Protein AF-U3PAQ0-F1 (afdb_monomer)

Structure (mmCIF, N/CA/C/O backbone):
data_AF-U3PAQ0-F1
#
_entry.id   AF-U3PAQ0-F1
#
loop_
_atom_site.group_PDB
_atom_site.id
_atom_site.type_symbol
_atom_site.label_atom_id
_atom_site.label_alt_id
_atom_site.label_comp_id
_atom_site.label_asym_id
_atom_site.label_entity_id
_atom_site.label_seq_id
_atom_site.pdbx_PDB_ins_code
_atom_site.Cartn_x
_atom_site.Cartn_y
_atom_site.Cartn_z
_atom_site.occupancy
_atom_site.B_iso_or_equiv
_atom_site.auth_seq_id
_atom_site.auth_comp_id
_atom_site.auth_asym_id
_atom_site.auth_atom_id
_atom_site.pdbx_PDB_model_num
ATOM 1 N N . MET A 1 1 ? -52.523 -8.496 -52.264 1.00 49.47 1 MET A N 1
ATOM 2 C CA . MET A 1 1 ? -51.685 -9.222 -51.283 1.00 49.47 1 MET A CA 1
ATOM 3 C C . MET A 1 1 ? -52.358 -10.563 -51.024 1.00 49.47 1 MET A C 1
ATOM 5 O O . MET A 1 1 ? -53.522 -10.549 -50.660 1.00 49.47 1 MET A O 1
ATOM 9 N N . GLY A 1 2 ? -51.706 -11.683 -51.356 1.00 64.88 2 GLY A N 1
ATOM 10 C CA . GLY A 1 2 ? -52.305 -13.027 -51.286 1.00 64.88 2 GLY A CA 1
ATOM 11 C C . GLY A 1 2 ? -52.255 -13.662 -49.891 1.00 64.88 2 GLY A C 1
ATOM 12 O O . GLY A 1 2 ? -51.723 -13.065 -48.958 1.00 64.88 2 GLY A O 1
ATOM 13 N N . GLU A 1 3 ? -52.761 -14.893 -49.784 1.00 55.59 3 GLU A N 1
ATOM 14 C CA . GLU A 1 3 ? -52.902 -15.720 -48.565 1.00 55.59 3 GLU A CA 1
ATOM 15 C C . GLU A 1 3 ? -51.623 -15.798 -47.696 1.00 55.59 3 GLU A C 1
ATOM 17 O O . GLU A 1 3 ? -51.691 -15.830 -46.470 1.00 55.59 3 GLU A O 1
ATOM 22 N N . ALA A 1 4 ? -50.436 -15.689 -48.306 1.00 58.69 4 ALA A N 1
ATOM 23 C CA . ALA A 1 4 ? -49.144 -15.631 -47.610 1.00 58.69 4 ALA A CA 1
ATOM 24 C C . ALA A 1 4 ? -48.919 -14.362 -46.751 1.00 58.69 4 ALA A C 1
ATOM 26 O O . ALA A 1 4 ? -48.005 -14.332 -45.926 1.00 58.69 4 ALA A O 1
ATOM 27 N N . GLY A 1 5 ? -49.719 -13.308 -46.945 1.00 53.69 5 GLY A N 1
ATOM 28 C CA . GLY A 1 5 ? -49.661 -12.055 -46.185 1.00 53.69 5 GLY A CA 1
ATOM 29 C C . GLY A 1 5 ? -50.519 -12.034 -44.915 1.00 53.69 5 GLY A C 1
ATOM 30 O O . GLY A 1 5 ? -50.416 -11.074 -44.159 1.00 53.69 5 GLY A O 1
ATOM 31 N N . MET A 1 6 ? -51.343 -13.064 -44.674 1.00 61.25 6 MET A N 1
ATOM 32 C CA . MET A 1 6 ? -52.249 -13.156 -43.513 1.00 61.25 6 MET A CA 1
ATOM 33 C C . MET A 1 6 ? -51.737 -14.081 -42.397 1.00 61.25 6 MET A C 1
ATOM 35 O O . MET A 1 6 ? -52.449 -14.342 -41.431 1.00 61.25 6 MET A O 1
ATOM 39 N N . LEU A 1 7 ? -50.504 -14.585 -42.509 1.00 56.69 7 LEU A N 1
ATOM 40 C CA . LEU A 1 7 ? -49.870 -15.356 -41.442 1.00 56.69 7 LEU A CA 1
ATOM 41 C C . LEU A 1 7 ? -49.196 -14.419 -40.442 1.00 56.69 7 LEU A C 1
ATOM 43 O O . LEU A 1 7 ? -48.291 -13.659 -40.793 1.00 56.69 7 LEU A O 1
ATOM 47 N N . ASP A 1 8 ? -49.625 -14.526 -39.188 1.00 59.81 8 ASP A N 1
ATOM 48 C CA . ASP A 1 8 ? -49.107 -13.762 -38.060 1.00 59.81 8 ASP A CA 1
ATOM 49 C C . ASP A 1 8 ? -47.609 -14.066 -37.869 1.00 59.81 8 ASP A C 1
ATOM 51 O O . ASP A 1 8 ? -47.202 -15.182 -37.525 1.00 59.81 8 ASP A O 1
ATOM 55 N N . ARG A 1 9 ? -46.747 -13.088 -38.171 1.00 58.12 9 ARG A N 1
ATOM 56 C CA . ARG A 1 9 ? -45.294 -13.238 -38.024 1.00 58.12 9 ARG A CA 1
ATOM 57 C C . ARG A 1 9 ? -44.895 -12.841 -36.611 1.00 58.12 9 ARG A C 1
ATOM 59 O O . ARG A 1 9 ? -45.158 -11.732 -36.163 1.00 58.12 9 ARG A O 1
ATOM 66 N N . SER A 1 10 ? -44.188 -13.735 -35.921 1.00 60.31 10 SER A N 1
ATOM 67 C CA . SER A 1 10 ? -43.617 -13.457 -34.600 1.00 60.31 10 SER A CA 1
ATOM 68 C C . SER A 1 10 ? -42.758 -12.183 -34.627 1.00 60.31 10 SER A C 1
ATOM 70 O O . SER A 1 10 ? -41.736 -12.141 -35.306 1.00 60.31 10 SER A O 1
ATOM 72 N N . SER A 1 11 ? -43.100 -11.197 -33.793 1.00 58.47 11 SER A N 1
ATOM 73 C CA . SER A 1 11 ? -42.331 -9.960 -33.564 1.00 58.47 11 SER A CA 1
ATOM 74 C C . SER A 1 11 ? -40.992 -10.179 -32.842 1.00 58.47 11 SER A C 1
ATOM 76 O O . SER A 1 11 ? -40.251 -9.234 -32.569 1.00 58.47 11 SER A O 1
ATOM 78 N N . ARG A 1 12 ? -40.652 -11.432 -32.507 1.00 55.78 12 ARG A N 1
ATOM 79 C CA . ARG A 1 12 ? -39.377 -11.776 -31.872 1.00 55.78 12 ARG A CA 1
ATOM 80 C C . ARG A 1 12 ? -38.271 -11.790 -32.932 1.00 55.78 12 ARG A C 1
ATOM 82 O O . ARG A 1 12 ? -38.344 -12.607 -33.849 1.00 55.78 12 ARG A O 1
ATOM 89 N N . PRO A 1 13 ? -37.219 -10.966 -32.790 1.00 58.56 13 PRO A N 1
ATOM 90 C CA . PRO A 1 13 ? -36.121 -10.945 -33.745 1.00 58.56 13 PRO A CA 1
ATOM 91 C C . PRO A 1 13 ? -35.452 -12.323 -33.835 1.00 58.56 13 PRO A C 1
ATOM 93 O O . PRO A 1 13 ? -35.094 -12.918 -32.813 1.00 58.56 13 PRO A O 1
ATOM 96 N N . HIS A 1 14 ? -35.263 -12.821 -35.063 1.00 60.09 14 HIS A N 1
ATOM 97 C CA . HIS A 1 14 ? -34.603 -14.106 -35.335 1.00 60.09 14 HIS A CA 1
ATOM 98 C C . HIS A 1 14 ? -33.160 -14.150 -34.801 1.00 60.09 14 HIS A C 1
ATOM 100 O O . HIS A 1 14 ? -32.661 -15.214 -34.430 1.00 60.09 14 HIS A O 1
ATOM 106 N N . HIS A 1 15 ? -32.510 -12.990 -34.693 1.00 50.97 15 HIS A N 1
ATOM 107 C CA . HIS A 1 15 ? -31.171 -12.829 -34.148 1.00 50.97 15 HIS A CA 1
ATOM 108 C C . HIS A 1 15 ? -31.123 -11.580 -33.257 1.00 50.97 15 HIS A C 1
ATOM 110 O O . HIS A 1 15 ? -31.569 -10.511 -33.657 1.00 50.97 15 HIS A O 1
ATOM 116 N N . SER A 1 16 ? -30.601 -11.715 -32.035 1.00 63.72 16 SER A N 1
ATOM 117 C CA . SER A 1 16 ? -30.399 -10.595 -31.109 1.00 63.72 16 SER A CA 1
ATOM 118 C C . SER A 1 16 ? -28.889 -10.435 -30.908 1.00 63.72 16 SER A C 1
ATOM 120 O O . SER A 1 16 ? -28.295 -11.302 -30.261 1.00 63.72 16 SER A O 1
ATOM 122 N N . PRO A 1 17 ? -28.266 -9.380 -31.468 1.00 57.47 17 PRO A N 1
ATOM 123 C CA . PRO A 1 17 ? -26.812 -9.181 -31.430 1.00 57.47 17 PRO A CA 1
ATOM 124 C C . PRO A 1 17 ? -26.245 -9.164 -30.004 1.00 57.47 17 PRO A C 1
ATOM 126 O O . PRO A 1 17 ? -25.178 -9.707 -29.747 1.00 57.47 17 PRO A O 1
ATOM 129 N N . ASN A 1 18 ? -27.024 -8.647 -29.049 1.00 63.22 18 ASN A N 1
ATOM 130 C CA . ASN A 1 18 ? -26.632 -8.512 -27.642 1.00 63.22 18 ASN A CA 1
ATOM 131 C C . ASN A 1 18 ? -26.959 -9.758 -26.796 1.00 63.22 18 ASN A C 1
ATOM 133 O O . ASN A 1 18 ? -26.877 -9.741 -25.563 1.00 63.22 18 ASN A O 1
ATOM 137 N N . LYS A 1 19 ? -27.376 -10.865 -27.423 1.00 74.88 19 LYS A N 1
ATOM 138 C CA . LYS A 1 19 ? -27.688 -12.102 -26.705 1.00 74.88 19 LYS A CA 1
ATOM 139 C C . LYS A 1 19 ? -26.395 -12.789 -26.288 1.00 74.88 19 LYS A C 1
ATOM 141 O O . LYS A 1 19 ? -25.632 -13.254 -27.127 1.00 74.88 19 LYS A O 1
ATOM 146 N N . THR A 1 20 ? -26.206 -12.940 -24.977 1.00 82.19 20 THR A N 1
ATOM 147 C CA . THR A 1 20 ? -25.056 -13.649 -24.401 1.00 82.19 20 THR A CA 1
ATOM 148 C C . THR A 1 20 ? -24.812 -14.988 -25.121 1.00 82.19 20 THR A C 1
ATOM 150 O O . THR A 1 20 ? -25.718 -15.836 -25.135 1.00 82.19 20 THR A O 1
ATOM 153 N N . PRO A 1 21 ? -23.614 -15.215 -25.695 1.00 84.88 21 PRO A N 1
ATOM 154 C CA . PRO A 1 21 ? -23.316 -16.420 -26.461 1.00 84.88 21 PRO A CA 1
ATOM 155 C C . PRO A 1 21 ? -23.578 -17.708 -25.673 1.00 84.88 21 PRO A C 1
ATOM 157 O O . PRO A 1 21 ? -23.284 -17.797 -24.477 1.00 84.88 21 PRO A O 1
ATOM 160 N N . ARG A 1 22 ? -24.066 -18.762 -26.346 1.00 84.75 22 ARG A N 1
ATOM 161 C CA . ARG A 1 22 ? -24.397 -20.060 -25.714 1.00 84.75 22 ARG A CA 1
ATOM 162 C C . ARG A 1 22 ? -23.235 -20.654 -24.907 1.00 84.75 22 ARG A C 1
ATOM 164 O O . ARG A 1 22 ? -23.467 -21.266 -23.866 1.00 84.75 22 ARG A O 1
ATOM 171 N N . ARG A 1 23 ? -21.990 -20.454 -25.354 1.00 86.94 23 ARG A N 1
ATOM 172 C CA . ARG A 1 23 ? -20.777 -20.888 -24.638 1.00 86.94 23 ARG A CA 1
ATOM 173 C C . ARG A 1 23 ? -20.635 -20.191 -23.281 1.00 86.94 23 ARG A C 1
ATOM 175 O O . ARG A 1 23 ? -20.362 -20.860 -22.288 1.00 86.94 23 ARG A O 1
ATOM 182 N N . LEU A 1 24 ? -20.869 -18.880 -23.227 1.00 86.94 24 LEU A N 1
ATOM 183 C CA . LEU A 1 24 ? -20.837 -18.093 -21.990 1.00 86.94 24 LEU A CA 1
ATOM 184 C C . LEU A 1 24 ? -22.005 -18.452 -21.072 1.00 86.94 24 LEU A C 1
ATOM 186 O O . LEU A 1 24 ? -21.787 -18.658 -19.884 1.00 86.94 24 LEU A O 1
ATOM 190 N N . VAL A 1 25 ? -23.210 -18.663 -21.614 1.00 89.69 25 VAL A N 1
ATOM 191 C CA . VAL A 1 25 ? -24.352 -19.170 -20.828 1.00 89.69 25 VAL A CA 1
ATOM 192 C C . VAL A 1 25 ? -24.018 -20.514 -20.171 1.00 89.69 25 VAL A C 1
ATOM 194 O O . VAL A 1 25 ? -24.243 -20.678 -18.974 1.00 89.69 25 VAL A O 1
ATOM 197 N N . ARG A 1 26 ? -23.410 -21.459 -20.904 1.00 90.38 26 ARG A N 1
ATOM 198 C CA . ARG A 1 26 ? -22.957 -22.742 -20.333 1.00 90.38 26 ARG A CA 1
ATOM 199 C C . ARG A 1 26 ? -21.908 -22.552 -19.236 1.00 90.38 26 ARG A C 1
ATOM 201 O O . ARG A 1 26 ? -22.000 -23.233 -18.221 1.00 90.38 26 ARG A O 1
ATOM 208 N N . LYS A 1 27 ? -20.955 -21.624 -19.395 1.00 88.31 27 LYS A N 1
ATOM 209 C CA . LYS A 1 27 ? -19.967 -21.291 -18.349 1.00 88.31 27 LYS A CA 1
ATOM 210 C C . LYS A 1 27 ? -20.630 -20.685 -17.106 1.00 88.31 27 LYS A C 1
ATOM 212 O O . LYS A 1 27 ? -20.332 -21.127 -16.003 1.00 88.31 27 LYS A O 1
ATOM 217 N N . VAL A 1 28 ? -21.569 -19.751 -17.273 1.00 89.88 28 VAL A N 1
ATOM 218 C CA . VAL A 1 28 ? -22.353 -19.157 -16.174 1.00 89.88 28 VAL A CA 1
ATOM 219 C C . VAL A 1 28 ? -23.126 -20.239 -15.414 1.00 89.88 28 VAL A C 1
ATOM 221 O O . VAL A 1 28 ? -23.029 -20.332 -14.191 1.00 89.88 28 VAL A O 1
ATOM 224 N N . VAL A 1 29 ? -23.842 -21.111 -16.131 1.00 89.62 29 VAL A N 1
ATOM 225 C CA . VAL A 1 29 ? -24.584 -22.234 -15.537 1.00 89.62 29 VAL A CA 1
ATOM 226 C C . VAL A 1 29 ? -23.633 -23.219 -14.855 1.00 89.62 29 VAL A C 1
ATOM 228 O O . VAL A 1 29 ? -23.912 -23.651 -13.741 1.00 89.62 29 VAL A O 1
ATOM 231 N N . HIS A 1 30 ? -22.488 -23.537 -15.464 1.00 86.75 30 HIS A N 1
ATOM 232 C CA . HIS A 1 30 ? -21.472 -24.412 -14.879 1.00 86.75 30 HIS A CA 1
ATOM 233 C C . HIS A 1 30 ? -20.907 -23.832 -13.580 1.00 86.75 30 HIS A C 1
ATOM 235 O O . HIS A 1 30 ? -20.863 -24.532 -12.575 1.00 86.75 30 HIS A O 1
ATOM 241 N N . LEU A 1 31 ? -20.527 -22.553 -13.554 1.00 82.31 31 LEU A N 1
ATOM 242 C CA . LEU A 1 31 ? -20.027 -21.896 -12.344 1.00 82.31 31 LEU A CA 1
ATOM 243 C C . LEU A 1 31 ? -21.102 -21.832 -11.253 1.00 82.31 31 LEU A C 1
ATOM 245 O O . LEU A 1 31 ? -20.802 -22.052 -10.078 1.00 82.31 31 LEU A O 1
ATOM 249 N N . ARG A 1 32 ? -22.371 -21.652 -11.630 1.00 86.44 32 ARG A N 1
ATOM 250 C CA . ARG A 1 32 ? -23.498 -21.751 -10.699 1.00 86.44 32 ARG A CA 1
ATOM 251 C C . ARG A 1 32 ? -23.678 -23.168 -10.136 1.00 86.44 32 ARG A C 1
ATOM 253 O O . ARG A 1 32 ? -23.865 -23.336 -8.931 1.00 86.44 32 ARG A O 1
ATOM 260 N N . TRP A 1 33 ? -23.590 -24.195 -10.978 1.00 77.12 33 TRP A N 1
ATOM 261 C CA . TRP A 1 33 ? -23.836 -25.592 -10.600 1.00 77.12 33 TRP A CA 1
ATOM 262 C C . TRP A 1 33 ? -22.644 -26.317 -9.969 1.00 77.12 33 TRP A C 1
ATOM 264 O O . TRP A 1 33 ? -22.850 -27.251 -9.199 1.00 77.12 33 TRP A O 1
ATOM 274 N N . LYS A 1 34 ? -21.409 -25.922 -10.267 1.00 73.00 34 LYS A N 1
ATOM 275 C CA . LYS A 1 34 ? -20.200 -26.553 -9.719 1.00 73.00 34 LYS A CA 1
ATOM 276 C C . LYS A 1 34 ? -19.568 -25.744 -8.599 1.00 73.00 34 LYS A C 1
ATOM 278 O O . LYS A 1 34 ? -19.086 -26.343 -7.650 1.00 73.00 34 LYS A O 1
ATOM 283 N N . LYS A 1 35 ? -19.598 -24.410 -8.687 1.00 68.69 35 LYS A N 1
ATOM 284 C CA . LYS A 1 35 ? -18.951 -23.516 -7.711 1.00 68.69 35 LYS A CA 1
ATOM 285 C C . LYS A 1 35 ? -19.930 -22.703 -6.858 1.00 68.69 35 LYS A C 1
ATOM 287 O O . LYS A 1 35 ? -19.493 -21.945 -6.004 1.00 68.69 35 LYS A O 1
ATOM 292 N N . ARG A 1 36 ? -21.248 -22.829 -7.089 1.00 69.44 36 ARG A N 1
ATOM 293 C CA . ARG A 1 36 ? -22.323 -22.151 -6.325 1.00 69.44 36 ARG A CA 1
ATOM 294 C C . ARG A 1 36 ? -22.171 -20.623 -6.234 1.00 69.44 36 ARG A C 1
ATOM 296 O O . ARG A 1 36 ? -22.754 -19.987 -5.360 1.00 69.44 36 ARG A O 1
ATOM 303 N N . LEU A 1 37 ? -21.448 -20.020 -7.175 1.00 72.25 37 LEU A N 1
ATOM 304 C CA . LEU A 1 37 ? -21.185 -18.584 -7.184 1.00 72.25 37 LEU A CA 1
ATOM 305 C C . LEU A 1 37 ? -22.469 -17.784 -7.474 1.00 72.25 37 LEU A C 1
ATOM 307 O O . LEU A 1 37 ? -23.368 -18.235 -8.195 1.00 72.25 37 LEU A O 1
ATOM 311 N N . GLY A 1 38 ? -22.578 -16.601 -6.866 1.00 76.88 38 GLY A N 1
ATOM 312 C CA . GLY A 1 38 ? -23.616 -15.612 -7.173 1.00 76.88 38 GLY A CA 1
ATOM 313 C C . GLY A 1 38 ? -23.280 -14.784 -8.422 1.00 76.88 38 GLY A C 1
ATOM 314 O O . GLY A 1 38 ? -22.178 -14.919 -8.957 1.00 76.88 38 GLY A O 1
ATOM 315 N N . PRO A 1 39 ? -24.192 -13.906 -8.879 1.00 82.81 39 PRO A N 1
ATOM 316 C CA . PRO A 1 39 ? -23.980 -13.092 -10.076 1.00 82.81 39 PRO A CA 1
ATOM 317 C C . PRO A 1 39 ? -22.674 -12.286 -10.064 1.00 82.81 39 PRO A C 1
ATOM 319 O O . PRO A 1 39 ? -21.979 -12.263 -11.073 1.00 82.81 39 PRO A O 1
ATOM 322 N N . VAL A 1 40 ? -22.303 -11.714 -8.912 1.00 79.44 40 VAL A N 1
ATOM 323 C CA . VAL A 1 40 ? -21.059 -10.943 -8.730 1.00 79.44 40 VAL A CA 1
ATOM 324 C C . VAL A 1 40 ? -19.819 -11.826 -8.899 1.00 79.44 40 VAL A C 1
ATOM 326 O O . VAL A 1 40 ? -18.953 -11.524 -9.709 1.00 79.44 40 VAL A O 1
ATOM 329 N N . GLY A 1 41 ? -19.756 -12.966 -8.202 1.00 78.56 41 GLY A N 1
ATOM 330 C CA . GLY A 1 41 ? -18.593 -13.861 -8.270 1.00 78.56 41 GLY A CA 1
ATOM 331 C C . GLY A 1 41 ? -18.410 -14.533 -9.635 1.00 78.56 41 GLY A C 1
ATOM 332 O O . GLY A 1 41 ? -17.284 -14.743 -10.076 1.00 78.56 41 GLY A O 1
ATOM 333 N N . ILE A 1 42 ? -19.506 -14.856 -10.328 1.00 85.81 42 ILE A N 1
ATOM 334 C CA . ILE A 1 42 ? -19.444 -15.350 -11.712 1.00 85.81 42 ILE A CA 1
ATOM 335 C C . ILE A 1 42 ? -19.028 -14.222 -12.663 1.00 85.81 42 ILE A C 1
ATOM 337 O O . ILE A 1 42 ? -18.241 -14.470 -13.571 1.00 85.81 42 ILE A O 1
ATOM 341 N N . GLY A 1 43 ? -19.545 -13.007 -12.452 1.00 86.19 43 GLY A N 1
ATOM 342 C CA . GLY A 1 43 ? -19.196 -11.828 -13.241 1.00 86.19 43 GLY A CA 1
ATOM 343 C C . GLY A 1 43 ? -17.701 -11.540 -13.197 1.00 86.19 43 GLY A C 1
ATOM 344 O O . GLY A 1 43 ? -17.068 -11.489 -14.246 1.00 86.19 43 GLY A O 1
ATOM 345 N N . ALA A 1 44 ? -17.122 -11.507 -11.995 1.00 77.50 44 ALA A N 1
ATOM 346 C CA . ALA A 1 44 ? -15.684 -11.340 -11.796 1.00 77.50 44 ALA A CA 1
ATOM 347 C C . ALA A 1 44 ? -14.853 -12.432 -12.499 1.00 77.50 44 ALA A C 1
ATOM 349 O O . ALA A 1 44 ? -13.856 -12.131 -13.141 1.00 77.50 44 ALA A O 1
ATOM 350 N N . GLN A 1 45 ? -15.276 -13.703 -12.446 1.00 83.56 45 GLN A N 1
ATOM 351 C CA . GLN A 1 45 ? -14.533 -14.801 -13.090 1.00 83.56 45 GLN A CA 1
ATOM 352 C C . GLN A 1 45 ? -14.633 -14.825 -14.617 1.00 83.56 45 GLN A C 1
ATOM 354 O O . GLN A 1 45 ? -13.780 -15.421 -15.271 1.00 83.56 45 GLN A O 1
ATOM 359 N N . LEU A 1 46 ? -15.706 -14.276 -15.183 1.00 85.88 46 LEU A N 1
ATOM 360 C CA . LEU A 1 46 ? -15.957 -14.311 -16.623 1.00 85.88 46 LEU A CA 1
ATOM 361 C C . LEU A 1 46 ? -15.746 -12.955 -17.306 1.00 85.88 46 LEU A C 1
ATOM 363 O O . LEU A 1 46 ? -15.970 -12.880 -18.511 1.00 85.88 46 LEU A O 1
ATOM 367 N N . GLY A 1 47 ? -15.356 -11.910 -16.564 1.00 84.88 47 GLY A N 1
ATOM 368 C CA . GLY A 1 47 ? -15.261 -10.541 -17.080 1.00 84.88 47 GLY A CA 1
ATOM 369 C C . GLY A 1 47 ? -16.614 -9.998 -17.546 1.00 84.88 47 GLY A C 1
ATOM 370 O O . GLY A 1 47 ? -16.705 -9.356 -18.586 1.00 84.88 47 GLY A O 1
ATOM 371 N N . MET A 1 48 ? -17.699 -10.329 -16.837 1.00 84.81 48 MET A N 1
ATOM 372 C CA . MET A 1 48 ? -19.066 -9.966 -17.223 1.00 84.81 48 MET A CA 1
ATOM 373 C C . MET A 1 48 ? -19.747 -9.104 -16.153 1.00 84.81 48 MET A C 1
ATOM 375 O O . MET A 1 48 ? -19.626 -9.417 -14.966 1.00 84.81 48 MET A O 1
ATOM 379 N N . PRO A 1 49 ? -20.582 -8.117 -16.536 1.00 83.31 49 PRO A N 1
ATOM 380 C CA . PRO A 1 49 ? -21.403 -7.388 -15.577 1.00 83.31 49 PRO A CA 1
ATOM 381 C C . PRO A 1 49 ? -22.310 -8.331 -14.777 1.00 83.31 49 PRO A C 1
ATOM 383 O O . PRO A 1 49 ? -22.997 -9.195 -15.342 1.00 83.31 49 PRO A O 1
ATOM 386 N N . ALA A 1 50 ? -22.364 -8.144 -13.456 1.00 84.38 50 ALA A N 1
ATOM 387 C CA . ALA A 1 50 ? -23.164 -8.980 -12.559 1.00 84.38 50 ALA A CA 1
ATOM 388 C C . ALA A 1 50 ? -24.662 -8.978 -12.926 1.00 84.38 50 ALA A C 1
ATOM 390 O O . ALA A 1 50 ? -25.333 -10.003 -12.792 1.00 84.38 50 ALA A O 1
ATOM 391 N N . SER A 1 51 ? -25.176 -7.866 -13.461 1.00 84.50 51 SER A N 1
ATOM 392 C CA . SER A 1 51 ? -26.539 -7.731 -13.998 1.00 84.50 51 SER A CA 1
ATOM 393 C C . SER A 1 51 ? -26.802 -8.668 -15.187 1.00 84.50 51 SER A C 1
ATOM 395 O O . SER A 1 51 ? -27.841 -9.335 -15.257 1.00 84.50 51 SER A O 1
ATOM 397 N N . THR A 1 52 ? -25.829 -8.810 -16.091 1.00 83.75 52 THR A N 1
ATOM 398 C CA . THR A 1 52 ? -25.909 -9.715 -17.249 1.00 83.75 52 THR A CA 1
ATOM 399 C C . THR A 1 52 ? -25.923 -11.168 -16.789 1.00 83.75 52 THR A C 1
ATOM 401 O O . THR A 1 52 ? -26.767 -11.957 -17.222 1.00 83.75 52 THR A O 1
ATOM 404 N N . VAL A 1 53 ? -25.054 -11.519 -15.839 1.00 87.06 53 VAL A N 1
ATOM 405 C CA . VAL A 1 53 ? -25.047 -12.851 -15.224 1.00 87.06 53 VAL A CA 1
ATOM 406 C C . VAL A 1 53 ? -26.372 -13.132 -14.514 1.00 87.06 53 VAL A C 1
ATOM 408 O O . VAL A 1 53 ? -26.947 -14.206 -14.696 1.00 87.06 53 VAL A O 1
ATOM 411 N N . HIS A 1 54 ? -26.896 -12.177 -13.743 1.00 87.56 54 HIS A N 1
ATOM 412 C CA . HIS A 1 54 ? -28.178 -12.318 -13.056 1.00 87.56 54 HIS A CA 1
ATOM 413 C C . HIS A 1 54 ? -29.320 -12.593 -14.043 1.00 87.56 54 HIS A C 1
ATOM 415 O O . HIS A 1 54 ? -30.144 -13.482 -13.815 1.00 87.56 54 HIS A O 1
ATOM 421 N N . THR A 1 55 ? -29.330 -11.894 -15.176 1.00 85.94 55 THR A N 1
ATOM 422 C CA . THR A 1 55 ? -30.324 -12.083 -16.238 1.00 85.94 55 THR A CA 1
ATOM 423 C C . THR A 1 55 ? -30.213 -13.471 -16.879 1.00 85.94 55 THR A C 1
ATOM 425 O O . THR A 1 55 ? -31.230 -14.123 -17.130 1.00 85.94 55 THR A O 1
ATOM 428 N N . VAL A 1 56 ? -28.989 -13.967 -17.104 1.00 88.19 56 VAL A N 1
ATOM 429 C CA . VAL A 1 56 ? -28.743 -15.332 -17.603 1.00 88.19 56 VAL A CA 1
ATOM 430 C C . VAL A 1 56 ? -29.229 -16.381 -16.599 1.00 88.19 56 VAL A C 1
ATOM 432 O O . VAL A 1 56 ? -29.965 -17.292 -16.975 1.00 88.19 56 VAL A O 1
ATOM 435 N N . LEU A 1 57 ? -28.879 -16.242 -15.318 1.00 87.94 57 LEU A N 1
ATOM 436 C CA . LEU A 1 57 ? -29.303 -17.173 -14.268 1.00 87.94 57 LEU A CA 1
ATOM 437 C C . LEU A 1 57 ? -30.824 -17.180 -14.081 1.00 87.94 57 LEU A C 1
ATOM 439 O O . LEU A 1 57 ? -31.399 -18.245 -13.856 1.00 87.94 57 LEU A O 1
ATOM 443 N N . SER A 1 58 ? -31.474 -16.020 -14.202 1.00 87.06 58 SER A N 1
ATOM 444 C CA . SER A 1 58 ? -32.933 -15.887 -14.116 1.00 87.06 58 SER A CA 1
ATOM 445 C C . SER A 1 58 ? -33.625 -16.561 -15.300 1.00 87.06 58 SER A C 1
ATOM 447 O O . SER A 1 58 ? -34.556 -17.338 -15.095 1.00 87.06 58 SER A O 1
ATOM 449 N N . ARG A 1 59 ? -33.109 -16.385 -16.527 1.00 84.06 59 ARG A N 1
ATOM 450 C CA . ARG A 1 59 ? -33.582 -17.127 -17.713 1.00 84.06 59 ARG A CA 1
ATOM 451 C C . ARG A 1 59 ? -33.419 -18.640 -17.563 1.00 84.06 59 ARG A C 1
ATOM 453 O O . ARG A 1 59 ? -34.291 -19.388 -17.990 1.00 84.06 59 ARG A O 1
ATOM 460 N N . CYS A 1 60 ? -32.337 -19.088 -16.930 1.00 84.19 60 CYS A N 1
ATOM 461 C CA . CYS A 1 60 ? -32.098 -20.499 -16.620 1.00 84.19 60 CYS A CA 1
ATOM 462 C C . CYS A 1 60 ? -32.796 -20.981 -15.330 1.00 84.19 60 CYS A C 1
ATOM 464 O O . CYS A 1 60 ? -32.580 -22.121 -14.935 1.00 84.19 60 CYS A O 1
ATOM 466 N N . ARG A 1 61 ? -33.607 -20.136 -14.672 1.00 81.94 61 ARG A N 1
ATOM 467 C CA . ARG A 1 61 ? -34.349 -20.419 -13.424 1.00 81.94 61 ARG A CA 1
ATOM 468 C C . ARG A 1 61 ? -33.493 -20.852 -12.220 1.00 81.94 61 ARG A C 1
ATOM 470 O O . ARG A 1 61 ? -34.005 -21.434 -11.270 1.00 81.94 61 ARG A O 1
ATOM 477 N N . ILE A 1 62 ? -32.210 -20.494 -12.201 1.00 83.00 62 ILE A N 1
ATOM 478 C CA . ILE A 1 62 ? -31.234 -20.844 -11.144 1.00 83.00 62 ILE A CA 1
ATOM 479 C C . ILE A 1 62 ? -30.659 -19.611 -10.421 1.00 83.00 62 ILE A C 1
ATOM 481 O O . ILE A 1 62 ? -29.593 -19.667 -9.797 1.00 83.00 62 ILE A O 1
ATOM 485 N N . ASN A 1 63 ? -31.350 -18.471 -10.510 1.00 78.44 63 ASN A N 1
ATOM 486 C CA . ASN A 1 63 ? -30.953 -17.195 -9.907 1.00 78.44 63 ASN A CA 1
ATOM 487 C C . ASN A 1 63 ? -30.967 -17.211 -8.373 1.00 78.44 63 ASN A C 1
ATOM 489 O O . ASN A 1 63 ? -30.093 -16.607 -7.750 1.00 78.44 63 ASN A O 1
ATOM 493 N N . ARG A 1 64 ? -31.892 -17.946 -7.747 1.00 68.19 64 ARG A N 1
ATOM 494 C CA . ARG A 1 64 ? -31.932 -18.100 -6.287 1.00 68.19 64 ARG A CA 1
ATOM 495 C C . ARG A 1 64 ? -31.056 -19.274 -5.839 1.00 68.19 64 ARG A C 1
ATOM 497 O O . ARG A 1 64 ? -31.104 -20.323 -6.477 1.00 68.19 64 ARG A O 1
ATOM 504 N N . PRO A 1 65 ? -30.229 -19.130 -4.783 1.00 57.97 65 PRO A N 1
ATOM 505 C CA . PRO A 1 65 ? -29.440 -20.246 -4.255 1.00 57.97 65 PRO A CA 1
ATOM 506 C C . PRO A 1 65 ? -30.316 -21.424 -3.819 1.00 57.97 65 PRO A C 1
ATOM 508 O O . PRO A 1 65 ? -29.937 -22.563 -4.052 1.00 57.97 65 PRO A O 1
ATOM 511 N N . SER A 1 66 ? -31.523 -21.145 -3.315 1.00 57.41 66 SER A N 1
ATOM 512 C CA . SER A 1 66 ? -32.538 -22.144 -2.958 1.00 57.41 66 SER A CA 1
ATOM 513 C C . SER A 1 66 ? -33.031 -22.992 -4.136 1.00 57.41 66 SER A C 1
ATOM 515 O O . SER A 1 66 ? -33.507 -24.093 -3.920 1.00 57.41 66 SER A O 1
ATOM 517 N N . HIS A 1 67 ? -32.894 -22.535 -5.386 1.00 61.12 67 HIS A N 1
ATOM 518 C CA . HIS A 1 67 ? -33.232 -23.353 -6.562 1.00 61.12 67 HIS A CA 1
ATOM 519 C C . HIS A 1 67 ? -32.130 -24.370 -6.912 1.00 61.12 67 HIS A C 1
ATOM 521 O O . HIS A 1 67 ? -32.297 -25.175 -7.822 1.00 61.12 67 HIS A O 1
ATOM 527 N N . VAL A 1 68 ? -30.979 -24.301 -6.234 1.00 60.03 68 VAL A N 1
ATOM 528 C CA . VAL A 1 68 ? -29.804 -25.165 -6.450 1.00 60.03 68 VAL A CA 1
ATOM 529 C C . VAL A 1 68 ? -29.353 -25.839 -5.136 1.00 60.03 68 VAL A C 1
ATOM 531 O O . VAL A 1 68 ? -28.396 -26.619 -5.127 1.00 60.03 68 VAL A O 1
ATOM 534 N N . ASP A 1 69 ? -30.026 -25.533 -4.024 1.00 47.78 69 ASP A N 1
ATOM 535 C CA . ASP A 1 69 ? -29.776 -26.054 -2.681 1.00 47.78 69 ASP A CA 1
ATOM 536 C C . ASP A 1 69 ? -30.932 -26.981 -2.281 1.00 47.78 69 ASP A C 1
ATOM 538 O O . ASP A 1 69 ? -32.090 -26.574 -2.265 1.00 47.78 69 ASP A O 1
ATOM 542 N N . VAL A 1 70 ? -30.617 -28.251 -2.017 1.00 45.84 70 VAL A N 1
ATOM 543 C CA . VAL A 1 70 ? -31.591 -29.351 -1.893 1.00 45.84 70 VAL A CA 1
ATOM 544 C C . VAL A 1 70 ? -32.177 -29.453 -0.475 1.00 45.84 70 VAL A C 1
ATOM 546 O O . VAL A 1 70 ? -32.997 -30.331 -0.234 1.00 45.84 70 VAL A O 1
ATOM 549 N N . ARG A 1 71 ? -31.796 -28.594 0.490 1.00 42.28 71 ARG A N 1
ATOM 550 C CA . ARG A 1 71 ? -32.113 -28.876 1.906 1.00 42.28 71 ARG A CA 1
ATOM 551 C C . ARG A 1 71 ? -33.079 -27.991 2.681 1.00 42.28 71 ARG A C 1
ATOM 553 O O . ARG A 1 71 ? -33.612 -28.519 3.646 1.00 42.28 71 ARG A O 1
ATOM 560 N N . THR A 1 72 ? -33.412 -26.760 2.304 1.00 50.53 72 THR A N 1
ATOM 561 C CA . THR A 1 72 ? -34.409 -25.982 3.079 1.00 50.53 72 THR A CA 1
ATOM 562 C C . THR A 1 72 ? -34.996 -24.839 2.255 1.00 50.53 72 THR A C 1
ATOM 564 O O . THR A 1 72 ? -34.286 -23.896 1.909 1.00 50.53 72 THR A O 1
ATOM 567 N N . GLY A 1 73 ? -36.293 -24.916 1.951 1.00 41.22 73 GLY A N 1
ATOM 568 C CA . GLY A 1 73 ? -37.051 -23.932 1.168 1.00 41.22 73 GLY A CA 1
ATOM 569 C C . GLY A 1 73 ? -37.532 -22.697 1.940 1.00 41.22 73 GLY A C 1
ATOM 570 O O . GLY A 1 73 ? -38.363 -21.961 1.416 1.00 41.22 73 GLY A O 1
ATOM 571 N N . GLU A 1 74 ? -37.031 -22.444 3.152 1.00 42.00 74 GLU A N 1
ATOM 572 C CA . GLU A 1 74 ? -37.401 -21.260 3.937 1.00 42.00 74 GLU A CA 1
ATOM 573 C C . GLU A 1 74 ? -36.412 -20.097 3.729 1.00 42.00 74 GLU A C 1
ATOM 575 O O . GLU A 1 74 ? -35.192 -20.307 3.734 1.00 42.00 74 GLU A O 1
ATOM 580 N N . PRO A 1 75 ? -36.895 -18.849 3.559 1.00 42.59 75 PRO A N 1
ATOM 581 C CA . PRO A 1 75 ? -36.040 -17.668 3.547 1.00 42.59 75 PRO A CA 1
ATOM 582 C C . PRO A 1 75 ? -35.311 -17.529 4.891 1.00 42.59 75 PRO A C 1
ATOM 584 O O . PRO A 1 75 ? -35.935 -17.311 5.926 1.00 42.59 75 PRO A O 1
ATOM 587 N N . ALA A 1 76 ? -33.980 -17.631 4.881 1.00 49.88 76 ALA A N 1
ATOM 588 C CA . ALA A 1 76 ? -33.174 -17.424 6.080 1.00 49.88 76 ALA A CA 1
ATOM 589 C C . ALA A 1 76 ? -33.378 -15.998 6.622 1.00 49.88 76 ALA A C 1
ATOM 591 O O . ALA A 1 76 ? -32.977 -15.031 5.967 1.00 49.88 76 ALA A O 1
ATOM 592 N N . ARG A 1 77 ? -33.962 -15.866 7.821 1.00 52.03 77 ARG A N 1
ATOM 593 C CA . ARG A 1 77 ? -33.935 -14.614 8.589 1.00 52.03 77 ARG A CA 1
ATOM 594 C C . ARG A 1 77 ? -32.477 -14.319 8.937 1.00 52.03 77 ARG A C 1
ATOM 596 O O . ARG A 1 77 ? -31.836 -15.097 9.639 1.00 52.03 77 ARG A O 1
ATOM 603 N N . ARG A 1 78 ? -31.926 -13.243 8.378 1.00 63.41 78 ARG A N 1
ATOM 604 C CA . ARG A 1 78 ? -30.558 -12.795 8.659 1.00 63.41 78 ARG A CA 1
ATOM 605 C C . ARG A 1 78 ? -30.626 -11.794 9.802 1.00 63.41 78 ARG A C 1
ATOM 607 O O . ARG A 1 78 ? -31.361 -10.822 9.688 1.00 63.41 78 ARG A O 1
ATOM 614 N N . TYR A 1 79 ? -29.884 -12.052 10.869 1.00 74.00 79 TYR A N 1
ATOM 615 C CA . TYR A 1 79 ? -29.654 -11.092 11.942 1.00 74.00 79 TYR A CA 1
ATOM 616 C C . TYR A 1 79 ? -28.186 -10.657 11.913 1.00 74.00 79 TYR A C 1
ATOM 618 O O . TYR A 1 79 ? -27.318 -11.389 11.419 1.00 74.00 79 TYR A O 1
ATOM 626 N N . GLU A 1 80 ? -27.920 -9.464 12.413 1.00 82.25 80 GLU A N 1
ATOM 627 C CA . GLU A 1 80 ? -26.591 -8.895 12.605 1.00 82.25 80 GLU A CA 1
ATOM 628 C C . GLU A 1 80 ? -26.665 -8.003 13.841 1.00 82.25 80 GLU A C 1
ATOM 630 O O . GLU A 1 80 ? -27.629 -7.255 13.990 1.00 82.25 80 GLU A O 1
ATOM 635 N N . HIS A 1 81 ? -25.705 -8.160 14.744 1.00 88.25 81 HIS A N 1
ATOM 636 C CA . HIS A 1 81 ? -25.543 -7.297 15.907 1.00 88.25 81 HIS A CA 1
ATOM 637 C C . HIS A 1 81 ? -24.993 -5.921 15.506 1.00 88.25 81 HIS A C 1
ATOM 639 O O . HIS A 1 81 ? -24.392 -5.768 14.442 1.00 88.25 81 HIS A O 1
ATOM 645 N N . GLU A 1 82 ? -25.204 -4.923 16.364 1.00 84.06 82 GLU A N 1
ATOM 646 C CA . GLU A 1 82 ? -24.969 -3.509 16.045 1.00 84.06 82 GLU A CA 1
ATOM 647 C C . GLU A 1 82 ? -23.486 -3.154 15.882 1.00 84.06 82 GLU A C 1
ATOM 649 O O . GLU A 1 82 ? -23.153 -2.374 14.995 1.00 84.06 82 GLU A O 1
ATOM 654 N N . HIS A 1 83 ? -22.592 -3.770 16.663 1.00 86.44 83 HIS A N 1
ATOM 655 C CA . HIS A 1 83 ? -21.157 -3.468 16.650 1.00 86.44 83 HIS A CA 1
ATOM 656 C C . HIS A 1 83 ? -20.282 -4.729 16.795 1.00 86.44 83 HIS A C 1
ATOM 658 O O . HIS A 1 83 ? -20.762 -5.772 17.264 1.00 86.44 83 HIS A O 1
ATOM 664 N N . PRO A 1 84 ? -18.992 -4.664 16.403 1.00 92.31 84 PRO A N 1
ATOM 665 C CA . PRO A 1 84 ? -18.029 -5.727 16.677 1.00 92.31 84 PRO A CA 1
ATOM 666 C C . PRO A 1 84 ? -17.962 -6.083 18.162 1.00 92.31 84 PRO A C 1
ATOM 668 O O . PRO A 1 84 ? -18.025 -5.205 19.020 1.00 92.31 84 PRO A O 1
ATOM 671 N N . GLY A 1 85 ? -17.830 -7.372 18.468 1.00 92.31 85 GLY A N 1
ATOM 672 C CA . GLY A 1 85 ? -17.709 -7.868 19.839 1.00 92.31 85 GLY A CA 1
ATOM 673 C C . GLY A 1 85 ? -19.038 -8.075 20.567 1.00 92.31 85 GLY A C 1
ATOM 674 O O . GLY A 1 85 ? -19.089 -8.894 21.484 1.00 92.31 85 GLY A O 1
ATOM 675 N N . SER A 1 86 ? -20.138 -7.463 20.104 1.00 94.44 86 SER A N 1
ATOM 676 C CA . SER A 1 86 ? -21.476 -7.671 20.690 1.00 94.44 86 SER A CA 1
ATOM 677 C C . SER A 1 86 ? -21.870 -9.155 20.730 1.00 94.44 86 SER A C 1
ATOM 679 O O . SER A 1 86 ? -22.502 -9.629 21.675 1.00 94.44 86 SER A O 1
ATOM 681 N N . MET A 1 87 ? -21.458 -9.928 19.720 1.00 95.31 87 MET A N 1
ATOM 682 C CA . MET A 1 87 ? -21.553 -11.383 19.745 1.00 95.31 87 MET A CA 1
ATOM 683 C C . MET A 1 87 ? -20.455 -12.023 18.898 1.00 95.31 87 MET A C 1
ATOM 685 O O . MET A 1 87 ? -20.304 -11.717 17.719 1.00 95.31 87 MET A O 1
ATOM 689 N N . ILE A 1 88 ? -19.744 -12.990 19.469 1.00 96.31 88 ILE A N 1
ATOM 690 C CA . ILE A 1 88 ? -18.885 -13.916 18.725 1.00 96.31 88 ILE A CA 1
ATOM 691 C C . ILE A 1 88 ? -19.553 -15.286 18.637 1.00 96.31 88 ILE A C 1
ATOM 693 O O . ILE A 1 88 ? -20.282 -15.697 19.535 1.00 96.31 88 ILE A O 1
ATOM 697 N N . HIS A 1 89 ? -19.304 -16.018 17.562 1.00 96.00 89 HIS A N 1
ATOM 698 C CA . HIS A 1 89 ? -19.709 -17.410 17.408 1.00 96.00 89 HIS A CA 1
ATOM 699 C C . HIS A 1 89 ? -18.494 -18.311 17.585 1.00 96.00 89 HIS A C 1
ATOM 701 O O . HIS A 1 89 ? -17.429 -17.990 17.058 1.00 96.00 89 HIS A O 1
ATOM 707 N N . VAL A 1 90 ? -18.663 -19.450 18.254 1.00 95.94 90 VAL A N 1
ATOM 708 C CA . VAL A 1 90 ? -17.619 -20.467 18.422 1.00 95.94 90 VAL A CA 1
ATOM 709 C C . VAL A 1 90 ? -18.105 -21.845 17.992 1.00 95.94 90 VAL A C 1
ATOM 711 O O . VAL A 1 90 ? -19.258 -22.211 18.220 1.00 95.94 90 VAL A O 1
ATOM 714 N N . ASP A 1 91 ? -17.221 -22.591 17.334 1.00 94.62 91 ASP A N 1
ATOM 715 C CA . ASP A 1 91 ? -17.472 -23.962 16.882 1.00 94.62 91 ASP A CA 1
ATOM 716 C C . ASP A 1 91 ? -16.146 -24.683 16.574 1.00 94.62 91 ASP A C 1
ATOM 718 O O . ASP A 1 91 ? -15.118 -24.041 16.320 1.00 94.62 91 ASP A O 1
ATOM 722 N N . ILE A 1 92 ? -16.173 -26.018 16.554 1.00 94.31 92 ILE A N 1
ATOM 723 C CA . ILE A 1 92 ? -15.015 -26.880 16.295 1.00 94.31 92 ILE A CA 1
ATOM 724 C C . ILE A 1 92 ? -15.224 -27.660 14.998 1.00 94.31 92 ILE A C 1
ATOM 726 O O . ILE A 1 92 ? -16.060 -28.562 14.897 1.00 94.31 92 ILE A O 1
ATOM 730 N N . LYS A 1 93 ? -14.384 -27.389 13.995 1.00 93.62 93 LYS A N 1
ATOM 731 C CA . LYS A 1 93 ? -14.364 -28.167 12.753 1.00 93.62 93 LYS A CA 1
ATOM 732 C C . LYS A 1 93 ? -13.388 -29.335 12.858 1.00 93.62 93 LYS A C 1
ATOM 734 O O . LYS A 1 93 ? -12.178 -29.137 12.919 1.00 93.62 93 LYS A O 1
ATOM 739 N N . LYS A 1 94 ? -13.901 -30.565 12.771 1.00 94.19 94 LYS A N 1
ATOM 740 C CA . LYS A 1 94 ? -13.076 -31.785 12.717 1.00 94.19 94 LYS A CA 1
ATOM 741 C C . LYS A 1 94 ? -12.614 -32.077 11.290 1.00 94.19 94 LYS A C 1
ATOM 743 O O . LYS A 1 94 ? -13.439 -32.176 10.376 1.00 94.19 94 LYS A O 1
ATOM 748 N N . LEU A 1 95 ? -11.311 -32.261 11.102 1.00 92.38 95 LEU A N 1
ATOM 749 C CA . LEU A 1 95 ? -10.694 -32.657 9.837 1.00 92.38 95 LEU A CA 1
ATOM 750 C C . LEU A 1 95 ? -9.786 -33.867 10.066 1.00 92.38 95 LEU A C 1
ATOM 752 O O . LEU A 1 95 ? -8.946 -33.853 10.955 1.00 92.38 95 LEU A O 1
ATOM 756 N N . GLY A 1 96 ? -9.903 -34.908 9.241 1.00 90.94 96 GLY A N 1
ATOM 757 C CA . GLY A 1 96 ? -8.943 -36.016 9.288 1.00 90.94 96 GLY A CA 1
ATOM 758 C C . GLY A 1 96 ? -7.524 -35.524 8.980 1.00 90.94 96 GLY A C 1
ATOM 759 O O . GLY A 1 96 ? -7.348 -34.692 8.077 1.00 90.94 96 GLY A O 1
ATOM 760 N N . ASN A 1 97 ? -6.533 -36.018 9.725 1.00 90.81 97 ASN A N 1
ATOM 761 C CA . ASN A 1 97 ? -5.130 -35.681 9.489 1.00 90.81 97 ASN A CA 1
ATOM 762 C C . ASN A 1 97 ? -4.650 -36.230 8.146 1.00 90.81 97 ASN A C 1
ATOM 764 O O . ASN A 1 97 ? -4.990 -37.354 7.757 1.00 90.81 97 ASN A O 1
ATOM 768 N N . ILE A 1 98 ? -3.840 -35.436 7.451 1.00 90.25 98 ILE A N 1
ATOM 769 C CA . ILE A 1 98 ? -3.217 -35.821 6.187 1.00 90.25 98 ILE A CA 1
ATOM 770 C C . ILE A 1 98 ? -2.001 -36.721 6.471 1.00 90.25 98 ILE A C 1
ATOM 772 O O . ILE A 1 98 ? -1.091 -36.282 7.178 1.00 90.25 98 ILE A O 1
ATOM 776 N N . PRO A 1 99 ? -1.960 -37.955 5.926 1.00 90.44 99 PRO A N 1
ATOM 777 C CA . PRO A 1 99 ? -0.780 -38.810 6.007 1.00 90.44 99 PRO A CA 1
ATOM 778 C C . PRO A 1 99 ? 0.452 -38.166 5.364 1.00 90.44 99 PRO A C 1
ATOM 780 O O . PRO A 1 99 ? 0.331 -37.417 4.392 1.00 90.44 99 PRO A O 1
ATOM 783 N N . ASP A 1 100 ? 1.633 -38.516 5.861 1.00 88.12 100 ASP A N 1
ATOM 784 C CA . ASP A 1 100 ? 2.910 -38.156 5.245 1.00 88.12 100 ASP A CA 1
ATOM 785 C C . ASP A 1 100 ? 2.977 -38.757 3.828 1.00 88.12 100 ASP A C 1
ATOM 787 O O . ASP A 1 100 ? 2.704 -39.940 3.622 1.00 88.12 100 ASP A O 1
ATOM 791 N N . GLY A 1 101 ? 3.290 -37.926 2.834 1.00 85.62 101 GLY A N 1
ATOM 792 C CA . GLY A 1 101 ? 3.211 -38.275 1.411 1.00 85.62 101 GLY A CA 1
ATOM 793 C C . GLY A 1 101 ? 1.853 -37.979 0.762 1.00 85.62 101 GLY A C 1
ATOM 794 O O . GLY A 1 101 ? 1.681 -38.250 -0.426 1.00 85.62 101 GLY A O 1
ATOM 795 N N . GLY A 1 102 ? 0.897 -37.419 1.509 1.00 87.12 102 GLY A N 1
ATOM 796 C CA . GLY A 1 102 ? -0.389 -36.951 0.995 1.00 87.12 102 GLY A CA 1
ATOM 797 C C . GLY A 1 102 ? -1.546 -37.937 1.178 1.00 87.12 102 GLY A C 1
ATOM 798 O O . GLY A 1 102 ? -1.384 -39.157 1.258 1.00 87.12 102 GLY A O 1
ATOM 799 N N . GLY A 1 103 ? -2.760 -37.385 1.254 1.00 87.31 103 GLY A N 1
ATOM 800 C CA . GLY A 1 103 ? -3.996 -38.145 1.458 1.00 87.31 103 GLY A CA 1
ATOM 801 C C . GLY A 1 103 ? -4.616 -38.680 0.164 1.00 87.31 103 GLY A C 1
ATOM 802 O O . GLY A 1 103 ? -4.450 -38.103 -0.912 1.00 87.31 103 GLY A O 1
ATOM 803 N N . TRP A 1 104 ? -5.422 -39.742 0.287 1.00 86.69 104 TRP A N 1
ATOM 804 C CA . TRP A 1 104 ? -6.038 -40.468 -0.839 1.00 86.69 104 TRP A CA 1
ATOM 805 C C . TRP A 1 104 ? -6.793 -39.589 -1.845 1.00 86.69 104 TRP A C 1
ATOM 807 O O . TRP A 1 104 ? -6.905 -39.948 -3.016 1.00 86.69 104 TRP A O 1
ATOM 817 N N . ARG A 1 105 ? -7.309 -38.436 -1.400 1.00 83.62 105 ARG A N 1
ATOM 818 C CA . ARG A 1 105 ? -8.015 -37.468 -2.248 1.00 83.62 105 ARG A CA 1
ATOM 819 C C . ARG A 1 105 ? -7.139 -36.918 -3.382 1.00 83.62 105 ARG A C 1
ATOM 821 O O . ARG A 1 105 ? -7.691 -36.554 -4.413 1.00 83.62 105 ARG A O 1
ATOM 828 N N . TYR A 1 106 ? -5.818 -36.862 -3.197 1.00 87.00 106 TYR A N 1
ATOM 829 C CA . TYR A 1 106 ? -4.872 -36.300 -4.169 1.00 87.00 106 TYR A CA 1
ATOM 830 C C . TYR A 1 106 ? -3.935 -37.341 -4.780 1.00 87.00 106 TYR A C 1
ATOM 832 O O . TYR A 1 106 ? -3.640 -37.253 -5.965 1.00 87.00 106 TYR A O 1
ATOM 840 N N . VAL A 1 107 ? -3.508 -38.343 -4.004 1.00 87.62 107 VAL A N 1
ATOM 841 C CA . VAL A 1 107 ? -2.575 -39.386 -4.480 1.00 87.62 107 VAL A CA 1
ATOM 842 C C . VAL A 1 107 ? -3.270 -40.679 -4.929 1.00 87.62 107 VAL A C 1
ATOM 844 O O . VAL A 1 107 ? -2.618 -41.634 -5.339 1.00 87.62 107 VAL A O 1
ATOM 847 N N . GLY A 1 108 ? -4.604 -40.735 -4.853 1.00 86.25 108 GLY A N 1
ATOM 848 C CA . GLY A 1 108 ? -5.393 -41.935 -5.138 1.00 86.25 108 GLY A CA 1
ATOM 849 C C . GLY A 1 108 ? -5.491 -42.891 -3.944 1.00 86.25 108 GLY A C 1
ATOM 850 O O . GLY A 1 108 ? -4.716 -42.823 -2.990 1.00 86.25 108 GLY A O 1
ATOM 851 N N . ARG A 1 109 ? -6.481 -43.796 -3.976 1.00 86.88 109 ARG A N 1
ATOM 852 C CA . ARG A 1 109 ? -6.801 -44.687 -2.841 1.00 86.88 109 ARG A CA 1
ATOM 853 C C . ARG A 1 109 ? -5.645 -45.603 -2.449 1.00 86.88 109 ARG A C 1
ATOM 855 O O . ARG A 1 109 ? -5.306 -45.650 -1.276 1.00 86.88 109 ARG A O 1
ATOM 862 N N . LEU A 1 110 ? -5.020 -46.281 -3.413 1.00 87.12 110 LEU A N 1
ATOM 863 C CA . LEU A 1 110 ? -3.955 -47.250 -3.132 1.00 87.12 110 LEU A CA 1
ATOM 864 C C . LEU A 1 110 ? -2.739 -46.594 -2.461 1.00 87.12 110 LEU A C 1
ATOM 866 O O . LEU A 1 110 ? -2.278 -47.063 -1.423 1.00 87.12 110 LEU A O 1
ATOM 870 N N . GLN A 1 111 ? -2.243 -45.491 -3.030 1.00 86.69 111 GLN A N 1
ATOM 871 C CA . GLN A 1 111 ? -1.113 -44.761 -2.456 1.00 86.69 111 GLN A CA 1
ATOM 872 C C . GLN A 1 111 ? -1.494 -44.092 -1.131 1.00 86.69 111 GLN A C 1
ATOM 874 O O . GLN A 1 111 ? -0.715 -44.118 -0.185 1.00 86.69 111 GLN A O 1
ATOM 879 N N . GLY A 1 112 ? -2.710 -43.550 -1.028 1.00 87.25 112 GLY A N 1
ATOM 880 C CA . GLY A 1 112 ? -3.207 -42.935 0.200 1.00 87.25 112 GLY A CA 1
ATOM 881 C C . GLY A 1 112 ? -3.327 -43.916 1.369 1.00 87.25 112 GLY A C 1
ATOM 882 O O . GLY A 1 112 ? -2.966 -43.557 2.485 1.00 87.25 112 GLY A O 1
ATOM 883 N N . GLU A 1 113 ? -3.783 -45.150 1.127 1.00 86.94 113 GLU A N 1
ATOM 884 C CA . GLU A 1 113 ? -3.817 -46.220 2.139 1.00 86.94 113 GLU A CA 1
ATOM 885 C C . GLU A 1 113 ? -2.401 -46.614 2.588 1.00 86.94 113 GLU A C 1
ATOM 887 O O . GLU A 1 113 ? -2.148 -46.746 3.785 1.00 86.94 113 GLU A O 1
ATOM 892 N N . ARG A 1 114 ? -1.442 -46.714 1.652 1.00 87.00 114 ARG A N 1
ATOM 893 C CA . ARG A 1 114 ? -0.025 -46.960 1.985 1.00 87.00 114 ARG A CA 1
ATOM 894 C C . ARG A 1 114 ? 0.553 -45.850 2.859 1.00 87.00 114 ARG A C 1
ATOM 896 O O . ARG A 1 114 ? 1.104 -46.141 3.918 1.00 87.00 114 ARG A O 1
ATOM 903 N N . ASN A 1 115 ? 0.381 -44.595 2.447 1.00 88.81 115 ASN A N 1
ATOM 904 C CA . ASN A 1 115 ? 0.829 -43.429 3.207 1.00 88.81 115 ASN A CA 1
ATOM 905 C C . ASN A 1 115 ? 0.204 -43.427 4.609 1.00 88.81 115 ASN A C 1
ATOM 907 O O . ASN A 1 115 ? 0.911 -43.290 5.603 1.00 88.81 115 ASN A O 1
ATOM 911 N N . LYS A 1 116 ? -1.111 -43.670 4.708 1.00 86.12 116 LYS A N 1
ATOM 912 C CA . LYS A 1 116 ? -1.836 -43.756 5.983 1.00 86.12 116 LYS A CA 1
ATOM 913 C C . LYS A 1 116 ? -1.255 -44.832 6.899 1.00 86.12 116 LYS A C 1
ATOM 915 O O . LYS A 1 116 ? -1.013 -44.538 8.065 1.00 86.12 116 LYS A O 1
ATOM 920 N N . ALA A 1 117 ? -1.002 -46.039 6.392 1.00 84.88 117 ALA A N 1
ATOM 921 C CA . ALA A 1 117 ? -0.425 -47.129 7.179 1.00 84.88 117 ALA A CA 1
ATOM 922 C C . ALA A 1 117 ? 0.994 -46.801 7.677 1.00 84.88 117 ALA A C 1
ATOM 924 O O . ALA A 1 117 ? 1.315 -47.066 8.835 1.00 84.88 117 ALA A O 1
ATOM 925 N N . ILE A 1 118 ? 1.829 -46.187 6.832 1.00 85.75 118 ILE A N 1
ATOM 926 C CA . ILE A 1 118 ? 3.188 -45.760 7.198 1.00 85.75 118 ILE A CA 1
ATOM 927 C C . ILE A 1 118 ? 3.136 -44.668 8.275 1.00 85.75 118 ILE A C 1
ATOM 929 O O . ILE A 1 118 ? 3.791 -44.788 9.311 1.00 85.75 118 ILE A O 1
ATOM 933 N N . THR A 1 119 ? 2.324 -43.627 8.077 1.00 85.25 119 THR A N 1
ATOM 934 C CA . THR A 1 119 ? 2.178 -42.533 9.047 1.00 85.25 119 THR A CA 1
ATOM 935 C C . THR A 1 119 ? 1.582 -43.013 10.368 1.00 85.25 119 THR A C 1
ATOM 937 O O . THR A 1 119 ? 2.038 -42.591 11.429 1.00 85.25 119 THR A O 1
ATOM 940 N N . ALA A 1 120 ? 0.595 -43.911 10.337 1.00 83.69 120 ALA A N 1
ATOM 941 C CA . ALA A 1 120 ? -0.008 -44.469 11.545 1.00 83.69 120 ALA A CA 1
ATOM 942 C C . ALA A 1 120 ? 1.016 -45.283 12.361 1.00 83.69 120 ALA A C 1
ATOM 944 O O . ALA A 1 120 ? 1.116 -45.090 13.570 1.00 83.69 120 ALA A O 1
ATOM 945 N N . LYS A 1 121 ? 1.867 -46.086 11.700 1.00 83.69 121 LYS A N 1
ATOM 946 C CA . LYS A 1 121 ? 2.991 -46.783 12.354 1.00 83.69 121 LYS A CA 1
ATOM 947 C C . LYS A 1 121 ? 4.012 -45.820 12.959 1.00 83.69 121 LYS A C 1
ATOM 949 O O . LYS A 1 121 ? 4.436 -46.025 14.088 1.00 83.69 121 LYS A O 1
ATOM 954 N N . ARG A 1 122 ? 4.396 -44.766 12.228 1.00 84.19 122 ARG A N 1
ATOM 955 C CA . ARG A 1 122 ? 5.367 -43.763 12.702 1.00 84.19 122 ARG A CA 1
ATOM 956 C C . ARG A 1 122 ? 4.851 -42.985 13.913 1.00 84.19 122 ARG A C 1
ATOM 958 O O . ARG A 1 122 ? 5.613 -42.699 14.826 1.00 84.19 122 ARG A O 1
ATOM 965 N N . THR A 1 123 ? 3.580 -42.588 13.884 1.00 80.31 123 THR A N 1
ATOM 966 C CA . THR A 1 123 ? 2.972 -41.760 14.940 1.00 80.31 123 THR A CA 1
ATOM 967 C C . THR A 1 123 ? 2.534 -42.571 16.153 1.00 80.31 123 THR A C 1
ATOM 969 O O . THR A 1 123 ? 2.395 -41.997 17.228 1.00 80.31 123 THR A O 1
ATOM 972 N N . GLY A 1 124 ? 2.291 -43.876 15.993 1.00 77.12 124 GLY A N 1
ATOM 973 C CA . GLY A 1 124 ? 1.889 -44.765 17.082 1.00 77.12 124 GLY A CA 1
ATOM 974 C C . GLY A 1 124 ? 0.546 -44.399 17.725 1.00 77.12 124 GLY A C 1
ATOM 975 O O . GLY A 1 124 ? 0.265 -44.844 18.836 1.00 77.12 124 GLY A O 1
ATOM 976 N N . LYS A 1 125 ? -0.291 -43.576 17.073 1.00 74.38 125 LYS A N 1
ATOM 977 C CA . LYS A 1 125 ? -1.615 -43.213 17.598 1.00 74.38 125 LYS A CA 1
ATOM 978 C C . LYS A 1 125 ? -2.579 -44.382 17.395 1.00 74.38 125 LYS A C 1
ATOM 980 O O . LYS A 1 125 ? -2.711 -44.889 16.284 1.00 74.38 125 LYS A O 1
ATOM 985 N N . HIS A 1 126 ? -3.276 -44.773 18.457 1.00 74.12 126 HIS A N 1
ATOM 986 C CA . HIS A 1 126 ? -4.259 -45.856 18.444 1.00 74.12 126 HIS A CA 1
ATOM 987 C C . HIS A 1 126 ? -5.669 -45.285 18.642 1.00 74.12 126 HIS A C 1
ATOM 989 O O . HIS A 1 126 ? -5.869 -44.338 19.402 1.00 74.12 126 HIS A O 1
ATOM 995 N N . GLY A 1 127 ? -6.640 -45.825 17.911 1.00 69.94 127 GLY A N 1
ATOM 996 C CA . GLY A 1 127 ? -8.056 -45.535 18.079 1.00 69.94 127 GLY A CA 1
ATOM 997 C C . GLY A 1 127 ? -8.650 -46.282 19.271 1.00 69.94 127 GLY A C 1
ATOM 998 O O . GLY A 1 127 ? -8.000 -47.113 19.898 1.00 69.94 127 GLY A O 1
ATOM 999 N N . ILE A 1 128 ? -9.925 -46.017 19.553 1.00 64.00 128 ILE A N 1
ATOM 1000 C CA . ILE A 1 128 ? -10.655 -46.620 20.684 1.00 64.00 128 ILE A CA 1
ATOM 1001 C C . ILE A 1 128 ? -10.733 -48.155 20.560 1.00 64.00 128 ILE A C 1
ATOM 1003 O O . ILE A 1 128 ? -10.753 -48.856 21.564 1.00 64.00 128 ILE A O 1
ATOM 1007 N N . THR A 1 129 ? -10.730 -48.682 19.334 1.00 70.50 129 THR A N 1
ATOM 1008 C CA . THR A 1 129 ? -10.730 -50.123 19.025 1.00 70.50 129 THR A CA 1
ATOM 1009 C C . THR A 1 129 ? -9.338 -50.762 19.040 1.00 70.50 129 THR A C 1
ATOM 1011 O O . THR A 1 129 ? -9.226 -51.958 18.796 1.00 70.50 129 THR A O 1
ATOM 1014 N N . GLY A 1 130 ? -8.275 -49.993 19.310 1.00 64.31 130 GLY A N 1
ATOM 1015 C CA . GLY A 1 130 ? -6.886 -50.462 19.259 1.00 64.31 130 GLY A CA 1
ATOM 1016 C C . GLY A 1 130 ? -6.237 -50.394 17.871 1.00 64.31 130 GLY A C 1
ATOM 1017 O O . GLY A 1 130 ? -5.056 -50.695 17.739 1.00 64.31 130 GLY A O 1
ATOM 1018 N N . ASP A 1 131 ? -6.960 -49.955 16.838 1.00 68.88 131 ASP A N 1
ATOM 1019 C CA . ASP A 1 131 ? -6.407 -49.803 15.487 1.00 68.88 131 ASP A CA 1
ATOM 1020 C C . ASP A 1 131 ? -5.495 -48.574 15.382 1.00 68.88 131 ASP A C 1
ATOM 1022 O O . ASP A 1 131 ? -5.813 -47.511 15.914 1.00 68.88 131 ASP A O 1
ATOM 1026 N N . MET A 1 132 ? -4.388 -48.664 14.640 1.00 73.12 132 MET A N 1
ATOM 1027 C CA . MET A 1 132 ? -3.532 -47.496 14.399 1.00 73.12 132 MET A CA 1
ATOM 1028 C C . MET A 1 132 ? -4.234 -46.466 13.496 1.00 73.12 132 MET A C 1
ATOM 1030 O O . MET A 1 132 ? -4.730 -46.793 12.414 1.00 73.12 132 MET A O 1
ATOM 1034 N N . ILE A 1 133 ? -4.237 -45.195 13.906 1.00 78.75 133 ILE A N 1
ATOM 1035 C CA . ILE A 1 133 ? -4.905 -44.086 13.210 1.00 78.75 133 ILE A CA 1
ATOM 1036 C C . ILE A 1 133 ? -3.960 -42.901 12.986 1.00 78.75 133 ILE A C 1
ATOM 1038 O O . ILE A 1 133 ? -3.017 -42.681 13.733 1.00 78.75 133 ILE A O 1
ATOM 1042 N N . THR A 1 134 ? -4.241 -42.075 11.976 1.00 77.56 134 THR A N 1
ATOM 1043 C CA . THR A 1 134 ? -3.490 -40.829 11.717 1.00 77.56 134 THR A CA 1
ATOM 1044 C C . THR A 1 134 ? -3.947 -39.648 12.584 1.00 77.56 134 THR A C 1
ATOM 1046 O O . THR A 1 134 ? -3.246 -38.641 12.680 1.00 77.56 134 THR A O 1
ATOM 1049 N N . GLY A 1 135 ? -5.105 -39.768 13.241 1.00 85.88 135 GLY A N 1
ATOM 1050 C CA . GLY A 1 135 ? -5.688 -38.750 14.117 1.00 85.88 135 GLY A CA 1
ATOM 1051 C C . GLY A 1 135 ? -6.572 -37.720 13.404 1.00 85.88 135 GLY A C 1
ATOM 1052 O O . GLY A 1 135 ? -6.778 -37.760 12.186 1.00 85.88 135 GLY A O 1
ATOM 1053 N N . THR A 1 136 ? -7.090 -36.788 14.199 1.00 90.44 136 THR A N 1
ATOM 1054 C CA . THR A 1 136 ? -8.004 -35.724 13.775 1.00 90.44 136 THR A CA 1
ATOM 1055 C C . THR A 1 136 ? -7.418 -34.376 14.177 1.00 90.44 136 THR A C 1
ATOM 1057 O O . THR A 1 136 ? -6.946 -34.222 15.299 1.00 90.44 136 THR A O 1
ATOM 1060 N N . ALA A 1 137 ? -7.462 -33.410 13.266 1.00 92.81 137 ALA A N 1
ATOM 1061 C CA . ALA A 1 137 ? -7.204 -32.007 13.535 1.00 92.81 137 ALA A CA 1
ATOM 1062 C C . ALA A 1 137 ? -8.525 -31.335 13.924 1.00 92.81 137 ALA A C 1
ATOM 1064 O O . ALA A 1 137 ? -9.492 -31.351 13.151 1.00 92.81 137 ALA A O 1
ATOM 1065 N N . PHE A 1 138 ? -8.564 -30.749 15.116 1.00 95.88 138 PHE A N 1
ATOM 1066 C CA . PHE A 1 138 ? -9.708 -30.009 15.631 1.00 95.88 138 PHE A CA 1
ATOM 1067 C C . PHE A 1 138 ? -9.442 -28.521 15.445 1.00 95.88 138 PHE A C 1
ATOM 1069 O O . PHE A 1 138 ? -8.599 -27.938 16.123 1.00 95.88 138 PHE A O 1
ATOM 1076 N N . VAL A 1 139 ? -10.125 -27.910 14.479 1.00 96.75 139 VAL A N 1
ATOM 1077 C CA . VAL A 1 139 ? -9.997 -26.479 14.205 1.00 96.75 139 VAL A CA 1
ATOM 1078 C C . VAL A 1 139 ? -11.009 -25.742 15.070 1.00 96.75 139 VAL A C 1
ATOM 1080 O O . VAL A 1 139 ? -12.198 -25.717 14.750 1.00 96.75 139 VAL A O 1
ATOM 1083 N N . HIS A 1 140 ? -10.539 -25.176 16.175 1.00 97.44 140 HIS A N 1
ATOM 1084 C CA . HIS A 1 140 ? -11.336 -24.315 17.041 1.00 97.44 140 HIS A CA 1
ATOM 1085 C C . HIS A 1 140 ? -11.448 -22.956 16.367 1.00 97.44 140 HIS A C 1
ATOM 1087 O O . HIS A 1 140 ? -10.438 -22.326 16.063 1.00 97.44 140 HIS A O 1
ATOM 1093 N N . THR A 1 141 ? -12.672 -22.531 16.081 1.00 97.25 141 THR A N 1
ATOM 1094 C CA . THR A 1 141 ? -12.941 -21.313 15.314 1.00 97.25 141 THR A CA 1
ATOM 1095 C C . THR A 1 141 ? -13.791 -20.352 16.122 1.00 97.25 141 THR A C 1
ATOM 1097 O O . THR A 1 141 ? -14.723 -20.770 16.807 1.00 97.25 141 THR A O 1
ATOM 1100 N N . VAL A 1 142 ? -13.476 -19.069 15.998 1.00 97.44 142 VAL A N 1
ATOM 1101 C CA . VAL A 1 142 ? -14.203 -17.943 16.572 1.00 97.44 142 VAL A CA 1
ATOM 1102 C C . VAL A 1 142 ? -14.461 -16.948 15.446 1.00 97.44 142 VAL A C 1
ATOM 1104 O O . VAL A 1 142 ? -13.535 -16.596 14.720 1.00 97.44 142 VAL A O 1
ATOM 1107 N N . ILE A 1 143 ? -15.700 -16.505 15.256 1.00 96.25 143 ILE A N 1
ATOM 1108 C CA . ILE A 1 143 ? -16.036 -15.488 14.249 1.00 96.25 143 ILE A CA 1
ATOM 1109 C C . ILE A 1 143 ? -16.959 -14.432 14.837 1.00 96.25 143 ILE A C 1
ATOM 1111 O O . ILE A 1 143 ? -17.940 -14.760 15.496 1.00 96.25 143 ILE A O 1
ATOM 1115 N N . ASP A 1 144 ? -16.665 -13.167 14.568 1.00 95.44 144 ASP A N 1
ATOM 1116 C CA . ASP A 1 144 ? -17.479 -12.051 15.035 1.00 95.44 144 ASP A CA 1
ATOM 1117 C C . ASP A 1 144 ? -18.759 -11.856 14.191 1.00 95.44 144 ASP A C 1
ATOM 1119 O O . ASP A 1 144 ? -18.752 -11.900 12.949 1.00 95.44 144 ASP A O 1
ATOM 1123 N N . ASP A 1 145 ? -19.880 -11.642 14.887 1.00 93.75 145 ASP A N 1
ATOM 1124 C CA . ASP A 1 145 ? -21.235 -11.537 14.337 1.00 93.75 145 ASP A CA 1
ATOM 1125 C C . ASP A 1 145 ? -21.472 -10.258 13.532 1.00 93.75 145 ASP A C 1
ATOM 1127 O O . ASP A 1 145 ? -22.326 -10.259 12.636 1.00 93.75 145 ASP A O 1
ATOM 1131 N N . HIS A 1 146 ? -20.675 -9.214 13.736 1.00 91.81 146 HIS A N 1
ATOM 1132 C CA . HIS A 1 146 ? -20.791 -7.963 12.996 1.00 91.81 146 HIS A CA 1
ATOM 1133 C C . HIS A 1 146 ? -19.747 -7.875 11.869 1.00 91.81 146 HIS A C 1
ATOM 1135 O O . HIS A 1 146 ? -20.090 -7.834 10.688 1.00 91.81 146 HIS A O 1
ATOM 1141 N N . SER A 1 147 ? -18.461 -7.934 12.202 1.00 92.25 147 SER A N 1
ATOM 1142 C CA . SER A 1 147 ? -17.328 -7.745 11.286 1.00 92.25 147 SER A CA 1
ATOM 1143 C C . SER A 1 147 ? -17.038 -8.934 10.366 1.00 92.25 147 SER A C 1
ATOM 1145 O O . SER A 1 147 ? -16.448 -8.747 9.308 1.00 92.25 147 SER A O 1
ATOM 1147 N N . ARG A 1 148 ? -17.465 -10.159 10.725 1.00 94.31 148 ARG A N 1
ATOM 1148 C CA . ARG A 1 148 ? -17.067 -11.434 10.071 1.00 94.31 148 ARG A CA 1
ATOM 1149 C C . ARG A 1 148 ? -15.587 -11.787 10.241 1.00 94.31 148 ARG A C 1
ATOM 1151 O O . ARG A 1 148 ? -15.148 -12.763 9.621 1.00 94.31 148 ARG A O 1
ATOM 1158 N N . VAL A 1 149 ? -14.835 -11.031 11.040 1.00 95.69 149 VAL A N 1
ATOM 1159 C CA . VAL A 1 149 ? -13.436 -11.341 11.334 1.00 95.69 149 VAL A CA 1
ATOM 1160 C C . VAL A 1 149 ? -13.372 -12.654 12.095 1.00 95.69 149 VAL A C 1
ATOM 1162 O O . VAL A 1 149 ? -14.157 -12.891 13.015 1.00 95.69 149 VAL A O 1
ATOM 1165 N N . ALA A 1 150 ? -12.461 -13.523 11.666 1.00 96.94 150 ALA A N 1
ATOM 1166 C CA . ALA A 1 150 ? -12.325 -14.866 12.194 1.00 96.94 150 ALA A CA 1
ATOM 1167 C C . ALA A 1 150 ? -10.951 -15.090 12.829 1.00 96.94 150 ALA A C 1
ATOM 1169 O O . ALA A 1 150 ? -9.914 -14.751 12.256 1.00 96.94 150 ALA A O 1
ATOM 1170 N N . TYR A 1 151 ? -10.966 -15.742 13.982 1.00 97.56 151 TYR A N 1
ATOM 1171 C CA . TYR A 1 151 ? -9.815 -16.292 14.675 1.00 97.56 151 TYR A CA 1
ATOM 1172 C C . TYR A 1 151 ? -9.939 -17.818 14.681 1.00 97.56 151 TYR A C 1
ATOM 1174 O O . TYR A 1 151 ? -11.029 -18.353 14.884 1.00 97.56 151 TYR A O 1
ATOM 1182 N N . ALA A 1 152 ? -8.855 -18.544 14.417 1.00 97.50 152 ALA A N 1
ATOM 1183 C CA . ALA A 1 152 ? -8.897 -20.001 14.450 1.00 97.50 152 ALA A CA 1
ATOM 1184 C C . ALA A 1 152 ? -7.553 -20.619 14.823 1.00 97.50 152 ALA A C 1
ATOM 1186 O O . ALA A 1 152 ? -6.500 -20.157 14.387 1.00 97.50 152 ALA A O 1
ATOM 1187 N N . GLU A 1 153 ? -7.617 -21.719 15.566 1.00 96.69 153 GLU A N 1
ATOM 1188 C CA . GLU A 1 153 ? -6.468 -22.507 16.001 1.00 96.69 153 GLU A CA 1
ATOM 1189 C C . GLU A 1 153 ? -6.695 -23.996 15.729 1.00 96.69 153 GLU A C 1
ATOM 1191 O O . GLU A 1 153 ? -7.830 -24.472 15.727 1.00 96.69 153 GLU A O 1
ATOM 1196 N N . ILE A 1 154 ? -5.613 -24.750 15.519 1.00 96.31 154 ILE A N 1
ATOM 1197 C CA . ILE A 1 154 ? -5.677 -26.196 15.281 1.00 96.31 154 ILE A CA 1
ATOM 1198 C C . ILE A 1 154 ? -5.089 -26.926 16.482 1.00 96.31 154 ILE A C 1
ATOM 1200 O O . ILE A 1 154 ? -3.902 -26.788 16.770 1.00 96.31 154 ILE A O 1
ATOM 1204 N N . HIS A 1 155 ? -5.906 -27.765 17.109 1.00 95.44 155 HIS A N 1
ATOM 1205 C CA . HIS A 1 155 ? -5.547 -28.588 18.262 1.00 95.44 155 HIS A CA 1
ATOM 1206 C C . HIS A 1 155 ? -5.771 -30.077 17.974 1.00 95.44 155 HIS A C 1
ATOM 1208 O O . HIS A 1 155 ? -6.320 -30.458 16.934 1.00 95.44 155 HIS A O 1
ATOM 1214 N N . ASP A 1 156 ? -5.308 -30.923 18.891 1.00 91.75 156 ASP A N 1
ATOM 1215 C CA . ASP A 1 156 ? -5.396 -32.386 18.795 1.00 91.75 156 ASP A CA 1
ATOM 1216 C C . ASP A 1 156 ? -6.623 -32.966 19.526 1.00 91.75 156 ASP A C 1
ATOM 1218 O O . ASP A 1 156 ? -6.870 -34.171 19.445 1.00 91.75 156 ASP A O 1
ATOM 1222 N N . ASP A 1 157 ? -7.422 -32.113 20.176 1.00 91.50 157 ASP A N 1
ATOM 1223 C CA . ASP A 1 157 ? -8.646 -32.478 20.887 1.00 91.50 157 ASP A CA 1
ATOM 1224 C C . ASP A 1 157 ? -9.727 -31.376 20.842 1.00 91.50 157 ASP A C 1
ATOM 1226 O O . ASP A 1 157 ? -9.515 -30.254 20.372 1.00 91.50 157 ASP A O 1
ATOM 1230 N N . GLU A 1 158 ? -10.911 -31.722 21.347 1.00 92.75 158 GLU A N 1
ATOM 1231 C CA . GLU A 1 158 ? -12.086 -30.849 21.486 1.00 92.75 158 GLU A CA 1
ATOM 1232 C C . GLU A 1 158 ? -12.546 -30.702 22.943 1.00 92.75 158 GLU A C 1
ATOM 1234 O O . GLU A 1 158 ? -13.733 -30.531 23.226 1.00 92.75 158 GLU A O 1
ATOM 1239 N N . THR A 1 159 ? -11.619 -30.833 23.893 1.00 94.50 159 THR A N 1
ATOM 1240 C CA . THR A 1 159 ? -11.945 -30.772 25.319 1.00 94.50 159 THR A CA 1
ATOM 1241 C C . THR A 1 159 ? -12.400 -29.374 25.737 1.00 94.50 159 THR A C 1
ATOM 1243 O O . THR A 1 159 ? -12.079 -28.365 25.103 1.00 94.50 159 THR A O 1
ATOM 1246 N N . ALA A 1 160 ? -13.125 -29.302 26.860 1.00 93.44 160 ALA A N 1
ATOM 1247 C CA . ALA A 1 160 ? -13.502 -28.026 27.464 1.00 93.44 160 ALA A CA 1
ATOM 1248 C C . ALA A 1 160 ? -12.271 -27.165 27.795 1.00 93.44 160 ALA A C 1
ATOM 1250 O O . ALA A 1 160 ? -12.291 -25.968 27.534 1.00 93.44 160 ALA A O 1
ATOM 1251 N N . ALA A 1 161 ? -11.191 -27.772 28.303 1.00 95.56 161 ALA A N 1
ATOM 1252 C CA . ALA A 1 161 ? -9.958 -27.062 28.641 1.00 95.56 161 ALA A CA 1
ATOM 1253 C C . ALA A 1 161 ? -9.341 -26.374 27.412 1.00 95.56 161 ALA A C 1
ATOM 1255 O O . ALA A 1 161 ? -9.046 -25.179 27.456 1.00 95.56 161 ALA A O 1
ATOM 1256 N N . THR A 1 162 ? -9.228 -27.095 26.294 1.00 96.44 162 THR A N 1
ATOM 1257 C CA . THR A 1 162 ? -8.712 -26.546 25.034 1.00 96.44 162 THR A CA 1
ATOM 1258 C C . THR A 1 162 ? -9.623 -25.451 24.486 1.00 96.44 162 THR A C 1
ATOM 1260 O O . THR A 1 162 ? -9.138 -24.375 24.140 1.00 96.44 162 THR A O 1
ATOM 1263 N N . ALA A 1 163 ? -10.942 -25.672 24.474 1.00 96.56 163 ALA A N 1
ATOM 1264 C CA . ALA A 1 163 ? -11.900 -24.670 24.011 1.00 96.56 163 ALA A CA 1
ATOM 1265 C C . ALA A 1 163 ? -11.825 -23.372 24.839 1.00 96.56 163 ALA A C 1
ATOM 1267 O O . ALA A 1 163 ? -11.813 -22.282 24.269 1.00 96.56 163 ALA A O 1
ATOM 1268 N N . ILE A 1 164 ? -11.728 -23.471 26.172 1.00 97.31 164 ILE A N 1
ATOM 1269 C CA . ILE A 1 164 ? -11.569 -22.319 27.078 1.00 97.31 164 ILE A CA 1
ATOM 1270 C C . ILE A 1 164 ? -10.260 -21.580 26.792 1.00 97.31 164 ILE A C 1
ATOM 1272 O O . ILE A 1 164 ? -10.243 -20.351 26.727 1.00 97.31 164 ILE A O 1
ATOM 1276 N N . ALA A 1 165 ? -9.161 -22.313 26.602 1.00 97.44 165 ALA A N 1
ATOM 1277 C CA . ALA A 1 165 ? -7.867 -21.714 26.305 1.00 97.44 165 ALA A CA 1
ATOM 1278 C C . ALA A 1 165 ? -7.891 -20.945 24.971 1.00 97.44 165 ALA A C 1
ATOM 1280 O O . ALA A 1 165 ? -7.367 -19.832 24.898 1.00 97.44 165 ALA A O 1
ATOM 1281 N N . VAL A 1 166 ? -8.549 -21.500 23.944 1.00 97.56 166 VAL A N 1
ATOM 1282 C CA . VAL A 1 166 ? -8.773 -20.813 22.661 1.00 97.56 166 VAL A CA 1
ATOM 1283 C C . VAL A 1 166 ? -9.657 -19.583 22.849 1.00 97.56 166 VAL A C 1
ATOM 1285 O O . VAL A 1 166 ? -9.334 -18.530 22.310 1.00 97.56 166 VAL A O 1
ATOM 1288 N N . LEU A 1 167 ? -10.733 -19.668 23.643 1.00 97.69 167 LEU A N 1
ATOM 1289 C CA . LEU A 1 167 ? -11.594 -18.515 23.924 1.00 97.69 167 LEU A CA 1
ATOM 1290 C C . LEU A 1 167 ? -10.797 -17.365 24.553 1.00 97.69 167 LEU A C 1
ATOM 1292 O O . LEU A 1 167 ? -10.893 -16.241 24.073 1.00 97.69 167 LEU A O 1
ATOM 1296 N N . ARG A 1 168 ? -9.973 -17.631 25.575 1.00 97.81 168 ARG A N 1
ATOM 1297 C CA . ARG A 1 168 ? -9.147 -16.593 26.223 1.00 97.81 168 ARG A CA 1
ATOM 1298 C C . ARG A 1 168 ? -8.191 -15.922 25.241 1.00 97.81 168 ARG A C 1
ATOM 1300 O O . ARG A 1 168 ? -8.100 -14.697 25.218 1.00 97.81 168 ARG A O 1
ATOM 1307 N N . ARG A 1 169 ? -7.508 -16.709 24.401 1.00 97.88 169 ARG A N 1
ATOM 1308 C CA . ARG A 1 169 ? -6.606 -16.167 23.373 1.00 97.88 169 ARG A CA 1
ATOM 1309 C C . ARG A 1 169 ? -7.356 -15.387 22.302 1.00 97.88 169 ARG A C 1
ATOM 1311 O O . ARG A 1 169 ? -6.894 -14.322 21.914 1.00 97.88 169 ARG A O 1
ATOM 1318 N N . ALA A 1 170 ? -8.518 -15.869 21.867 1.00 96.94 170 ALA A N 1
ATOM 1319 C CA . ALA A 1 170 ? -9.366 -15.163 20.916 1.00 96.94 170 ALA A CA 1
ATOM 1320 C C . ALA A 1 170 ? -9.843 -13.821 21.486 1.00 96.94 170 ALA A C 1
ATOM 1322 O O . ALA A 1 170 ? -9.772 -12.814 20.794 1.00 96.94 170 ALA A O 1
ATOM 1323 N N . VAL A 1 171 ? -10.268 -13.784 22.752 1.00 96.19 171 VAL A N 1
ATOM 1324 C CA . VAL A 1 171 ? -10.681 -12.548 23.433 1.00 96.19 171 VAL A CA 1
ATOM 1325 C C . VAL A 1 171 ? -9.518 -11.564 23.529 1.00 96.19 171 VAL A C 1
ATOM 1327 O O . VAL A 1 171 ? -9.689 -10.414 23.142 1.00 96.19 171 VAL A O 1
ATOM 1330 N N . GLY A 1 172 ? -8.319 -12.005 23.926 1.00 91.44 172 GLY A N 1
ATOM 1331 C CA . GLY A 1 172 ? -7.123 -11.152 23.892 1.00 91.44 172 GLY A CA 1
ATOM 1332 C C . GLY A 1 172 ? -6.779 -10.664 22.477 1.00 91.44 172 GLY A C 1
ATOM 1333 O O . GLY A 1 172 ? -6.440 -9.500 22.271 1.00 91.44 172 GLY A O 1
ATOM 1334 N N . TRP A 1 173 ? -6.941 -11.526 21.470 1.00 93.06 173 TRP A N 1
ATOM 1335 C CA . TRP A 1 173 ? -6.724 -11.183 20.065 1.00 93.06 173 TRP A CA 1
ATOM 1336 C C . TRP A 1 173 ? -7.727 -10.134 19.556 1.00 93.06 173 TRP A C 1
ATOM 1338 O O . TRP A 1 173 ? -7.332 -9.212 18.842 1.00 93.06 173 TRP A O 1
ATOM 1348 N N . PHE A 1 174 ? -9.000 -10.218 19.948 1.00 91.75 174 PHE A N 1
ATOM 1349 C CA . PHE A 1 174 ? -10.010 -9.197 19.653 1.00 91.75 174 PHE A CA 1
ATOM 1350 C C . PHE A 1 174 ? -9.754 -7.898 20.434 1.00 91.75 174 PHE A C 1
ATOM 1352 O O . PHE A 1 174 ? -9.789 -6.823 19.837 1.00 91.75 174 PHE A O 1
ATOM 1359 N N . ALA A 1 175 ? -9.382 -7.986 21.713 1.00 87.00 175 ALA A N 1
ATOM 1360 C CA . ALA A 1 175 ? -9.062 -6.828 22.547 1.00 87.00 175 ALA A CA 1
ATOM 1361 C C . ALA A 1 175 ? -7.874 -6.020 21.996 1.00 87.00 175 ALA A C 1
ATOM 1363 O O . ALA A 1 175 ? -7.955 -4.799 21.909 1.00 87.00 175 ALA A O 1
ATOM 1364 N N . SER A 1 176 ? -6.824 -6.689 21.496 1.00 80.88 176 SER A N 1
ATOM 1365 C CA . SER A 1 176 ? -5.693 -6.027 20.809 1.00 80.88 176 SER A CA 1
ATOM 1366 C C . SER A 1 176 ? -6.083 -5.273 19.525 1.00 80.88 176 SER A C 1
ATOM 1368 O O . SER A 1 176 ? -5.260 -4.582 18.935 1.00 80.88 176 SER A O 1
ATOM 1370 N N . ARG A 1 177 ? -7.332 -5.424 19.067 1.00 81.75 177 ARG A N 1
ATOM 1371 C CA . ARG A 1 177 ? -7.928 -4.744 17.906 1.00 81.75 177 ARG A CA 1
ATOM 1372 C C . ARG A 1 177 ? -9.079 -3.820 18.316 1.00 81.75 177 ARG A C 1
ATOM 1374 O O . ARG A 1 177 ? -9.930 -3.516 17.490 1.00 81.75 177 ARG A O 1
ATOM 1381 N N . GLY A 1 178 ? -9.143 -3.431 19.591 1.00 81.25 178 GLY A N 1
ATOM 1382 C CA . GLY A 1 178 ? -10.166 -2.526 20.118 1.00 81.25 178 GLY A CA 1
ATOM 1383 C C . GLY A 1 178 ? -11.561 -3.144 20.250 1.00 81.25 178 GLY A C 1
ATOM 1384 O O . GLY A 1 178 ? -12.535 -2.410 20.374 1.00 81.25 178 GLY A O 1
ATOM 1385 N N . VAL A 1 179 ? -11.686 -4.476 20.213 1.00 87.31 179 VAL A N 1
ATOM 1386 C CA . VAL A 1 179 ? -12.983 -5.163 20.297 1.00 87.31 179 VAL A CA 1
ATOM 1387 C C . VAL A 1 179 ? -13.179 -5.783 21.676 1.00 87.31 179 VAL A C 1
ATOM 1389 O O . VAL A 1 179 ? -12.491 -6.739 22.040 1.00 87.31 179 VAL A O 1
ATOM 1392 N N . THR A 1 180 ? -14.181 -5.294 22.407 1.00 93.56 180 THR A N 1
ATOM 1393 C CA . THR A 1 180 ? -14.653 -5.903 23.657 1.00 93.56 180 THR A CA 1
ATOM 1394 C C . THR A 1 180 ? -15.719 -6.945 23.349 1.00 93.56 180 THR A C 1
ATOM 1396 O O . THR A 1 180 ? -16.738 -6.639 22.735 1.00 93.56 180 THR A O 1
ATOM 1399 N N . VAL A 1 181 ? -15.490 -8.191 23.765 1.00 95.94 181 VAL A N 1
ATOM 1400 C CA . VAL A 1 181 ? -16.445 -9.284 23.550 1.00 95.94 181 VAL A CA 1
ATOM 1401 C C . VAL A 1 181 ? -17.486 -9.294 24.665 1.00 95.94 181 VAL A C 1
ATOM 1403 O O . VAL A 1 181 ? -17.135 -9.415 25.832 1.00 95.94 181 VAL A O 1
ATOM 1406 N N . GLU A 1 182 ? -18.765 -9.236 24.304 1.00 96.94 182 GLU A N 1
ATOM 1407 C CA . GLU A 1 182 ? -19.879 -9.213 25.261 1.00 96.94 182 GLU A CA 1
ATOM 1408 C C . GLU A 1 182 ? -20.583 -10.565 25.379 1.00 96.94 182 GLU A C 1
ATOM 1410 O O . GLU A 1 182 ? -21.018 -10.969 26.459 1.00 96.94 182 GLU A O 1
ATOM 1415 N N . GLN A 1 183 ? -20.742 -11.273 24.257 1.00 96.25 183 GLN A N 1
ATOM 1416 C CA . GLN A 1 183 ? -21.516 -12.513 24.193 1.00 96.25 183 GLN A CA 1
ATOM 1417 C C . GLN A 1 183 ? -20.820 -13.555 23.326 1.00 96.25 183 GLN A C 1
ATOM 1419 O O . GLN A 1 183 ? -20.241 -13.234 22.290 1.00 96.25 183 GLN A O 1
ATOM 1424 N N . VAL A 1 184 ? -20.946 -14.826 23.708 1.00 96.31 184 VAL A N 1
ATOM 1425 C CA . VAL A 1 184 ? -20.448 -15.957 22.916 1.00 96.31 184 VAL A CA 1
ATOM 1426 C C . VAL A 1 184 ? -21.574 -16.926 22.585 1.00 96.31 184 VAL A C 1
ATOM 1428 O O . VAL A 1 184 ? -22.183 -17.505 23.479 1.00 96.31 184 VAL A O 1
ATOM 1431 N N . LEU A 1 185 ? -21.857 -17.124 21.298 1.00 94.81 185 LEU A N 1
ATOM 1432 C CA . LEU A 1 185 ? -22.806 -18.110 20.799 1.00 94.81 185 LEU A CA 1
ATOM 1433 C C . LEU A 1 185 ? -22.081 -19.402 20.416 1.00 94.81 185 LEU A C 1
ATOM 1435 O O . LEU A 1 185 ? -21.159 -19.395 19.608 1.00 94.81 185 LEU A O 1
ATOM 1439 N N . SER A 1 186 ? -22.538 -20.521 20.964 1.00 92.62 186 SER A N 1
ATOM 1440 C CA . SER A 1 186 ? -22.004 -21.857 20.682 1.00 92.62 186 SER A CA 1
ATOM 1441 C C . SER A 1 186 ? -23.110 -22.844 20.313 1.00 92.62 186 SER A C 1
ATOM 1443 O O . SER A 1 186 ? -24.307 -22.598 20.523 1.00 92.62 186 SER A O 1
ATOM 1445 N N . ASP A 1 187 ? -22.720 -23.988 19.757 1.00 88.12 187 ASP A N 1
ATOM 1446 C CA . ASP A 1 187 ? -23.612 -25.135 19.641 1.00 88.12 187 ASP A CA 1
ATOM 1447 C C . ASP A 1 187 ? -23.811 -25.837 21.008 1.00 88.12 187 ASP A C 1
ATOM 1449 O O . ASP A 1 187 ? -23.416 -25.339 22.063 1.00 88.12 187 ASP A O 1
ATOM 1453 N N . ASN A 1 188 ? -24.485 -26.991 21.022 1.00 85.75 188 ASN A N 1
ATOM 1454 C CA . ASN A 1 188 ? -24.693 -27.764 22.255 1.00 85.75 188 ASN A CA 1
ATOM 1455 C C . ASN A 1 188 ? -23.589 -28.813 22.508 1.00 85.75 188 ASN A C 1
ATOM 1457 O O . ASN A 1 188 ? -23.824 -29.806 23.211 1.00 85.75 188 ASN A O 1
ATOM 1461 N N . GLY A 1 189 ? -22.387 -28.605 21.960 1.00 84.94 189 GLY A N 1
ATOM 1462 C CA . GLY A 1 189 ? -21.213 -29.443 22.184 1.00 84.94 189 GLY A CA 1
ATOM 1463 C C . GLY A 1 189 ? -20.896 -29.634 23.671 1.00 84.94 189 GLY A C 1
ATOM 1464 O O . GLY A 1 189 ? -21.161 -28.771 24.509 1.00 84.94 189 GLY A O 1
ATOM 1465 N N . SER A 1 190 ? -20.353 -30.799 24.035 1.00 88.00 190 SER A N 1
ATOM 1466 C CA . SER A 1 190 ? -20.052 -31.141 25.436 1.00 88.00 190 SER A CA 1
ATOM 1467 C C . SER A 1 190 ? -19.092 -30.146 26.097 1.00 88.00 190 SER A C 1
ATOM 1469 O O . SER A 1 190 ? -19.300 -29.806 27.260 1.00 88.00 190 SER A O 1
ATOM 1471 N N . ALA A 1 191 ? -18.109 -29.627 25.354 1.00 89.75 191 ALA A N 1
ATOM 1472 C CA . ALA A 1 191 ? -17.195 -28.587 25.822 1.00 89.75 191 ALA A CA 1
ATOM 1473 C C . ALA A 1 191 ? -17.949 -27.324 26.278 1.00 89.75 191 ALA A C 1
ATOM 1475 O O . ALA A 1 191 ? -17.772 -26.872 27.409 1.00 89.75 191 ALA A O 1
ATOM 1476 N N . TYR A 1 192 ? -18.865 -26.826 25.445 1.00 91.62 192 TYR A N 1
ATOM 1477 C CA . TYR A 1 192 ? -19.629 -25.597 25.690 1.00 91.62 192 TYR A CA 1
ATOM 1478 C C . TYR A 1 192 ? -20.778 -25.765 26.698 1.00 91.62 192 TYR A C 1
ATOM 1480 O O . TYR A 1 192 ? -21.322 -24.784 27.203 1.00 91.62 192 TYR A O 1
ATOM 1488 N N . ARG A 1 193 ? -21.160 -27.010 27.022 1.00 90.88 193 ARG A N 1
ATOM 1489 C CA . ARG A 1 193 ? -22.117 -27.327 28.099 1.00 90.88 193 ARG A CA 1
ATOM 1490 C C . ARG A 1 193 ? -21.467 -27.480 29.475 1.00 90.88 193 ARG A C 1
ATOM 1492 O O . ARG A 1 193 ? -22.194 -27.615 30.457 1.00 90.88 193 ARG A O 1
ATOM 1499 N N . SER A 1 194 ? -20.139 -27.514 29.551 1.00 92.69 194 SER A N 1
ATOM 1500 C CA . SER A 1 194 ? -19.425 -27.760 30.804 1.00 92.69 194 SER A CA 1
ATOM 1501 C C . SER A 1 194 ? -19.541 -26.588 31.786 1.00 92.69 194 SER A C 1
ATOM 1503 O O . SER A 1 194 ? -19.620 -25.427 31.383 1.00 92.69 194 SER A O 1
ATOM 1505 N N . TYR A 1 195 ? -19.498 -26.886 33.090 1.00 93.25 195 TYR A N 1
ATOM 1506 C CA . TYR A 1 195 ? -19.410 -25.848 34.125 1.00 93.25 195 TYR A CA 1
ATOM 1507 C C . TYR A 1 195 ? -18.133 -25.013 33.976 1.00 93.25 195 TYR A C 1
ATOM 1509 O O . TYR A 1 195 ? -18.201 -23.796 34.071 1.00 93.25 195 TYR A O 1
ATOM 1517 N N . ALA A 1 196 ? -17.015 -25.643 33.602 1.00 94.56 196 ALA A N 1
ATOM 1518 C CA . ALA A 1 196 ? -15.760 -24.947 33.329 1.00 94.56 196 ALA A CA 1
ATOM 1519 C C . ALA A 1 196 ? -15.901 -23.874 32.233 1.00 94.56 196 ALA A C 1
ATOM 1521 O O . ALA A 1 196 ? -15.342 -22.790 32.360 1.00 94.56 196 ALA A O 1
ATOM 1522 N N . TRP A 1 197 ? -16.670 -24.143 31.169 1.00 95.44 197 TRP A N 1
ATOM 1523 C CA . TRP A 1 197 ? -16.936 -23.148 30.125 1.00 95.44 197 TRP A CA 1
ATOM 1524 C C . TRP A 1 197 ? -17.760 -21.971 30.652 1.00 95.44 197 TRP A C 1
ATOM 1526 O O . TRP A 1 197 ? -17.436 -20.819 30.369 1.00 95.44 197 TRP A O 1
ATOM 1536 N N . ARG A 1 198 ? -18.807 -22.254 31.440 1.00 94.75 198 ARG A N 1
ATOM 1537 C CA . ARG A 1 198 ? -19.622 -21.221 32.094 1.00 94.75 198 ARG A CA 1
ATOM 1538 C C . ARG A 1 198 ? -18.757 -20.330 32.987 1.00 94.75 198 ARG A C 1
ATOM 1540 O O . ARG A 1 198 ? -18.871 -19.113 32.897 1.00 94.75 198 ARG A O 1
ATOM 1547 N N . ASP A 1 199 ? -17.911 -20.935 33.813 1.00 94.69 199 ASP A N 1
ATOM 1548 C CA . ASP A 1 199 ? -17.084 -20.220 34.786 1.00 94.69 199 ASP A CA 1
ATOM 1549 C C . ASP A 1 199 ? -16.019 -19.373 34.070 1.00 94.69 199 ASP A C 1
ATOM 1551 O O . ASP A 1 199 ? -15.877 -18.191 34.363 1.00 94.69 199 ASP A O 1
ATOM 1555 N N . ALA A 1 200 ? -15.387 -19.908 33.018 1.00 94.94 200 ALA A N 1
ATOM 1556 C CA . ALA A 1 200 ? -14.469 -19.139 32.179 1.00 94.94 200 ALA A CA 1
ATOM 1557 C C . ALA A 1 200 ? -15.145 -17.957 31.461 1.00 94.94 200 ALA A C 1
ATOM 1559 O O . ALA A 1 200 ? -14.543 -16.894 31.334 1.00 94.94 200 ALA A O 1
ATOM 1560 N N . CYS A 1 201 ? -16.389 -18.115 30.994 1.00 96.31 201 CYS A N 1
ATOM 1561 C CA . CYS A 1 201 ? -17.1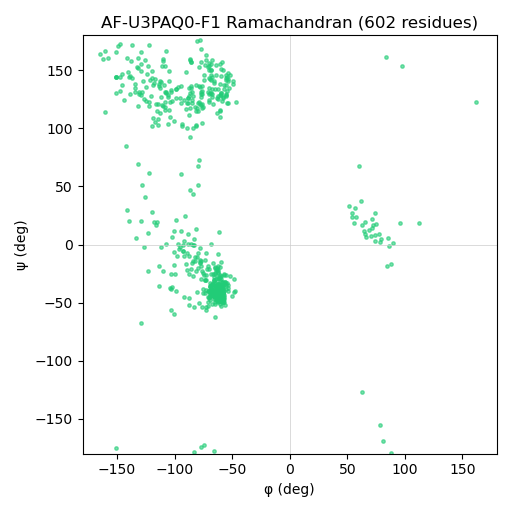45 -17.000 30.418 1.00 96.31 201 CYS A CA 1
ATOM 1562 C C . CYS A 1 201 ? -17.449 -15.929 31.476 1.00 96.31 201 CYS A C 1
ATOM 1564 O O . CYS A 1 201 ? -17.313 -14.745 31.184 1.00 96.31 201 CYS A O 1
ATOM 1566 N N . ALA A 1 202 ? -17.800 -16.334 32.702 1.00 94.88 202 ALA A N 1
ATOM 1567 C CA . ALA A 1 202 ? -18.038 -15.408 33.806 1.00 94.88 202 ALA A CA 1
ATOM 1568 C C . ALA A 1 202 ? -16.770 -14.627 34.189 1.00 94.88 202 ALA A C 1
ATOM 1570 O O . ALA A 1 202 ? -16.841 -13.416 34.366 1.00 94.88 202 ALA A O 1
ATOM 1571 N N . GLU A 1 203 ? -15.607 -15.283 34.239 1.00 95.00 203 GLU A N 1
ATOM 1572 C CA . GLU A 1 203 ? -14.315 -14.622 34.484 1.00 95.00 203 GLU A CA 1
ATOM 1573 C C . GLU A 1 203 ? -13.951 -13.594 33.404 1.00 95.00 203 GLU A C 1
ATOM 1575 O O . GLU A 1 203 ? -13.341 -12.571 33.699 1.00 95.00 203 GLU A O 1
ATOM 1580 N N . LEU A 1 204 ? -14.327 -13.856 32.151 1.00 92.56 204 LEU A N 1
ATOM 1581 C CA . LEU A 1 204 ? -14.110 -12.937 31.032 1.00 92.56 204 LEU A CA 1
ATOM 1582 C C . LEU A 1 204 ? -15.200 -11.859 30.923 1.00 92.56 204 LEU A C 1
ATOM 1584 O O . LEU A 1 204 ? -15.135 -11.036 30.016 1.00 92.56 204 LEU A O 1
ATOM 1588 N N . SER A 1 205 ? -16.200 -11.859 31.813 1.00 95.44 205 SER A N 1
ATOM 1589 C CA . SER A 1 205 ? -17.400 -11.012 31.724 1.00 95.44 205 SER A CA 1
ATOM 1590 C C . SER A 1 205 ? -18.187 -11.177 30.410 1.00 95.44 205 SER A C 1
ATOM 1592 O O . SER A 1 205 ? -18.830 -10.244 29.939 1.00 95.44 205 SER A O 1
ATOM 1594 N N . ILE A 1 206 ? -18.172 -12.379 29.824 1.00 96.38 206 ILE A N 1
ATOM 1595 C CA . ILE A 1 206 ? -18.863 -12.709 28.569 1.00 96.38 206 ILE A CA 1
ATOM 1596 C C . ILE A 1 206 ? -20.135 -13.495 28.882 1.00 96.38 206 ILE A C 1
ATOM 1598 O O . ILE A 1 206 ? -20.103 -14.488 29.608 1.00 96.38 206 ILE A O 1
ATOM 1602 N N . GLN A 1 207 ? -21.264 -13.128 28.276 1.00 96.06 207 GLN A N 1
ATOM 1603 C CA . GLN A 1 207 ? -22.503 -13.898 28.397 1.00 96.06 207 GLN A CA 1
ATOM 1604 C C . GLN A 1 207 ? -22.515 -15.098 27.429 1.00 96.06 207 GLN A C 1
ATOM 1606 O O . GLN A 1 207 ? -22.575 -14.906 26.208 1.00 96.06 207 GLN A O 1
ATOM 1611 N N . PRO A 1 208 ? -22.520 -16.354 27.920 1.00 94.75 208 PRO A N 1
ATOM 1612 C CA . PRO A 1 208 ? -22.627 -17.516 27.051 1.00 94.75 208 PRO A CA 1
ATOM 1613 C C . PRO A 1 208 ? -24.069 -17.723 26.577 1.00 94.75 208 PRO A C 1
ATOM 1615 O O . PRO A 1 208 ? -25.013 -17.818 27.363 1.00 94.75 208 PRO A O 1
ATOM 1618 N N . LYS A 1 209 ? -24.236 -17.879 25.266 1.00 92.31 209 L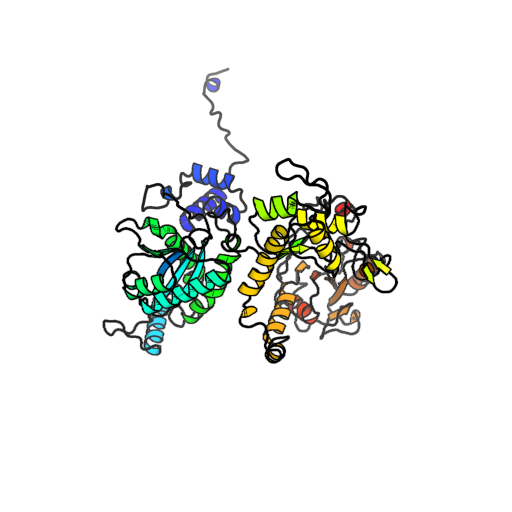YS A N 1
ATOM 1619 C CA . LYS A 1 209 ? -25.476 -18.268 24.597 1.00 92.31 209 LYS A CA 1
ATOM 1620 C C . LYS A 1 209 ? -25.267 -19.568 23.831 1.00 92.31 209 LYS A C 1
ATOM 1622 O O . LYS A 1 209 ? -24.185 -19.875 23.333 1.00 92.31 209 LYS A O 1
ATOM 1627 N N . ARG A 1 210 ? -26.337 -20.351 23.728 1.00 89.38 210 ARG A N 1
ATOM 1628 C CA . ARG A 1 210 ? -26.352 -21.606 22.972 1.00 89.38 210 ARG A CA 1
ATOM 1629 C C . ARG A 1 210 ? -27.450 -21.579 21.933 1.00 89.38 210 ARG A C 1
ATOM 1631 O O . ARG A 1 210 ? -28.521 -21.010 22.161 1.00 89.38 210 ARG A O 1
ATOM 1638 N N . THR A 1 211 ? -27.193 -22.237 20.812 1.00 84.12 211 THR A N 1
ATOM 1639 C CA . THR A 1 211 ? -28.229 -22.500 19.814 1.00 84.12 211 THR A CA 1
ATOM 1640 C C . THR A 1 211 ? -29.395 -23.264 20.443 1.00 84.12 211 THR A C 1
ATOM 1642 O O . THR A 1 211 ? -29.213 -24.190 21.242 1.00 84.12 211 THR A O 1
ATOM 1645 N N . ARG A 1 212 ? -30.625 -22.865 20.103 1.00 76.12 212 ARG A N 1
ATOM 1646 C CA . ARG A 1 212 ? -31.817 -23.590 20.555 1.00 76.12 212 ARG A CA 1
ATOM 1647 C C . ARG A 1 212 ? -31.860 -24.964 19.872 1.00 76.12 212 ARG A C 1
ATOM 1649 O O . ARG A 1 212 ? -31.550 -25.043 18.677 1.00 76.12 212 ARG A O 1
ATOM 1656 N N . PRO A 1 213 ? -32.278 -26.031 20.578 1.00 68.25 213 PRO A N 1
ATOM 1657 C CA . PRO A 1 213 ? -32.530 -27.325 19.952 1.00 68.25 213 PRO A CA 1
ATOM 1658 C C . PRO A 1 213 ? -33.420 -27.172 18.712 1.00 68.25 213 PRO A C 1
ATOM 1660 O O . PRO A 1 213 ? -34.366 -26.390 18.727 1.00 68.25 213 PRO A O 1
ATOM 1663 N N . TYR A 1 214 ? -33.092 -27.894 17.637 1.00 56.22 214 TYR A N 1
ATOM 1664 C CA . TYR A 1 214 ? -33.803 -27.863 16.348 1.00 56.22 214 TYR A CA 1
ATOM 1665 C C . TYR A 1 214 ? -33.774 -26.521 15.582 1.00 56.22 214 TYR A C 1
ATOM 1667 O O . TYR A 1 214 ? -34.442 -26.395 14.559 1.00 56.22 214 TYR A O 1
ATOM 1675 N N . HIS A 1 215 ? -32.935 -25.556 15.989 1.00 62.09 215 HIS A N 1
ATOM 1676 C CA . HIS A 1 215 ? -32.731 -24.282 15.280 1.00 62.09 215 HIS A CA 1
ATOM 1677 C C . HIS A 1 215 ? -31.258 -24.037 14.877 1.00 62.09 215 HIS A C 1
ATOM 1679 O O . HIS A 1 215 ? -30.658 -23.032 15.283 1.00 62.09 215 HIS A O 1
ATOM 1685 N N . PRO A 1 216 ? -30.664 -24.903 14.026 1.00 58.25 216 PRO A N 1
ATOM 1686 C CA . PRO A 1 216 ? -29.257 -24.792 13.608 1.00 58.25 216 PRO A CA 1
ATOM 1687 C C . PRO A 1 216 ? -28.95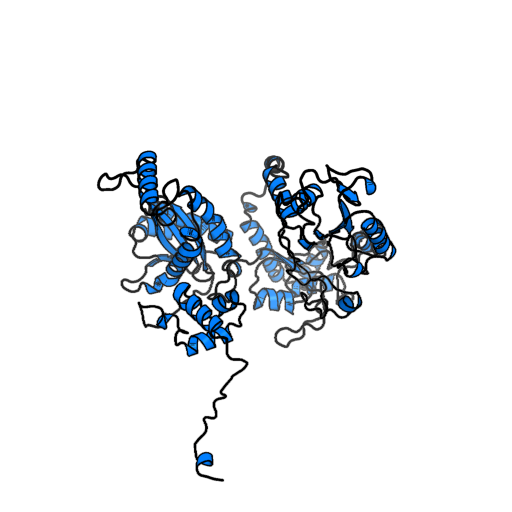6 -23.504 12.825 1.00 58.25 216 PRO A C 1
ATOM 1689 O O . PRO A 1 216 ? -27.825 -23.037 12.782 1.00 58.25 216 PRO A O 1
ATOM 1692 N N . GLN A 1 217 ? -29.988 -22.868 12.266 1.00 63.22 217 GLN A N 1
ATOM 1693 C CA . GLN A 1 217 ? -29.900 -21.617 11.505 1.00 63.22 217 GLN A CA 1
ATOM 1694 C C . GLN A 1 217 ? -29.220 -20.479 12.289 1.00 63.22 217 GLN A C 1
ATOM 1696 O O . GLN A 1 217 ? -28.615 -19.596 11.681 1.00 63.22 217 GLN A O 1
ATOM 1701 N N . THR A 1 218 ? -29.282 -20.520 13.625 1.00 69.31 218 THR A N 1
ATOM 1702 C CA . THR A 1 218 ? -28.635 -19.535 14.504 1.00 69.31 218 THR A CA 1
ATOM 1703 C C . THR A 1 218 ? -27.108 -19.593 14.445 1.00 69.31 218 THR A C 1
ATOM 1705 O O . THR A 1 218 ? -26.475 -18.560 14.612 1.00 69.31 218 THR A O 1
ATOM 1708 N N . ASN A 1 219 ? -26.499 -20.731 14.085 1.00 77.31 219 ASN A N 1
ATOM 1709 C CA . ASN A 1 219 ? -25.046 -20.827 13.906 1.00 77.31 219 ASN A CA 1
ATOM 1710 C C . ASN A 1 219 ? -24.580 -20.625 12.452 1.00 77.31 219 ASN A C 1
ATOM 1712 O O . ASN A 1 219 ? -23.424 -20.864 12.105 1.00 77.31 219 ASN A O 1
ATOM 1716 N N . GLY A 1 220 ? -25.460 -20.161 11.561 1.00 81.06 220 GLY A N 1
ATOM 1717 C CA . GLY A 1 220 ? -25.194 -20.155 10.119 1.00 81.06 220 GLY A CA 1
ATOM 1718 C C . GLY A 1 220 ? -23.976 -19.327 9.670 1.00 81.06 220 GLY A C 1
ATOM 1719 O O . GLY A 1 220 ? -23.467 -19.551 8.566 1.00 81.06 220 GLY A O 1
ATOM 1720 N N . LYS A 1 221 ? -23.494 -18.379 10.490 1.00 88.25 221 LYS A N 1
ATOM 1721 C CA . LYS A 1 221 ? -22.303 -17.556 10.204 1.00 88.25 221 LYS A CA 1
ATOM 1722 C C . LYS A 1 221 ? -21.018 -18.382 10.284 1.00 88.25 221 LYS A C 1
ATOM 1724 O O . LYS A 1 221 ? -20.284 -18.437 9.294 1.00 88.25 221 LYS A O 1
ATOM 1729 N N . ILE A 1 222 ? -20.790 -19.089 11.392 1.00 90.56 222 ILE A N 1
ATOM 1730 C CA . ILE A 1 222 ? -19.601 -19.936 11.556 1.00 90.56 222 ILE A CA 1
ATOM 1731 C C . ILE A 1 222 ? -19.645 -21.158 10.636 1.00 90.56 222 ILE A C 1
ATOM 1733 O O . ILE A 1 222 ? -18.643 -21.489 10.012 1.00 90.56 222 ILE A O 1
ATOM 1737 N N . GLU A 1 223 ? -20.824 -21.743 10.402 1.00 87.88 223 GLU A N 1
ATOM 1738 C CA . GLU A 1 223 ? -20.972 -22.844 9.442 1.00 87.88 223 GLU A CA 1
ATOM 1739 C C . GLU A 1 223 ? -20.634 -22.402 8.006 1.00 87.88 223 GLU A C 1
ATOM 1741 O O . GLU A 1 223 ? -20.032 -23.136 7.212 1.00 87.88 223 GLU A O 1
ATOM 1746 N N . ARG A 1 224 ? -21.010 -21.171 7.632 1.00 87.88 224 ARG A N 1
ATOM 1747 C CA . ARG A 1 224 ? -20.608 -20.581 6.348 1.00 87.88 224 ARG A CA 1
ATOM 1748 C C . ARG A 1 224 ? -19.104 -20.318 6.301 1.00 87.88 224 ARG A C 1
ATOM 1750 O O . ARG A 1 224 ? -18.495 -20.561 5.253 1.00 87.88 224 ARG A O 1
ATOM 1757 N N . PHE A 1 225 ? -18.512 -19.862 7.400 1.00 92.38 225 PHE A N 1
ATOM 1758 C CA . PHE A 1 225 ? -17.067 -19.710 7.508 1.00 92.38 225 PHE A CA 1
ATOM 1759 C C . PHE A 1 225 ? -16.351 -21.056 7.349 1.00 92.38 225 PHE A C 1
ATOM 1761 O O . PHE A 1 225 ? -15.462 -21.157 6.512 1.00 92.38 225 PHE A O 1
ATOM 1768 N N . HIS A 1 226 ? -16.803 -22.126 8.009 1.00 93.69 226 HIS A N 1
ATOM 1769 C CA . HIS A 1 226 ? -16.237 -23.474 7.858 1.00 93.69 226 HIS A CA 1
ATOM 1770 C C . HIS A 1 226 ? -16.275 -23.989 6.425 1.00 93.69 226 HIS A C 1
ATOM 1772 O O . HIS A 1 226 ? -15.326 -24.640 5.995 1.00 93.69 226 HIS A O 1
ATOM 1778 N N . ARG A 1 227 ? -17.341 -23.706 5.666 1.00 88.62 227 ARG A N 1
ATOM 1779 C CA . ARG A 1 227 ? -17.371 -24.022 4.227 1.00 88.62 227 ARG A CA 1
ATOM 1780 C C . ARG A 1 227 ? -16.288 -23.256 3.469 1.00 88.62 227 ARG A C 1
ATOM 1782 O O . ARG A 1 227 ? -15.545 -23.850 2.698 1.00 88.62 227 ARG A O 1
ATOM 1789 N N . THR A 1 228 ? -16.158 -21.961 3.745 1.00 89.25 228 THR A N 1
ATOM 1790 C CA . THR A 1 228 ? -15.131 -21.103 3.132 1.00 89.25 228 THR A CA 1
ATOM 1791 C C . THR A 1 228 ? -13.715 -21.572 3.477 1.00 89.25 228 THR A C 1
ATOM 1793 O O . THR A 1 228 ? -12.859 -21.628 2.600 1.00 89.25 228 THR A O 1
ATOM 1796 N N . LEU A 1 229 ? -13.486 -21.963 4.729 1.00 92.38 229 LEU A N 1
ATOM 1797 C CA . LEU A 1 229 ? -12.232 -22.505 5.247 1.00 92.38 229 LEU A CA 1
ATOM 1798 C C . LEU A 1 229 ? -11.915 -23.887 4.664 1.00 92.38 229 LEU A C 1
ATOM 1800 O O . LEU A 1 229 ? -10.767 -24.170 4.322 1.00 92.38 229 LEU A O 1
ATOM 1804 N N . ALA A 1 230 ? -12.922 -24.738 4.472 1.00 89.62 230 ALA A N 1
ATOM 1805 C CA . ALA A 1 230 ? -12.738 -26.032 3.828 1.00 89.62 230 ALA A CA 1
ATOM 1806 C C . ALA A 1 230 ? -12.327 -25.884 2.354 1.00 89.62 230 ALA A C 1
ATOM 1808 O O . ALA A 1 230 ? -11.375 -26.530 1.915 1.00 89.62 230 ALA A O 1
ATOM 1809 N N . ASP A 1 231 ? -13.015 -25.016 1.612 1.00 84.69 231 ASP A N 1
ATOM 1810 C CA . ASP A 1 231 ? -12.778 -24.812 0.180 1.00 84.69 231 ASP A CA 1
ATOM 1811 C C . ASP A 1 231 ? -11.500 -24.006 -0.095 1.00 84.69 231 ASP A C 1
ATOM 1813 O O . ASP A 1 231 ? -10.786 -24.283 -1.056 1.00 84.69 231 ASP A O 1
ATOM 1817 N N . GLY A 1 232 ? -11.217 -23.000 0.738 1.00 85.06 232 GLY A N 1
ATOM 1818 C CA . GLY A 1 232 ? -10.111 -22.061 0.553 1.00 85.06 232 GLY A CA 1
ATOM 1819 C C . GLY A 1 232 ? -8.787 -22.494 1.181 1.00 85.06 232 GLY A C 1
ATOM 1820 O O . GLY A 1 232 ? -7.742 -22.031 0.732 1.00 85.06 232 GLY A O 1
ATOM 1821 N N . TRP A 1 233 ? -8.820 -23.385 2.174 1.00 94.06 233 TRP A N 1
ATOM 1822 C CA . TRP A 1 233 ? -7.628 -23.874 2.867 1.00 94.06 233 TRP A CA 1
ATOM 1823 C C . TRP A 1 233 ? -7.596 -25.401 2.921 1.00 94.06 233 TRP A C 1
ATOM 1825 O O . TRP A 1 233 ? -6.780 -26.007 2.231 1.00 94.06 233 TRP A O 1
ATOM 1835 N N . ALA A 1 234 ? -8.503 -26.049 3.663 1.00 90.62 234 ALA A N 1
ATOM 1836 C CA . ALA A 1 234 ? -8.349 -27.467 4.020 1.00 90.62 234 ALA A CA 1
ATOM 1837 C C . ALA A 1 234 ? -8.246 -28.413 2.809 1.00 90.62 234 ALA A C 1
ATOM 1839 O O . ALA A 1 234 ? -7.569 -29.443 2.876 1.00 90.62 234 ALA A O 1
ATOM 1840 N N . TYR A 1 235 ? -8.921 -28.064 1.711 1.00 88.75 235 TYR A N 1
ATOM 1841 C CA . TYR A 1 235 ? -8.964 -28.833 0.471 1.00 88.75 235 TYR A CA 1
ATOM 1842 C C . TYR A 1 235 ? -8.636 -28.001 -0.775 1.00 88.75 235 TYR A C 1
ATOM 1844 O O . TYR A 1 235 ? -8.990 -28.412 -1.878 1.00 88.75 235 TYR A O 1
ATOM 1852 N N . ALA A 1 236 ? -7.970 -26.857 -0.621 1.00 85.00 236 ALA A N 1
ATOM 1853 C CA . ALA A 1 236 ? -7.659 -25.974 -1.747 1.00 85.00 236 ALA A CA 1
ATOM 1854 C C . ALA A 1 236 ? -6.542 -26.511 -2.653 1.00 85.00 236 ALA A C 1
ATOM 1856 O O . ALA A 1 236 ? -6.522 -26.235 -3.851 1.00 85.00 236 ALA A O 1
ATOM 1857 N N . ARG A 1 237 ? -5.602 -27.270 -2.081 1.00 87.44 237 ARG A N 1
ATOM 1858 C CA . ARG A 1 237 ? -4.438 -27.821 -2.782 1.00 87.44 237 ARG A CA 1
ATOM 1859 C C . ARG A 1 237 ? -3.997 -29.152 -2.187 1.00 87.44 237 ARG A C 1
ATOM 1861 O O . ARG A 1 237 ? -4.466 -29.560 -1.122 1.00 87.44 237 ARG A O 1
ATOM 1868 N N . HIS A 1 238 ? -3.073 -29.810 -2.878 1.00 90.88 238 HIS A N 1
ATOM 1869 C CA . HIS A 1 238 ? -2.381 -30.972 -2.344 1.00 90.88 238 HIS A CA 1
ATOM 1870 C C . HIS A 1 238 ? -1.427 -30.540 -1.220 1.00 90.88 238 HIS A C 1
ATOM 1872 O O . HIS A 1 238 ? -0.549 -29.706 -1.433 1.00 90.88 238 HIS A O 1
ATOM 1878 N N . TYR A 1 239 ? -1.610 -31.108 -0.029 1.00 91.00 239 TYR A N 1
ATOM 1879 C CA . TYR A 1 239 ? -0.661 -31.006 1.077 1.00 91.00 239 TYR A CA 1
ATOM 1880 C C . TYR A 1 239 ? 0.029 -32.356 1.252 1.00 91.00 239 TYR A C 1
ATOM 1882 O O . TYR A 1 239 ? -0.647 -33.381 1.344 1.00 91.00 239 TYR A O 1
ATOM 1890 N N . ASN A 1 240 ? 1.358 -32.340 1.343 1.00 90.00 240 ASN A N 1
ATOM 1891 C CA . ASN A 1 240 ? 2.160 -33.555 1.500 1.00 90.00 240 ASN A CA 1
ATOM 1892 C C . ASN A 1 240 ? 2.152 -34.107 2.940 1.00 90.00 240 ASN A C 1
ATOM 1894 O O . ASN A 1 240 ? 2.585 -35.235 3.146 1.00 90.00 240 ASN A O 1
ATOM 1898 N N . SER A 1 241 ? 1.692 -33.338 3.933 1.00 91.94 241 SER A N 1
ATOM 1899 C CA . SER A 1 241 ? 1.562 -33.764 5.336 1.00 91.94 241 SER A CA 1
ATOM 1900 C C . SER A 1 241 ? 0.581 -32.871 6.103 1.00 91.94 241 SER A C 1
ATOM 1902 O O . SER A 1 241 ? 0.229 -31.776 5.646 1.00 91.94 241 SER A O 1
ATOM 1904 N N . GLU A 1 242 ? 0.159 -33.310 7.293 1.00 92.38 242 GLU A N 1
ATOM 1905 C CA . GLU A 1 242 ? -0.673 -32.485 8.177 1.00 92.38 242 GLU A CA 1
ATOM 1906 C C . GLU A 1 242 ? 0.049 -31.216 8.642 1.00 92.38 242 GLU A C 1
ATOM 1908 O O . GLU A 1 242 ? -0.552 -30.144 8.653 1.00 92.38 242 GLU A O 1
ATOM 1913 N N . SER A 1 243 ? 1.344 -31.300 8.956 1.00 91.38 243 SER A N 1
ATOM 1914 C CA . SER A 1 243 ? 2.145 -30.136 9.355 1.00 91.38 243 SER A CA 1
ATOM 1915 C C . SER A 1 243 ? 2.156 -29.059 8.268 1.00 91.38 243 SER A C 1
ATOM 1917 O O . SER A 1 243 ? 1.985 -27.879 8.563 1.00 91.38 243 SER A O 1
ATOM 1919 N N . ALA A 1 244 ? 2.251 -29.456 6.992 1.00 91.62 244 ALA A N 1
ATOM 1920 C CA . ALA A 1 244 ? 2.167 -28.519 5.873 1.00 91.62 244 ALA A CA 1
ATOM 1921 C C . ALA A 1 244 ? 0.792 -27.831 5.786 1.00 91.62 244 ALA A C 1
ATOM 1923 O O . ALA A 1 244 ? 0.710 -26.649 5.443 1.00 91.62 244 ALA A O 1
ATOM 1924 N N . ARG A 1 245 ? -0.296 -28.548 6.109 1.00 94.44 245 ARG A N 1
ATOM 1925 C CA . ARG A 1 245 ? -1.640 -27.957 6.176 1.00 94.44 245 ARG A CA 1
ATOM 1926 C C . ARG A 1 245 ? -1.761 -26.979 7.343 1.00 94.44 245 ARG A C 1
ATOM 1928 O O . ARG A 1 245 ? -2.277 -25.879 7.140 1.00 94.44 245 ARG A O 1
ATOM 1935 N N . ARG A 1 246 ? -1.251 -27.342 8.525 1.00 95.25 246 ARG A N 1
ATOM 1936 C CA . ARG A 1 246 ? -1.246 -26.483 9.721 1.00 95.25 246 ARG A CA 1
ATOM 1937 C C . ARG A 1 246 ? -0.480 -25.180 9.484 1.00 95.25 246 ARG A C 1
ATOM 1939 O O . ARG A 1 246 ? -1.043 -24.112 9.701 1.00 95.25 246 ARG A O 1
ATOM 1946 N N . ASN A 1 247 ? 0.724 -25.256 8.915 1.00 92.62 247 ASN A N 1
ATOM 1947 C CA . ASN A 1 247 ? 1.560 -24.085 8.614 1.00 92.62 247 ASN A CA 1
ATOM 1948 C C . ASN A 1 247 ? 0.925 -23.125 7.592 1.00 92.62 247 ASN A C 1
ATOM 1950 O O . ASN A 1 247 ? 1.276 -21.951 7.542 1.00 92.62 247 ASN A O 1
ATOM 1954 N N . ALA A 1 248 ? -0.020 -23.600 6.775 1.00 91.50 248 ALA A N 1
ATOM 1955 C CA . ALA A 1 248 ? -0.711 -22.767 5.794 1.00 91.50 248 ALA A CA 1
ATOM 1956 C C . ALA A 1 248 ? -1.921 -22.001 6.364 1.00 91.50 248 ALA A C 1
ATOM 1958 O O . ALA A 1 248 ? -2.408 -21.087 5.696 1.00 91.50 248 ALA A O 1
ATOM 1959 N N . LEU A 1 249 ? -2.436 -22.370 7.547 1.00 95.19 249 LEU A N 1
ATOM 1960 C CA . LEU A 1 249 ? -3.639 -21.743 8.107 1.00 95.19 249 LEU A CA 1
ATOM 1961 C C . LEU A 1 249 ? -3.445 -20.244 8.415 1.00 95.19 249 LEU A C 1
ATOM 1963 O O . LEU A 1 249 ? -4.313 -19.475 8.001 1.00 95.19 249 LEU A O 1
ATOM 1967 N N . PRO A 1 250 ? -2.349 -19.789 9.064 1.00 92.38 250 PRO A N 1
ATOM 1968 C CA . PRO A 1 250 ? -2.196 -18.377 9.429 1.00 92.38 250 PRO A CA 1
ATOM 1969 C C . PRO A 1 250 ? -2.231 -17.429 8.223 1.00 92.38 250 PRO A C 1
ATOM 1971 O O . PRO A 1 250 ? -2.988 -16.461 8.218 1.00 92.38 250 PRO A O 1
ATOM 1974 N N . ALA A 1 251 ? -1.488 -17.750 7.157 1.00 86.38 251 ALA A N 1
ATOM 1975 C CA . ALA A 1 251 ? -1.475 -16.952 5.929 1.00 86.38 251 ALA A CA 1
ATOM 1976 C C . ALA A 1 251 ? -2.856 -16.912 5.250 1.00 86.38 251 ALA A C 1
ATOM 1978 O O . ALA A 1 251 ? -3.280 -15.878 4.731 1.00 86.38 251 ALA A O 1
ATOM 1979 N N . TRP A 1 252 ? -3.593 -18.028 5.283 1.00 94.25 252 TRP A N 1
ATOM 1980 C CA . TRP A 1 252 ? -4.947 -18.072 4.740 1.00 94.25 252 TRP A CA 1
ATOM 1981 C C . TRP A 1 252 ? -5.938 -17.248 5.572 1.00 94.25 252 TRP A C 1
ATOM 1983 O O . TRP A 1 252 ? -6.735 -16.511 4.994 1.00 94.25 252 TRP A O 1
ATOM 1993 N N . LEU A 1 253 ? -5.873 -17.325 6.906 1.00 95.00 253 LEU A N 1
ATOM 1994 C CA . LEU A 1 253 ? -6.694 -16.500 7.800 1.00 95.00 253 LEU A CA 1
ATOM 1995 C C . LEU A 1 253 ? -6.415 -15.011 7.595 1.00 95.00 253 LEU A C 1
ATOM 1997 O O . LEU A 1 253 ? -7.360 -14.228 7.529 1.00 95.00 253 LEU A O 1
ATOM 2001 N N . HIS A 1 254 ? -5.147 -14.625 7.424 1.00 89.19 254 HIS A N 1
ATOM 2002 C CA . HIS A 1 254 ? -4.783 -13.253 7.078 1.00 89.19 254 HIS A CA 1
ATOM 2003 C C . HIS A 1 254 ? -5.454 -12.821 5.767 1.00 89.19 254 HIS A C 1
ATOM 2005 O O . HIS A 1 254 ? -6.138 -11.802 5.732 1.00 89.19 254 HIS A O 1
ATOM 2011 N N . SER A 1 255 ? -5.357 -13.632 4.709 1.00 82.31 255 SER A N 1
ATOM 2012 C CA . SER A 1 255 ? -6.039 -13.346 3.440 1.00 82.31 255 SER A CA 1
ATOM 2013 C C . SER A 1 255 ? -7.560 -13.252 3.579 1.00 82.31 255 SER A C 1
ATOM 2015 O O . SER A 1 255 ? -8.175 -12.338 3.028 1.00 82.31 255 SER A O 1
ATOM 2017 N N . TYR A 1 256 ? -8.174 -14.143 4.358 1.00 92.69 256 TYR A N 1
ATOM 2018 C CA . TYR A 1 256 ? -9.605 -14.094 4.638 1.00 92.69 256 TYR A CA 1
ATOM 2019 C C . TYR A 1 256 ? -10.009 -12.802 5.366 1.00 92.69 256 TYR A C 1
ATOM 2021 O O . TYR A 1 256 ? -10.975 -12.168 4.951 1.00 92.69 256 TYR A O 1
ATOM 2029 N N . ASN A 1 257 ? -9.283 -12.405 6.413 1.00 93.62 257 ASN A N 1
ATOM 2030 C CA . ASN A 1 257 ? -9.634 -11.242 7.228 1.00 93.62 257 ASN A CA 1
ATOM 2031 C C . ASN A 1 257 ? -9.317 -9.911 6.532 1.00 93.62 257 ASN A C 1
ATOM 2033 O O . ASN A 1 257 ? -10.125 -8.990 6.606 1.00 93.62 257 ASN A O 1
ATOM 2037 N N . HIS A 1 258 ? -8.169 -9.805 5.860 1.00 85.44 258 HIS A N 1
ATOM 2038 C CA . HIS A 1 258 ? -7.648 -8.526 5.367 1.00 85.44 258 HIS A CA 1
ATOM 2039 C C . HIS A 1 258 ? -7.920 -8.264 3.888 1.00 85.44 258 HIS A C 1
ATOM 2041 O O . HIS A 1 258 ? -8.012 -7.109 3.494 1.00 85.44 258 HIS A O 1
ATOM 2047 N N . HIS A 1 259 ? -8.091 -9.311 3.075 1.00 81.50 259 HIS A N 1
ATOM 2048 C CA . HIS A 1 259 ? -8.077 -9.161 1.614 1.00 81.50 259 HIS A CA 1
ATOM 2049 C C . HIS A 1 259 ? -9.342 -9.675 0.930 1.00 81.50 259 HIS A C 1
ATOM 2051 O O . HIS A 1 259 ? -9.646 -9.266 -0.185 1.00 81.50 259 HIS A O 1
ATOM 2057 N N . ARG A 1 260 ? -10.095 -10.589 1.554 1.00 81.50 260 ARG A N 1
ATOM 2058 C CA . ARG A 1 260 ? -11.238 -11.247 0.906 1.00 81.50 260 ARG A CA 1
ATOM 2059 C C . ARG A 1 260 ? -12.504 -10.378 0.956 1.00 81.50 260 ARG A C 1
ATOM 2061 O O . ARG A 1 260 ? -13.074 -10.233 2.034 1.00 81.50 260 ARG A O 1
ATOM 2068 N N . PR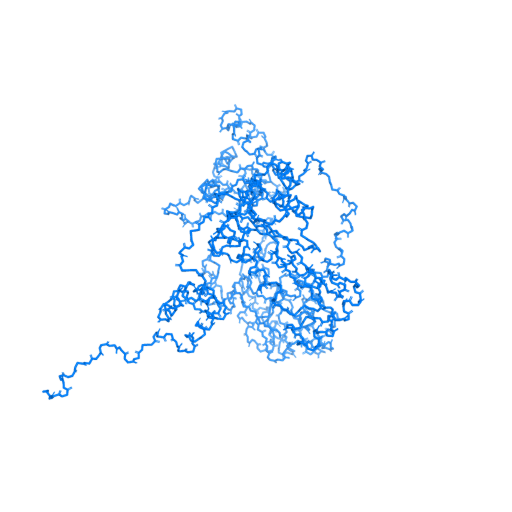O A 1 261 ? -13.069 -9.960 -0.193 1.00 78.56 261 PRO A N 1
ATOM 2069 C CA . PRO A 1 261 ? -14.358 -9.273 -0.234 1.00 78.56 261 PRO A CA 1
ATOM 2070 C C . PRO A 1 261 ? -15.480 -10.130 0.359 1.00 78.56 261 PRO A C 1
ATOM 2072 O O . PRO A 1 261 ? -15.682 -11.282 -0.052 1.00 78.56 261 PRO A O 1
ATOM 2075 N N . HIS A 1 262 ? -16.257 -9.573 1.289 1.00 79.00 262 HIS A N 1
ATOM 2076 C CA . HIS A 1 262 ? -17.352 -10.293 1.929 1.00 79.00 262 HIS A CA 1
ATOM 2077 C C . HIS A 1 262 ? -18.710 -9.620 1.662 1.00 79.00 262 HIS A C 1
ATOM 2079 O O . HIS A 1 262 ? -19.055 -8.571 2.193 1.00 79.00 262 HIS A O 1
ATOM 2085 N N . THR A 1 263 ? -19.542 -10.267 0.837 1.00 74.38 263 THR A N 1
ATOM 2086 C CA . THR A 1 263 ? -20.828 -9.700 0.357 1.00 74.38 263 THR A CA 1
ATOM 2087 C C . THR A 1 263 ? -21.818 -9.295 1.452 1.00 74.38 263 THR A C 1
ATOM 2089 O O . THR A 1 263 ? -22.658 -8.438 1.212 1.00 74.38 263 THR A O 1
ATOM 2092 N N . ALA A 1 264 ? -21.751 -9.903 2.642 1.00 75.94 264 ALA A N 1
ATOM 2093 C CA . ALA A 1 264 ? -22.636 -9.527 3.749 1.00 75.94 264 ALA A CA 1
ATOM 2094 C C . ALA A 1 264 ? -22.265 -8.183 4.399 1.00 75.94 264 ALA A C 1
ATOM 2096 O O . ALA A 1 264 ? -23.067 -7.664 5.156 1.00 75.94 264 ALA A O 1
ATOM 2097 N N . ILE A 1 265 ? -21.075 -7.649 4.110 1.00 81.56 265 ILE A N 1
ATOM 2098 C CA . ILE A 1 265 ? -20.528 -6.431 4.720 1.00 81.56 265 ILE A CA 1
ATOM 2099 C C . ILE A 1 265 ? -20.117 -5.418 3.639 1.00 81.56 265 ILE A C 1
ATOM 2101 O O . ILE A 1 265 ? -19.052 -4.817 3.686 1.00 81.56 265 ILE A O 1
ATOM 2105 N N . GLY A 1 266 ? -20.938 -5.285 2.593 1.00 78.00 266 GLY A N 1
ATOM 2106 C CA . GLY A 1 266 ? -20.689 -4.320 1.515 1.00 78.00 266 GLY A CA 1
ATOM 2107 C C . GLY A 1 266 ? -19.574 -4.715 0.541 1.00 78.00 266 GLY A C 1
ATOM 2108 O O . GLY A 1 266 ? -19.092 -3.875 -0.203 1.00 78.00 266 GLY A O 1
ATOM 2109 N N . SER A 1 267 ? -19.175 -5.993 0.506 1.00 80.19 267 SER A N 1
ATOM 2110 C CA . SER A 1 267 ? -18.040 -6.484 -0.301 1.00 80.19 267 SER A CA 1
ATOM 2111 C C . SER A 1 267 ? -16.678 -5.928 0.124 1.00 80.19 267 SER A C 1
ATOM 2113 O O . SER A 1 267 ? -15.721 -6.043 -0.633 1.00 80.19 267 SER A O 1
ATOM 2115 N N . GLN A 1 268 ? -16.573 -5.415 1.347 1.00 82.25 268 GLN A N 1
ATOM 2116 C CA . GLN A 1 268 ? -15.294 -5.076 1.960 1.00 82.25 268 GLN A CA 1
ATOM 2117 C C . GLN A 1 268 ? -14.676 -6.299 2.662 1.00 82.25 268 GLN A C 1
ATOM 2119 O O . GLN A 1 268 ? -15.396 -7.272 2.944 1.00 82.25 268 GLN A O 1
ATOM 2124 N N . PRO A 1 269 ? -13.353 -6.309 2.906 1.00 86.19 269 PRO A N 1
ATOM 2125 C CA . PRO A 1 269 ? -12.719 -7.314 3.750 1.00 86.19 269 PRO A CA 1
ATOM 2126 C C . PRO A 1 269 ? -13.211 -7.236 5.202 1.00 86.19 269 PRO A C 1
ATOM 2128 O O . PRO A 1 269 ? -13.450 -6.135 5.687 1.00 86.19 269 PRO A O 1
ATOM 2131 N N . PRO A 1 270 ? -13.327 -8.361 5.934 1.00 92.50 270 PRO A N 1
ATOM 2132 C CA . PRO A 1 270 ? -13.774 -8.369 7.330 1.00 92.50 270 PRO A CA 1
ATOM 2133 C C . PRO A 1 270 ? -13.086 -7.343 8.240 1.00 92.50 270 PRO A C 1
ATOM 2135 O O . PRO A 1 270 ? -13.743 -6.703 9.062 1.00 92.50 270 PRO A O 1
ATOM 2138 N N . ILE A 1 271 ? -11.775 -7.149 8.070 1.00 88.69 271 ILE A N 1
ATOM 2139 C CA . ILE A 1 271 ? -10.994 -6.223 8.891 1.00 88.69 271 ILE A CA 1
ATOM 2140 C C . ILE A 1 271 ? -11.465 -4.769 8.757 1.00 88.69 271 ILE A C 1
ATOM 2142 O O . ILE A 1 271 ? -11.297 -3.995 9.694 1.00 88.69 271 ILE A O 1
ATOM 2146 N N . SER A 1 272 ? -12.118 -4.387 7.655 1.00 83.38 272 SER A N 1
ATOM 2147 C CA . SER A 1 272 ? -12.583 -3.011 7.443 1.00 83.38 272 SER A CA 1
ATOM 2148 C C . SER A 1 272 ? -13.609 -2.555 8.484 1.00 83.38 272 SER A C 1
ATOM 2150 O O . SER A 1 272 ? -13.839 -1.364 8.627 1.00 83.38 272 SER A O 1
ATOM 2152 N N . ARG A 1 273 ? -14.244 -3.493 9.198 1.00 85.44 273 ARG A N 1
ATOM 2153 C CA . ARG A 1 273 ? -15.174 -3.211 10.302 1.00 85.44 273 ARG A CA 1
ATOM 2154 C C . ARG A 1 273 ? -14.511 -3.198 11.681 1.00 85.44 273 ARG A C 1
ATOM 2156 O O . ARG A 1 273 ? -15.191 -2.920 12.658 1.00 85.44 273 ARG A O 1
ATOM 2163 N N . LEU A 1 274 ? -13.225 -3.545 11.766 1.00 80.12 274 LEU A N 1
ATOM 2164 C CA . LEU A 1 274 ? -12.420 -3.470 12.993 1.00 80.12 274 LEU A CA 1
ATOM 2165 C C . LEU A 1 274 ? -11.355 -2.374 12.936 1.00 80.12 274 LEU A C 1
ATOM 2167 O O . LEU A 1 274 ? -10.863 -1.945 13.972 1.00 80.12 274 LEU A O 1
ATOM 2171 N N . THR A 1 275 ? -10.951 -1.957 11.735 1.00 58.44 275 THR A N 1
ATOM 2172 C CA . THR A 1 275 ? -9.855 -1.002 11.574 1.00 58.44 275 THR A CA 1
ATOM 2173 C C . THR A 1 275 ? -10.398 0.420 11.658 1.00 58.44 275 THR A C 1
ATOM 2175 O O . THR A 1 275 ? -10.778 1.002 10.647 1.00 58.44 275 THR A O 1
ATOM 2178 N N . ASN A 1 276 ? -10.391 0.984 12.863 1.00 53.41 276 ASN A N 1
ATOM 2179 C CA . ASN A 1 276 ? -10.032 2.388 13.022 1.00 53.41 276 ASN A CA 1
ATOM 2180 C C . ASN A 1 276 ? -8.516 2.394 13.181 1.00 53.41 276 ASN A C 1
ATOM 2182 O O . ASN A 1 276 ? -8.008 1.846 14.157 1.00 53.41 276 ASN A O 1
ATOM 2186 N N . VAL A 1 277 ? -7.776 2.920 12.204 1.00 47.00 277 VAL A N 1
ATOM 2187 C CA . VAL A 1 277 ? -6.352 3.195 12.446 1.00 47.00 277 VAL A CA 1
ATOM 2188 C C . VAL A 1 277 ? -6.249 4.104 13.686 1.00 47.00 277 VAL A C 1
ATOM 2190 O O . VAL A 1 277 ? -7.133 4.935 13.867 1.00 47.00 277 VAL A O 1
ATOM 2193 N N . PRO A 1 278 ? -5.267 3.929 14.584 1.00 42.19 278 PRO A N 1
ATOM 2194 C CA . PRO A 1 278 ? -5.214 4.717 15.822 1.00 42.19 278 PRO A CA 1
ATOM 2195 C C . PRO A 1 278 ? -5.054 6.218 15.565 1.00 42.19 278 PRO A C 1
ATOM 2197 O O . PRO A 1 278 ? -5.494 7.038 16.370 1.00 42.19 278 PRO A O 1
ATOM 2200 N N . GLU A 1 279 ? -4.430 6.543 14.433 1.00 35.03 279 GLU A N 1
ATOM 2201 C CA . GLU A 1 279 ? -4.056 7.884 14.022 1.00 35.03 279 GLU A CA 1
ATOM 2202 C C . GLU A 1 279 ? -4.316 8.078 12.521 1.00 35.03 279 GLU A C 1
ATOM 2204 O O . GLU A 1 279 ? -4.153 7.150 11.717 1.00 35.03 279 GLU A O 1
ATOM 2209 N N . LYS A 1 280 ? -4.733 9.289 12.141 1.00 56.88 280 LYS A N 1
ATOM 2210 C CA . LYS A 1 280 ? -4.812 9.739 10.748 1.00 56.88 280 LYS A CA 1
ATOM 2211 C C . LYS A 1 280 ? -4.219 11.132 10.620 1.00 56.88 280 LYS A C 1
ATOM 2213 O O . LYS A 1 280 ? -4.616 12.034 11.355 1.00 56.88 280 LYS A O 1
ATOM 2218 N N . HIS A 1 281 ? -3.349 11.285 9.628 1.00 56.34 281 HIS A N 1
ATOM 2219 C CA . HIS A 1 281 ? -2.798 12.569 9.216 1.00 56.34 281 HIS A CA 1
ATOM 2220 C C . HIS A 1 281 ? -3.746 13.243 8.223 1.00 56.34 281 HIS A C 1
ATOM 2222 O O . HIS A 1 281 ? -4.268 12.597 7.308 1.00 56.34 281 HIS A O 1
ATOM 2228 N N . THR A 1 282 ? -3.970 14.541 8.400 1.00 61.62 282 THR A N 1
ATOM 2229 C CA . THR A 1 282 ? -4.597 15.368 7.363 1.00 61.62 282 THR A CA 1
ATOM 2230 C C . THR A 1 282 ? -3.528 15.749 6.348 1.00 61.62 282 THR A C 1
ATOM 2232 O O . THR A 1 282 ? -2.548 16.374 6.707 1.00 61.62 282 THR A O 1
ATOM 2235 N N . TYR A 1 283 ? -3.681 15.319 5.096 1.00 64.00 283 TYR A N 1
ATOM 2236 C CA . TYR A 1 283 ? -2.707 15.590 4.033 1.00 64.00 283 TYR A CA 1
ATOM 2237 C C . TYR A 1 283 ? -2.679 17.084 3.659 1.00 64.00 283 TYR A C 1
ATOM 2239 O O . TYR A 1 283 ? -3.710 17.749 3.768 1.00 64.00 283 TYR A O 1
ATOM 2247 N N . TYR A 1 284 ? -1.563 17.579 3.106 1.00 63.56 284 TYR A N 1
ATOM 2248 C CA . TYR A 1 284 ? -1.377 18.953 2.585 1.00 63.56 284 TYR A CA 1
ATOM 2249 C C . TYR A 1 284 ? -2.294 19.371 1.418 1.00 63.56 284 TYR A C 1
ATOM 2251 O O . TYR A 1 284 ? -2.068 20.394 0.776 1.00 63.56 284 TYR A O 1
ATOM 2259 N N . GLY A 1 285 ? -3.319 18.582 1.110 1.00 75.56 285 GLY A N 1
ATOM 2260 C CA . GLY A 1 285 ? -4.268 18.876 0.050 1.00 75.56 285 GLY A CA 1
ATOM 2261 C C . GLY A 1 285 ? -5.315 19.903 0.470 1.00 75.56 285 GLY A C 1
ATOM 2262 O O . GLY A 1 285 ? -5.694 20.004 1.639 1.00 75.56 285 GLY A O 1
ATOM 2263 N N . MET A 1 286 ? -5.824 20.609 -0.532 1.00 84.56 286 MET A N 1
ATOM 2264 C CA . MET A 1 286 ? -6.984 21.482 -0.443 1.00 84.56 286 MET A CA 1
ATOM 2265 C C . MET A 1 286 ? -8.035 20.959 -1.427 1.00 84.56 286 MET A C 1
ATOM 2267 O O . MET A 1 286 ? -7.697 20.719 -2.590 1.00 84.56 286 MET A O 1
ATOM 2271 N N . PRO A 1 287 ? -9.284 20.722 -0.997 1.00 86.19 287 PRO A N 1
ATOM 2272 C CA . PRO A 1 287 ? -10.327 20.290 -1.910 1.00 86.19 287 PRO A CA 1
ATOM 2273 C C . PRO A 1 287 ? -10.654 21.432 -2.880 1.00 86.19 287 PRO A C 1
ATOM 2275 O O . PRO A 1 287 ? -10.904 22.555 -2.457 1.00 86.19 287 PRO A O 1
ATOM 2278 N N . ILE A 1 288 ? -10.661 21.146 -4.181 1.00 83.06 288 ILE A N 1
ATOM 2279 C CA . ILE A 1 288 ? -11.058 22.101 -5.223 1.00 83.06 288 ILE A CA 1
ATOM 2280 C C . ILE A 1 288 ? -12.331 21.580 -5.872 1.00 83.06 288 ILE A C 1
ATOM 2282 O O . ILE A 1 288 ? -12.326 20.470 -6.400 1.00 83.06 288 ILE A O 1
ATOM 2286 N N . ALA A 1 289 ? -13.406 22.374 -5.828 1.00 85.00 289 ALA A N 1
ATOM 2287 C CA . ALA A 1 289 ? -14.705 22.026 -6.414 1.00 85.00 289 ALA A CA 1
ATOM 2288 C C . ALA A 1 289 ? -15.224 20.633 -5.983 1.00 85.00 289 ALA A C 1
ATOM 2290 O O . ALA A 1 289 ? -15.862 19.919 -6.759 1.00 85.00 289 ALA A O 1
ATOM 2291 N N . LEU A 1 290 ? -14.911 20.226 -4.748 1.00 86.94 290 LEU A N 1
ATOM 2292 C CA . LEU A 1 290 ? -15.358 18.957 -4.186 1.00 86.94 290 LEU A CA 1
ATOM 2293 C C . LEU A 1 290 ? -16.752 19.131 -3.587 1.00 86.94 290 LEU A C 1
ATOM 2295 O O . LEU A 1 290 ? -16.964 20.009 -2.757 1.00 86.94 290 LEU A O 1
ATOM 2299 N N . GLU A 1 291 ? -17.667 18.231 -3.929 1.00 89.00 291 GLU A N 1
ATOM 2300 C CA . GLU A 1 291 ? -18.991 18.154 -3.314 1.00 89.00 291 GLU A CA 1
ATOM 2301 C C . GLU A 1 291 ? -19.180 16.810 -2.606 1.00 89.00 291 GLU A C 1
ATOM 2303 O O . GLU A 1 291 ? -18.825 15.748 -3.130 1.00 89.00 291 GLU A O 1
ATOM 2308 N N . ILE A 1 292 ? -19.787 16.837 -1.420 1.00 84.81 292 ILE A N 1
ATOM 2309 C CA . ILE A 1 292 ? -20.210 15.635 -0.695 1.00 84.81 292 ILE A CA 1
ATOM 2310 C C . ILE A 1 292 ? -21.697 15.764 -0.389 1.00 84.81 292 ILE A C 1
ATOM 2312 O O . ILE A 1 292 ? -22.133 16.723 0.230 1.00 84.81 292 ILE A O 1
ATOM 2316 N N . ASP A 1 293 ? -22.480 14.778 -0.831 1.00 86.19 293 ASP A N 1
ATOM 2317 C CA . ASP A 1 293 ? -23.937 14.730 -0.643 1.00 86.19 293 ASP A CA 1
ATOM 2318 C C . ASP A 1 293 ? -24.684 15.991 -1.153 1.00 86.19 293 ASP A C 1
ATOM 2320 O O . ASP A 1 293 ? -25.783 16.294 -0.695 1.00 86.19 293 ASP A O 1
ATOM 2324 N N . GLY A 1 294 ? -24.118 16.683 -2.151 1.00 87.56 294 GLY A N 1
ATOM 2325 C CA . GLY A 1 294 ? -24.683 17.899 -2.752 1.00 87.56 294 GLY A CA 1
ATOM 2326 C C . GLY A 1 294 ? -24.330 19.197 -2.021 1.00 87.56 294 GLY A C 1
ATOM 2327 O O . GLY A 1 294 ? -24.851 20.248 -2.386 1.00 87.56 294 GLY A O 1
ATOM 2328 N N . GLU A 1 295 ? -23.466 19.133 -1.007 1.00 90.88 295 GLU A N 1
ATOM 2329 C CA . GLU A 1 295 ? -22.883 20.302 -0.354 1.00 90.88 295 GLU A CA 1
ATOM 2330 C C . GLU A 1 295 ? -21.443 20.503 -0.828 1.00 90.88 295 GLU A C 1
ATOM 2332 O O . GLU A 1 295 ? -20.639 19.565 -0.836 1.00 90.88 295 GLU A O 1
ATOM 2337 N N . GLU A 1 296 ? -21.119 21.737 -1.210 1.00 93.56 296 GLU A N 1
ATOM 2338 C CA . GLU A 1 296 ? -19.759 22.132 -1.564 1.00 93.56 296 GLU A CA 1
ATOM 2339 C C . GLU A 1 296 ? -18.862 22.103 -0.321 1.00 93.56 296 GLU A C 1
ATOM 2341 O O . GLU A 1 296 ? -19.229 22.571 0.763 1.00 93.56 296 GLU A O 1
ATOM 2346 N N . ILE A 1 297 ? -17.681 21.512 -0.477 1.00 93.81 297 ILE A N 1
ATOM 2347 C CA . ILE A 1 297 ? -16.657 21.465 0.556 1.00 93.81 297 ILE A CA 1
ATOM 2348 C C . ILE A 1 297 ? -15.800 22.716 0.443 1.00 93.81 297 ILE A C 1
ATOM 2350 O O . ILE A 1 297 ? -15.250 23.007 -0.617 1.00 93.81 297 ILE A O 1
ATOM 2354 N N . GLU A 1 298 ? -15.650 23.420 1.562 1.00 93.81 298 GLU A N 1
ATOM 2355 C CA . GLU A 1 298 ? -14.839 24.629 1.629 1.00 93.81 298 GLU A CA 1
ATOM 2356 C C . GLU A 1 298 ? -13.395 24.367 1.149 1.00 93.81 298 GLU A C 1
ATOM 2358 O O . GLU A 1 298 ? -12.753 23.431 1.646 1.00 93.81 298 GLU A O 1
ATOM 2363 N N . PRO A 1 299 ? -12.851 25.183 0.225 1.00 92.94 299 PRO A N 1
ATOM 2364 C CA . PRO A 1 299 ? -11.518 24.996 -0.333 1.00 92.94 299 PRO A CA 1
ATOM 2365 C C . PRO A 1 299 ? -10.441 25.522 0.623 1.00 92.94 299 PRO A C 1
ATOM 2367 O O . PRO A 1 299 ? -9.766 26.505 0.345 1.00 92.94 299 PRO A O 1
ATOM 2370 N N . VAL A 1 300 ? -10.293 24.854 1.765 1.00 94.00 300 VAL A N 1
ATOM 2371 C CA . VAL A 1 300 ? -9.219 25.067 2.747 1.00 94.00 300 VAL A CA 1
ATOM 2372 C C . VAL A 1 300 ? -8.469 23.763 2.981 1.00 94.00 300 VAL A C 1
ATOM 2374 O O . VAL A 1 300 ? -9.039 22.678 2.818 1.00 94.00 300 VAL A O 1
ATOM 2377 N N . GLY A 1 301 ? -7.198 23.849 3.377 1.00 92.50 301 GLY A N 1
ATOM 2378 C CA . GLY A 1 301 ? -6.372 22.679 3.673 1.00 92.50 301 GLY A CA 1
ATOM 2379 C C . GLY A 1 301 ? -7.089 21.697 4.608 1.00 92.50 301 GLY A C 1
ATOM 2380 O O . GLY A 1 301 ? -7.779 22.112 5.543 1.00 92.50 301 GLY A O 1
ATOM 2381 N N . PHE A 1 302 ? -6.944 20.386 4.378 1.00 92.50 302 PHE A N 1
ATOM 2382 C CA . PHE A 1 302 ? -7.731 19.376 5.102 1.00 92.50 302 PHE A CA 1
ATOM 2383 C C . PHE A 1 302 ? -7.591 19.446 6.633 1.00 92.50 302 PHE A C 1
ATOM 2385 O O . PHE A 1 302 ? -8.528 19.067 7.333 1.00 92.50 302 PHE A O 1
ATOM 2392 N N . GLY A 1 303 ? -6.474 19.965 7.158 1.00 93.38 303 GLY A N 1
ATOM 2393 C CA . GLY A 1 303 ? -6.282 20.215 8.594 1.00 93.38 303 GLY A CA 1
ATOM 2394 C C . GLY A 1 303 ? -7.216 21.278 9.195 1.00 93.38 303 GLY A C 1
ATOM 2395 O O . GLY A 1 303 ? -7.512 21.221 10.385 1.00 93.38 303 GLY A O 1
ATOM 2396 N N . TYR A 1 304 ? -7.732 22.200 8.379 1.00 95.56 304 TYR A N 1
ATOM 2397 C CA . TYR A 1 304 ? -8.678 23.255 8.774 1.00 95.56 304 TYR A CA 1
ATOM 2398 C C . TYR A 1 304 ? -10.133 22.922 8.416 1.00 95.56 304 TYR A C 1
ATOM 2400 O O . TYR A 1 304 ? -11.048 23.672 8.763 1.00 95.56 304 TYR A O 1
ATOM 2408 N N . ASN A 1 305 ? -10.368 21.823 7.692 1.00 95.88 305 ASN A N 1
ATOM 2409 C CA . ASN A 1 305 ? -11.659 21.543 7.077 1.00 95.88 305 ASN A CA 1
ATOM 2410 C C . ASN A 1 305 ? -12.560 20.677 7.975 1.00 95.88 305 ASN A C 1
ATOM 2412 O O . ASN A 1 305 ? -12.443 19.448 8.027 1.00 95.88 305 ASN A O 1
ATOM 2416 N N . LYS A 1 306 ? -13.528 21.311 8.644 1.00 96.25 306 LYS A N 1
ATOM 2417 C CA . LYS A 1 306 ? -14.486 20.629 9.531 1.00 96.25 306 LYS A CA 1
ATOM 2418 C C . LYS A 1 306 ? -15.431 19.671 8.808 1.00 96.25 306 LYS A C 1
ATOM 2420 O O . LYS A 1 306 ? -15.764 18.621 9.365 1.00 96.25 306 LYS A O 1
ATOM 2425 N N . GLN A 1 307 ? -15.857 20.004 7.586 1.00 95.50 307 GLN A N 1
ATOM 2426 C CA . GLN A 1 307 ? -16.740 19.138 6.793 1.00 95.50 307 GLN A CA 1
ATOM 2427 C C . GLN A 1 307 ? -16.056 17.793 6.516 1.00 95.50 307 GLN A C 1
ATOM 2429 O O . GLN A 1 307 ? -16.700 16.746 6.578 1.00 95.50 307 GLN A O 1
ATOM 2434 N N . ILE A 1 308 ? -14.738 17.798 6.303 1.00 94.19 308 ILE A N 1
ATOM 2435 C CA . ILE A 1 308 ? -13.952 16.585 6.076 1.00 94.19 308 ILE A CA 1
ATOM 2436 C C . ILE A 1 308 ? -13.567 15.895 7.387 1.00 94.19 308 ILE A C 1
ATOM 2438 O O . ILE A 1 308 ? -13.850 14.707 7.554 1.00 94.19 308 ILE A O 1
ATOM 2442 N N . VAL A 1 309 ? -12.937 16.601 8.329 1.00 95.25 309 VAL A N 1
ATOM 2443 C CA . VAL A 1 309 ? -12.392 15.980 9.548 1.00 95.25 309 VAL A CA 1
ATOM 2444 C C . VAL A 1 309 ? -13.506 15.536 10.495 1.00 95.25 309 VAL A C 1
ATOM 2446 O O . VAL A 1 309 ? -13.530 14.386 10.931 1.00 95.25 309 VAL A O 1
ATOM 2449 N N . THR A 1 310 ? -14.472 16.402 10.790 1.00 95.19 310 THR A N 1
ATOM 2450 C CA . THR A 1 310 ? -15.581 16.045 11.682 1.00 95.19 310 THR A CA 1
ATOM 2451 C C . THR A 1 310 ? -16.731 15.401 10.912 1.00 95.19 310 THR A C 1
ATOM 2453 O O . THR A 1 310 ? -17.162 14.307 11.278 1.00 95.19 310 THR A O 1
ATOM 2456 N N . GLY A 1 311 ? -17.215 16.031 9.839 1.00 94.69 311 GLY A N 1
ATOM 2457 C CA . GLY A 1 311 ? -18.390 15.555 9.099 1.00 94.69 311 GLY A CA 1
ATOM 2458 C C . GLY A 1 311 ? -18.166 14.196 8.430 1.00 94.69 311 GLY A C 1
ATOM 2459 O O . GLY A 1 311 ? -18.804 13.196 8.766 1.00 94.69 311 GLY A O 1
ATOM 2460 N N . LEU A 1 312 ? -17.223 14.121 7.494 1.00 92.06 312 LEU A N 1
ATOM 2461 C CA . LEU A 1 312 ? -16.942 12.883 6.776 1.00 92.06 312 LEU A CA 1
ATOM 2462 C C . LEU A 1 312 ? -16.230 11.860 7.669 1.00 92.06 312 LEU A C 1
ATOM 2464 O O . LEU A 1 312 ? -16.704 10.734 7.817 1.00 92.06 312 LEU A O 1
ATOM 2468 N N . LEU A 1 313 ? -15.083 12.216 8.246 1.00 91.62 313 LEU A N 1
ATOM 2469 C CA . LEU A 1 313 ? -14.217 11.249 8.912 1.00 91.62 313 LEU A CA 1
ATOM 2470 C C . LEU A 1 313 ? -14.799 10.764 10.249 1.00 91.62 313 LEU A C 1
ATOM 2472 O O . LEU A 1 313 ? -14.939 9.553 10.437 1.00 91.62 313 LEU A O 1
ATOM 2476 N N . ARG A 1 314 ? -15.162 11.662 11.171 1.00 88.38 314 ARG A N 1
ATOM 2477 C CA . ARG A 1 314 ? -15.701 11.242 12.476 1.00 88.38 314 ARG A CA 1
ATOM 2478 C C . ARG A 1 314 ? -17.152 10.780 12.389 1.00 88.38 314 ARG A C 1
ATOM 2480 O O . ARG A 1 314 ? -17.454 9.664 12.801 1.00 88.38 314 ARG A O 1
ATOM 2487 N N . GLN A 1 315 ? -18.049 11.596 11.834 1.00 91.12 315 GLN A N 1
ATOM 2488 C CA . GLN A 1 315 ? -19.489 11.318 11.885 1.00 91.12 315 GLN A CA 1
ATOM 2489 C C . GLN A 1 315 ? -19.926 10.266 10.855 1.00 91.12 315 GLN A C 1
ATOM 2491 O O . GLN A 1 315 ? -20.594 9.300 11.219 1.00 91.12 315 GLN A O 1
ATOM 2496 N N . LYS A 1 316 ? -19.544 10.411 9.578 1.00 86.81 316 LYS A N 1
ATOM 2497 C CA . LYS A 1 316 ? -19.993 9.497 8.509 1.00 86.81 316 LYS A CA 1
ATOM 2498 C C . LYS A 1 316 ? -19.196 8.192 8.460 1.00 86.81 316 LYS A C 1
ATOM 2500 O O . LYS A 1 316 ? -19.782 7.131 8.248 1.00 86.81 316 LYS A O 1
ATOM 2505 N N . LEU A 1 317 ? -17.875 8.252 8.644 1.00 83.81 317 LEU A N 1
ATOM 2506 C CA . LEU A 1 317 ? -17.000 7.072 8.625 1.00 83.81 317 LEU A CA 1
ATOM 2507 C C . LEU A 1 317 ? -16.779 6.444 10.013 1.00 83.81 317 LEU A C 1
ATOM 2509 O O . LEU A 1 317 ? -16.248 5.337 10.078 1.00 83.81 317 LEU A O 1
ATOM 2513 N N . GLY A 1 318 ? -17.206 7.095 11.101 1.00 82.19 318 GLY A N 1
ATOM 2514 C CA . GLY A 1 318 ? -17.132 6.541 12.458 1.00 82.19 318 GLY A CA 1
ATOM 2515 C C . GLY A 1 318 ? -15.720 6.521 13.051 1.00 82.19 318 GLY A C 1
ATOM 2516 O O . GLY A 1 318 ? -15.396 5.652 13.865 1.00 82.19 318 GLY A O 1
ATOM 2517 N N . TYR A 1 319 ? -14.844 7.427 12.613 1.00 86.06 319 TYR A N 1
ATOM 2518 C CA . TYR A 1 319 ? -13.489 7.511 13.140 1.00 86.06 319 TYR A CA 1
ATOM 2519 C C . TYR A 1 319 ? -13.458 8.165 14.526 1.00 86.06 319 TYR A C 1
ATOM 2521 O O . TYR A 1 319 ? -13.834 9.325 14.674 1.00 86.06 319 TYR A O 1
ATOM 2529 N N . ASP A 1 320 ? -12.954 7.445 15.526 1.00 83.50 320 ASP A N 1
ATOM 2530 C CA . ASP A 1 320 ? -12.847 7.926 16.914 1.00 83.50 320 ASP A CA 1
ATOM 2531 C C . ASP A 1 320 ? -11.406 7.868 17.454 1.00 83.50 320 ASP A C 1
ATOM 2533 O O . ASP A 1 320 ? -11.151 8.058 18.640 1.00 83.50 320 ASP A O 1
ATOM 2537 N N . GLY A 1 321 ? -10.440 7.603 16.569 1.00 86.94 321 GLY A N 1
ATOM 2538 C CA . GLY A 1 321 ? -9.018 7.693 16.888 1.00 86.94 321 GLY A CA 1
ATOM 2539 C C . GLY A 1 321 ? -8.514 9.137 16.911 1.00 86.94 321 GLY A C 1
ATOM 2540 O O . GLY A 1 321 ? -9.275 10.096 16.732 1.00 86.94 321 GLY A O 1
ATOM 2541 N N . VAL A 1 322 ? -7.201 9.271 17.085 1.00 93.75 322 VAL A N 1
ATOM 2542 C CA . VAL A 1 322 ? -6.485 10.550 17.076 1.00 93.75 322 VAL A CA 1
ATOM 2543 C C . VAL A 1 322 ? -6.457 11.105 15.653 1.00 93.75 322 VAL A C 1
ATOM 2545 O O . VAL A 1 322 ? -6.131 10.389 14.703 1.00 93.75 322 VAL A O 1
ATOM 2548 N N . VAL A 1 323 ? -6.805 12.374 15.484 1.00 95.06 323 VAL A N 1
ATOM 2549 C CA . VAL A 1 323 ? -6.513 13.126 14.259 1.00 95.06 323 VAL A CA 1
ATOM 2550 C C . VAL A 1 323 ? -5.326 14.028 14.536 1.00 95.06 323 VAL A C 1
ATOM 2552 O O . VAL A 1 323 ? -5.373 14.851 15.445 1.00 95.06 323 VAL A O 1
ATOM 2555 N N . VAL A 1 324 ? -4.279 13.889 13.740 1.00 94.19 324 VAL A N 1
ATOM 2556 C CA . VAL A 1 324 ? -3.088 14.728 13.831 1.00 94.19 324 VAL A CA 1
ATOM 2557 C C . VAL A 1 324 ? -3.001 15.599 12.580 1.00 94.19 324 VAL A C 1
ATOM 2559 O O . VAL A 1 324 ? -3.339 15.163 11.470 1.00 94.19 324 VAL A O 1
ATOM 2562 N N . THR A 1 325 ? -2.603 16.857 12.742 1.00 92.56 325 THR A N 1
ATOM 2563 C CA . THR A 1 325 ? -2.268 17.683 11.578 1.00 92.56 325 THR A CA 1
ATOM 2564 C C . THR A 1 325 ? -0.971 17.202 10.941 1.00 92.56 325 THR A C 1
ATOM 2566 O O . THR A 1 325 ? -0.137 16.591 11.609 1.00 92.56 325 THR A O 1
ATOM 2569 N N . ASP A 1 326 ? -0.776 17.498 9.658 1.00 87.81 326 ASP A N 1
ATOM 2570 C CA . ASP A 1 326 ? 0.576 17.456 9.098 1.00 87.81 326 ASP A CA 1
ATOM 2571 C C . ASP A 1 326 ? 1.471 18.547 9.721 1.00 87.81 326 ASP A C 1
ATOM 2573 O O . ASP A 1 326 ? 1.052 19.277 10.630 1.00 87.81 326 ASP A O 1
ATOM 2577 N N . TRP A 1 327 ? 2.710 18.630 9.246 1.00 86.69 327 TRP A N 1
ATOM 2578 C CA . TRP A 1 327 ? 3.745 19.519 9.770 1.00 86.69 327 TRP A CA 1
ATOM 2579 C C . TRP A 1 327 ? 3.439 21.011 9.529 1.00 86.69 327 TRP A C 1
ATOM 2581 O O . TRP A 1 327 ? 3.238 21.409 8.378 1.00 86.69 327 TRP A O 1
ATOM 2591 N N . GLU A 1 328 ? 3.470 21.814 10.602 1.00 87.94 328 GLU A N 1
ATOM 2592 C CA . GLU A 1 328 ? 3.492 23.294 10.617 1.00 87.94 328 GLU A CA 1
ATOM 2593 C C . GLU A 1 328 ? 2.289 23.988 9.951 1.00 87.94 328 GLU A C 1
ATOM 2595 O O . GLU A 1 328 ? 2.388 24.648 8.913 1.00 87.94 328 GLU A O 1
ATOM 2600 N N . LEU A 1 329 ? 1.110 23.840 10.561 1.00 92.38 329 LEU A N 1
ATOM 2601 C CA . LEU A 1 329 ? -0.130 24.505 10.132 1.00 92.38 329 LEU A CA 1
ATOM 2602 C C . LEU A 1 329 ? -0.449 25.779 10.944 1.00 92.38 329 LEU A C 1
ATOM 2604 O O . LEU A 1 329 ? -1.371 26.524 10.609 1.00 92.38 329 LEU A O 1
ATOM 2608 N N . VAL A 1 330 ? 0.252 26.051 12.037 1.00 93.19 330 VAL A N 1
ATOM 2609 C CA . VAL A 1 330 ? -0.029 27.201 12.905 1.00 93.19 330 VAL A CA 1
ATOM 2610 C C . VAL A 1 330 ? 0.993 28.300 12.651 1.00 93.19 330 VAL A C 1
ATOM 2612 O O . VAL A 1 330 ? 0.605 29.418 12.294 1.00 93.19 330 VAL A O 1
ATOM 2615 N N . ASN A 1 331 ? 2.279 27.977 12.794 1.00 89.88 331 ASN A N 1
ATOM 2616 C CA . ASN A 1 331 ? 3.364 28.951 12.723 1.00 89.88 331 ASN A CA 1
ATOM 2617 C C . ASN A 1 331 ? 4.188 28.824 11.447 1.00 89.88 331 ASN A C 1
ATOM 2619 O O . ASN A 1 331 ? 4.317 27.752 10.864 1.00 89.88 331 ASN A O 1
ATOM 2623 N N . ASP A 1 332 ? 4.788 29.944 11.060 1.00 86.56 332 ASP A N 1
ATOM 2624 C CA . ASP A 1 332 ? 5.856 29.953 10.071 1.00 86.56 332 ASP A CA 1
ATOM 2625 C C . ASP A 1 332 ? 7.144 29.462 10.748 1.00 86.56 332 ASP A C 1
ATOM 2627 O O . ASP A 1 332 ? 7.470 29.888 11.862 1.00 86.56 332 ASP A O 1
ATOM 2631 N N . ASN A 1 333 ? 7.894 28.590 10.081 1.00 78.38 333 ASN A N 1
ATOM 2632 C CA . ASN A 1 333 ? 9.172 28.085 10.573 1.00 78.38 333 ASN A CA 1
ATOM 2633 C C . ASN A 1 333 ? 10.351 28.678 9.792 1.00 78.38 333 ASN A C 1
ATOM 2635 O O . ASN A 1 333 ? 10.182 29.289 8.741 1.00 78.38 333 ASN A O 1
ATOM 2639 N N . HIS A 1 334 ? 11.565 28.522 10.310 1.00 74.19 334 HIS A N 1
ATOM 2640 C CA . HIS A 1 334 ? 12.797 28.942 9.658 1.00 74.19 334 HIS A CA 1
ATOM 2641 C C . HIS A 1 334 ? 13.776 27.769 9.593 1.00 74.19 334 HIS A C 1
ATOM 2643 O O . HIS A 1 334 ? 14.129 27.178 10.613 1.00 74.19 334 HIS A O 1
ATOM 2649 N N . VAL A 1 335 ? 14.253 27.454 8.387 1.00 68.88 335 VAL A N 1
ATOM 2650 C CA . VAL A 1 335 ? 15.308 26.458 8.162 1.00 68.88 335 VAL A CA 1
ATOM 2651 C C . VAL A 1 335 ? 16.528 27.185 7.608 1.00 68.88 335 VAL A C 1
ATOM 2653 O O . VAL A 1 335 ? 16.569 27.577 6.441 1.00 68.88 335 VAL A O 1
ATOM 2656 N N . GLY A 1 336 ? 17.523 27.400 8.472 1.00 72.81 336 GLY A N 1
ATOM 2657 C CA . GLY A 1 336 ? 18.652 28.279 8.163 1.00 72.81 336 GLY A CA 1
ATOM 2658 C C . GLY A 1 336 ? 18.176 29.717 7.944 1.00 72.81 336 GLY A C 1
ATOM 2659 O O . GLY A 1 336 ? 17.459 30.261 8.779 1.00 72.81 336 GLY A O 1
ATOM 2660 N N . ASP A 1 337 ? 18.546 30.306 6.807 1.00 77.31 337 ASP A N 1
ATOM 2661 C CA . ASP A 1 337 ? 18.159 31.675 6.435 1.00 77.31 337 ASP A CA 1
ATOM 2662 C C . ASP A 1 337 ? 16.820 31.748 5.672 1.00 77.31 337 ASP A C 1
ATOM 2664 O O . ASP A 1 337 ? 16.393 32.833 5.275 1.00 77.31 337 ASP A O 1
ATOM 2668 N N . GLN A 1 338 ? 16.150 30.613 5.430 1.00 71.94 338 GLN A N 1
ATOM 2669 C CA . GLN A 1 338 ? 14.885 30.573 4.694 1.00 71.94 338 GLN A CA 1
ATOM 2670 C C . GLN A 1 338 ? 13.687 30.495 5.640 1.00 71.94 338 GLN A C 1
ATOM 2672 O O . GLN A 1 338 ? 13.588 29.579 6.459 1.00 71.94 338 GLN A O 1
ATOM 2677 N N . ALA A 1 339 ? 12.748 31.428 5.477 1.00 77.88 339 ALA A N 1
ATOM 2678 C CA . ALA A 1 339 ? 11.428 31.343 6.087 1.00 77.88 339 ALA A CA 1
ATOM 2679 C C . ALA A 1 339 ? 10.561 30.348 5.302 1.00 77.88 339 ALA A C 1
ATOM 2681 O O . ALA A 1 339 ? 10.408 30.456 4.084 1.00 77.88 339 ALA A O 1
ATOM 2682 N N . LEU A 1 340 ? 9.984 29.387 6.011 1.00 79.06 340 LEU A N 1
ATOM 2683 C CA . LEU A 1 340 ? 8.989 28.445 5.531 1.00 79.06 340 LEU A CA 1
ATOM 2684 C C . LEU A 1 340 ? 7.634 28.865 6.114 1.00 79.06 340 LEU A C 1
ATOM 2686 O O . LEU A 1 340 ? 7.386 28.629 7.295 1.00 79.06 340 LEU A O 1
ATOM 2690 N N . PRO A 1 341 ? 6.751 29.484 5.314 1.00 84.00 341 PRO A N 1
ATOM 2691 C CA . PRO A 1 341 ? 5.415 29.830 5.775 1.00 84.00 341 PRO A CA 1
ATOM 2692 C C . PRO A 1 341 ? 4.647 28.593 6.241 1.00 84.00 341 PRO A C 1
ATOM 2694 O O . PRO A 1 341 ? 4.835 27.498 5.688 1.00 84.00 341 PRO A O 1
ATOM 2697 N N . ALA A 1 342 ? 3.743 28.792 7.198 1.00 87.25 342 ALA A N 1
ATOM 2698 C CA . ALA A 1 342 ? 2.789 27.776 7.609 1.00 87.25 342 ALA A CA 1
ATOM 2699 C C . ALA A 1 342 ? 2.044 27.227 6.385 1.00 87.25 342 ALA A C 1
ATOM 2701 O O . ALA A 1 342 ? 1.722 27.960 5.443 1.00 87.25 342 ALA A O 1
ATOM 2702 N N . ARG A 1 343 ? 1.701 25.938 6.406 1.00 89.19 343 ARG A N 1
ATOM 2703 C CA . ARG A 1 343 ? 0.942 25.276 5.328 1.00 89.19 343 ARG A CA 1
ATOM 2704 C C . ARG A 1 343 ? -0.558 25.568 5.438 1.00 89.19 343 ARG A C 1
ATOM 2706 O O . ARG A 1 343 ? -1.396 24.670 5.400 1.00 89.19 343 ARG A O 1
ATOM 2713 N N . ALA A 1 344 ? -0.868 26.857 5.558 1.00 90.81 344 ALA A N 1
ATOM 2714 C CA . ALA A 1 344 ? -2.174 27.447 5.820 1.00 90.81 344 ALA A CA 1
ATOM 2715 C C . ALA A 1 344 ? -3.028 27.629 4.558 1.00 90.81 344 ALA A C 1
ATOM 2717 O O . ALA A 1 344 ? -3.651 28.668 4.376 1.00 90.81 344 ALA A O 1
ATOM 2718 N N . TRP A 1 345 ? -3.052 26.618 3.685 1.00 90.44 345 TRP A N 1
ATOM 2719 C CA . TRP A 1 345 ? -3.741 26.688 2.395 1.00 90.44 345 TRP A CA 1
ATOM 2720 C C . TRP A 1 345 ? -5.215 27.094 2.538 1.00 90.44 345 TRP A C 1
ATOM 2722 O O . TRP A 1 345 ? -5.985 26.405 3.217 1.00 90.44 345 TRP A O 1
ATOM 2732 N N . GLY A 1 346 ? -5.599 28.191 1.882 1.00 91.69 346 GLY A N 1
ATOM 2733 C CA . GLY A 1 346 ? -6.954 28.753 1.886 1.00 91.69 346 GLY A CA 1
ATOM 2734 C C . GLY A 1 346 ? -7.329 29.551 3.142 1.00 91.69 346 GLY A C 1
ATOM 2735 O O . GLY A 1 346 ? -8.476 29.977 3.260 1.00 91.69 346 GLY A O 1
ATOM 2736 N N . VAL A 1 347 ? -6.400 29.715 4.088 1.00 94.12 347 VAL A N 1
ATOM 2737 C CA . VAL A 1 347 ? -6.557 30.503 5.324 1.00 94.12 347 VAL A CA 1
ATOM 2738 C C . VAL A 1 347 ? -5.273 31.271 5.666 1.00 94.12 347 VAL A C 1
ATOM 2740 O O . VAL A 1 347 ? -4.934 31.485 6.836 1.00 94.12 347 VAL A O 1
ATOM 2743 N N . GLU A 1 348 ? -4.504 31.644 4.645 1.00 92.81 348 GLU A N 1
ATOM 2744 C CA . GLU A 1 348 ? -3.192 32.272 4.776 1.00 92.81 348 GLU A CA 1
ATOM 2745 C C . GLU A 1 348 ? -3.265 33.604 5.540 1.00 92.81 348 GLU A C 1
ATOM 2747 O O . GLU A 1 348 ? -2.320 33.971 6.242 1.00 92.81 348 GLU A O 1
ATOM 2752 N N . GLU A 1 349 ? -4.398 34.303 5.450 1.00 94.00 349 GLU A N 1
ATOM 2753 C CA . GLU A 1 349 ? -4.677 35.572 6.121 1.00 94.00 349 GLU A CA 1
ATOM 2754 C C . GLU A 1 349 ? -4.889 35.452 7.634 1.00 94.00 349 GLU A C 1
ATOM 2756 O O . GLU A 1 349 ? -4.748 36.450 8.344 1.00 94.00 349 GLU A O 1
ATOM 2761 N N . LEU A 1 350 ? -5.232 34.258 8.128 1.00 95.69 350 LEU A N 1
ATOM 2762 C CA . LEU A 1 350 ? -5.448 34.037 9.552 1.00 95.69 350 LEU A CA 1
ATOM 2763 C C . LEU A 1 350 ? -4.126 34.133 10.306 1.00 95.69 350 LEU A C 1
ATOM 2765 O O . LEU A 1 350 ? -3.090 33.648 9.849 1.00 95.69 350 LEU A O 1
ATOM 2769 N N . ASN A 1 351 ? -4.169 34.703 11.504 1.00 94.88 351 ASN A N 1
ATOM 2770 C CA . ASN A 1 351 ? -3.023 34.672 12.407 1.00 94.88 351 ASN A CA 1
ATOM 2771 C C . ASN A 1 351 ? -2.893 33.289 13.099 1.00 94.88 351 ASN A C 1
ATOM 2773 O O . ASN A 1 351 ? -3.823 32.477 13.045 1.00 94.88 351 ASN A O 1
ATOM 2777 N N . PRO A 1 352 ? -1.769 32.994 13.781 1.00 95.31 352 PRO A N 1
ATOM 2778 C CA . PRO A 1 352 ? -1.569 31.709 14.457 1.00 95.31 352 PRO A CA 1
ATOM 2779 C C . PRO A 1 352 ? -2.686 31.307 15.439 1.00 95.31 352 PRO A C 1
ATOM 2781 O O . PRO A 1 352 ? -3.069 30.138 15.496 1.00 95.31 352 PRO A O 1
ATOM 2784 N N . GLU A 1 353 ? -3.271 32.255 16.179 1.00 96.06 353 GLU A N 1
ATOM 2785 C CA . GLU A 1 353 ? -4.384 31.968 17.096 1.00 96.06 353 GLU A CA 1
ATOM 2786 C C . GLU A 1 353 ? -5.636 31.506 16.353 1.00 96.06 353 GLU A C 1
ATOM 2788 O O . GLU A 1 353 ? -6.271 30.519 16.730 1.00 96.06 353 GLU A O 1
ATOM 2793 N N . GLU A 1 354 ? -5.985 32.207 15.280 1.00 97.25 354 GLU A N 1
ATOM 2794 C CA . GLU A 1 354 ? -7.131 31.889 14.432 1.00 97.25 354 GLU A CA 1
ATOM 2795 C C . GLU A 1 354 ? -6.945 30.549 13.712 1.00 97.25 354 GLU A C 1
ATOM 2797 O O . GLU A 1 354 ? -7.878 29.743 13.664 1.00 97.25 354 GLU A O 1
ATOM 2802 N N . ARG A 1 355 ? -5.727 30.261 13.235 1.00 96.75 355 ARG A N 1
ATOM 2803 C CA . ARG A 1 355 ? -5.369 28.964 12.641 1.00 96.75 355 ARG A CA 1
ATOM 2804 C C . ARG A 1 355 ? -5.535 27.831 13.650 1.00 96.75 355 ARG A C 1
ATOM 2806 O O . ARG A 1 355 ? -6.194 26.839 13.339 1.00 96.75 355 ARG A O 1
ATOM 2813 N N . MET A 1 356 ? -5.010 27.983 14.870 1.00 97.06 356 MET A N 1
ATOM 2814 C CA . MET A 1 356 ? -5.149 26.962 15.913 1.00 97.06 356 MET A CA 1
ATOM 2815 C C . MET A 1 356 ? -6.616 26.720 16.279 1.00 97.06 356 MET A C 1
ATOM 2817 O O . MET A 1 356 ? -7.042 25.567 16.377 1.00 97.06 356 MET A O 1
ATOM 2821 N N . LEU A 1 357 ? -7.408 27.783 16.440 1.00 97.50 357 LEU A N 1
ATOM 2822 C CA . LEU A 1 357 ? -8.842 27.653 16.699 1.00 97.50 357 LEU A CA 1
ATOM 2823 C C . LEU A 1 357 ? -9.548 26.886 15.586 1.00 97.50 357 LEU A C 1
ATOM 2825 O O . LEU A 1 357 ? -10.357 26.003 15.871 1.00 97.50 357 LEU A O 1
ATOM 2829 N N . ARG A 1 358 ? -9.216 27.182 14.328 1.00 97.44 358 ARG A N 1
ATOM 2830 C CA . ARG A 1 358 ? -9.831 26.520 13.180 1.00 97.44 358 ARG A CA 1
ATOM 2831 C C . ARG A 1 358 ? -9.469 25.038 13.092 1.00 97.44 358 ARG A C 1
ATOM 2833 O O . ARG A 1 358 ? -10.344 24.221 12.826 1.00 97.44 358 ARG A O 1
ATOM 2840 N N . ILE A 1 359 ? -8.225 24.673 13.395 1.00 96.94 359 ILE A N 1
ATOM 2841 C CA . ILE A 1 359 ? -7.777 23.272 13.481 1.00 96.94 359 ILE A CA 1
ATOM 2842 C C . ILE A 1 359 ? -8.522 22.517 14.600 1.00 96.94 359 ILE A C 1
ATOM 2844 O O . ILE A 1 359 ? -9.006 21.395 14.403 1.00 96.94 359 ILE A O 1
ATOM 2848 N N . LEU A 1 360 ? -8.657 23.130 15.781 1.00 96.81 360 LEU A N 1
ATOM 2849 C CA . LEU A 1 360 ? -9.369 22.526 16.913 1.00 96.81 360 LEU A CA 1
ATOM 2850 C C . LEU A 1 360 ? -10.862 22.348 16.626 1.00 96.81 360 LEU A C 1
ATOM 2852 O O . LEU A 1 360 ? -11.416 21.302 16.985 1.00 96.81 360 LEU A O 1
ATOM 2856 N N . ASP A 1 361 ? -11.486 23.337 15.978 1.00 97.00 361 ASP A N 1
ATOM 2857 C CA . ASP A 1 361 ? -12.891 23.303 15.557 1.00 97.00 361 ASP A CA 1
ATOM 2858 C C . ASP A 1 361 ? -13.141 22.286 14.434 1.00 97.00 361 ASP A C 1
ATOM 2860 O O . ASP A 1 361 ? -14.172 21.607 14.432 1.00 97.00 361 ASP A O 1
ATOM 2864 N N . ALA A 1 362 ? -12.177 22.111 13.522 1.00 97.06 362 ALA A N 1
ATOM 2865 C CA . ALA A 1 362 ? -12.219 21.058 12.512 1.00 97.06 362 ALA A CA 1
ATOM 2866 C C . ALA A 1 362 ? -12.223 19.658 13.142 1.00 97.06 362 ALA A C 1
ATOM 2868 O O . ALA A 1 362 ? -12.834 18.738 12.592 1.00 97.06 362 ALA A O 1
ATOM 2869 N N . GLY A 1 363 ? -11.607 19.513 14.320 1.00 96.00 363 GLY A N 1
ATOM 2870 C CA . GLY A 1 363 ? -11.638 18.298 15.128 1.00 96.00 363 GLY A CA 1
ATOM 2871 C C . GLY A 1 363 ? -10.294 17.580 15.235 1.00 96.00 363 GLY A C 1
ATOM 2872 O O . GLY A 1 363 ? -10.293 16.394 15.564 1.00 96.00 363 GLY A O 1
ATOM 2873 N N . ALA A 1 364 ? -9.171 18.248 14.950 1.00 96.25 364 ALA A N 1
ATOM 2874 C CA . ALA A 1 364 ? -7.843 17.677 15.175 1.00 96.25 364 ALA A CA 1
ATOM 2875 C C . ALA A 1 364 ? -7.527 17.565 16.677 1.00 96.25 364 ALA A C 1
ATOM 2877 O O . ALA A 1 364 ? -7.923 18.413 17.477 1.00 96.25 364 ALA A O 1
ATOM 2878 N N . ASP A 1 365 ? -6.834 16.503 17.073 1.00 95.94 365 ASP A N 1
ATOM 2879 C CA . ASP A 1 365 ? -6.487 16.211 18.466 1.00 95.94 365 ASP A CA 1
ATOM 2880 C C . ASP A 1 365 ? -5.021 16.532 18.793 1.00 95.94 365 ASP A C 1
ATOM 2882 O O . ASP A 1 365 ? -4.696 16.788 19.952 1.00 95.94 365 ASP A O 1
ATOM 2886 N N . GLN A 1 366 ? -4.145 16.513 17.785 1.00 93.94 366 GLN A N 1
ATOM 2887 C CA . GLN A 1 366 ? -2.707 16.732 17.919 1.00 93.94 366 GLN A CA 1
ATOM 2888 C C . GLN A 1 366 ? -2.170 17.571 16.753 1.00 93.94 366 GLN A C 1
ATOM 2890 O O . GLN A 1 366 ? -2.668 17.482 15.631 1.00 93.94 366 GLN A O 1
ATOM 2895 N N . PHE A 1 367 ? -1.134 18.365 17.022 1.00 92.62 367 PHE A N 1
ATOM 2896 C CA . PHE A 1 367 ? -0.476 19.221 16.038 1.00 92.62 367 PHE A CA 1
ATOM 2897 C C . PHE A 1 367 ? 0.883 18.626 15.650 1.00 92.62 367 PHE A C 1
ATOM 2899 O O . PHE A 1 367 ? 1.686 18.296 16.524 1.00 92.62 367 PHE A O 1
ATOM 2906 N N . GLY A 1 368 ? 1.119 18.449 14.351 1.00 89.94 368 GLY A N 1
ATOM 2907 C CA . GLY A 1 368 ? 2.391 17.992 13.792 1.00 89.94 368 GLY A CA 1
ATOM 2908 C C . GLY A 1 368 ? 3.361 19.153 13.568 1.00 89.94 368 GLY A C 1
ATOM 2909 O O . GLY A 1 368 ? 2.970 20.184 13.032 1.00 89.94 368 GLY A O 1
ATOM 2910 N N . GLY A 1 369 ? 4.627 18.992 13.964 1.00 84.81 369 GLY A N 1
ATOM 2911 C CA . GLY A 1 369 ? 5.676 19.997 13.728 1.00 84.81 369 GLY A CA 1
ATOM 2912 C C . GLY A 1 369 ? 5.536 21.303 14.520 1.00 84.81 369 GLY A C 1
ATOM 2913 O O . GLY A 1 369 ? 6.219 22.268 14.214 1.00 84.81 369 GLY A O 1
ATOM 2914 N N . GLU A 1 370 ? 4.656 21.353 15.522 1.00 88.06 370 GLU A N 1
ATOM 2915 C CA . GLU A 1 370 ? 4.346 22.574 16.274 1.00 88.06 370 GLU A CA 1
ATOM 2916 C C . GLU A 1 370 ? 4.823 22.495 17.728 1.00 88.06 370 GLU A C 1
ATOM 2918 O O . GLU A 1 370 ? 4.543 21.525 18.434 1.00 88.06 370 GLU A O 1
ATOM 2923 N N . GLU A 1 371 ? 5.460 23.565 18.207 1.00 84.69 371 GLU A N 1
ATOM 2924 C CA . GLU A 1 371 ? 5.911 23.715 19.604 1.00 84.69 371 GLU A CA 1
ATOM 2925 C C . GLU A 1 371 ? 5.195 24.872 20.339 1.00 84.69 371 GLU A C 1
ATOM 2927 O O . GLU A 1 371 ? 5.616 25.330 21.399 1.00 84.69 371 GLU A O 1
ATOM 2932 N N . CYS A 1 372 ? 4.066 25.353 19.807 1.00 89.19 372 CYS A N 1
ATOM 2933 C CA . CYS A 1 372 ? 3.365 26.559 20.267 1.00 89.19 372 CYS A CA 1
ATOM 2934 C C . CYS A 1 372 ? 2.365 26.342 21.425 1.00 89.19 372 CYS A C 1
ATOM 2936 O O . CYS A 1 372 ? 1.241 26.848 21.409 1.00 89.19 372 CYS A O 1
ATOM 2938 N N . VAL A 1 373 ? 2.767 25.614 22.471 1.00 92.19 373 VAL A N 1
ATOM 2939 C CA . VAL A 1 373 ? 1.886 25.262 23.608 1.00 92.19 373 VAL A CA 1
ATOM 2940 C C . VAL A 1 373 ? 1.323 26.495 24.331 1.00 92.19 373 VAL A C 1
ATOM 2942 O O . VAL A 1 373 ? 0.162 26.491 24.742 1.00 92.19 373 VAL A O 1
ATOM 2945 N N . ASP A 1 374 ? 2.108 27.567 24.454 1.00 95.06 374 ASP A N 1
ATOM 2946 C CA . ASP A 1 374 ? 1.682 28.799 25.132 1.00 95.06 374 ASP A CA 1
ATOM 2947 C C . ASP A 1 374 ? 0.468 29.457 24.466 1.00 95.06 374 ASP A C 1
ATOM 2949 O O . ASP A 1 374 ? -0.400 29.999 25.155 1.00 95.06 374 ASP A O 1
ATOM 2953 N N . LEU A 1 375 ? 0.367 29.348 23.139 1.00 95.25 375 LEU A N 1
ATOM 2954 C CA . LEU A 1 375 ? -0.753 29.877 22.370 1.00 95.25 375 LEU A CA 1
ATOM 2955 C C . LEU A 1 375 ? -2.046 29.116 22.698 1.00 95.25 375 LEU A C 1
ATOM 2957 O O . LEU A 1 375 ? -3.074 29.735 22.972 1.00 95.25 375 LEU A O 1
ATOM 2961 N N . LEU A 1 376 ? -1.986 27.783 22.795 1.00 95.50 376 LEU A N 1
ATOM 2962 C CA . LEU A 1 376 ? -3.125 26.974 23.240 1.00 95.50 376 LEU A CA 1
ATOM 2963 C C . LEU A 1 376 ? -3.543 27.323 24.675 1.00 95.50 376 LEU A C 1
ATOM 2965 O O . LEU A 1 376 ? -4.732 27.468 24.962 1.00 95.50 376 LEU A O 1
ATOM 2969 N N . LEU A 1 377 ? -2.572 27.479 25.580 1.00 96.69 377 LEU A N 1
ATOM 2970 C CA . LEU A 1 377 ? -2.841 27.841 26.973 1.00 96.69 377 LEU A CA 1
ATOM 2971 C C . LEU A 1 377 ? -3.520 29.210 27.086 1.00 96.69 377 LEU A C 1
ATOM 2973 O O . LEU A 1 377 ? -4.432 29.362 27.899 1.00 96.69 377 LEU A O 1
ATOM 2977 N N . ALA A 1 378 ? -3.102 30.193 26.285 1.00 97.25 378 ALA A N 1
ATOM 2978 C CA . ALA A 1 378 ? -3.743 31.504 26.226 1.00 97.25 378 ALA A CA 1
ATOM 2979 C C . ALA A 1 378 ? -5.198 31.391 25.744 1.00 97.25 378 ALA A C 1
ATOM 2981 O O . ALA A 1 378 ? -6.105 31.860 26.429 1.00 97.25 378 ALA A O 1
ATOM 2982 N N . LEU A 1 379 ? -5.444 30.663 24.650 1.00 97.69 379 LEU A N 1
ATOM 2983 C CA . LEU A 1 379 ? -6.793 30.455 24.114 1.00 97.69 379 LEU A CA 1
ATOM 2984 C C . LEU A 1 379 ? -7.745 29.768 25.107 1.00 97.69 379 LEU A C 1
ATOM 2986 O O . LEU A 1 379 ? -8.936 30.089 25.136 1.00 97.69 379 LEU A O 1
ATOM 2990 N N . VAL A 1 380 ? -7.241 28.842 25.929 1.00 97.38 380 VAL A N 1
ATOM 2991 C CA . VAL A 1 380 ? -8.028 28.209 27.001 1.00 97.38 380 VAL A CA 1
ATOM 2992 C C . VAL A 1 380 ? -8.321 29.195 28.133 1.00 97.38 380 VAL A C 1
ATOM 2994 O O . VAL A 1 380 ? -9.467 29.295 28.572 1.00 97.38 380 VAL A O 1
ATOM 2997 N N . ARG A 1 381 ? -7.318 29.960 28.589 1.00 97.38 381 ARG A N 1
ATOM 2998 C CA . ARG A 1 381 ? -7.488 30.977 29.647 1.00 97.38 381 ARG A CA 1
ATOM 2999 C C . ARG A 1 381 ? -8.490 32.060 29.254 1.00 97.38 381 ARG A C 1
ATOM 3001 O O . ARG A 1 381 ? -9.286 32.477 30.091 1.00 97.38 381 ARG A O 1
ATOM 3008 N N . ASP A 1 382 ? -8.482 32.454 27.986 1.00 96.81 382 ASP A N 1
ATOM 3009 C CA . ASP A 1 382 ? -9.398 33.447 27.423 1.00 96.81 382 ASP A CA 1
ATOM 3010 C C . ASP A 1 382 ? -10.801 32.875 27.142 1.00 96.81 382 ASP A C 1
ATOM 3012 O O . ASP A 1 382 ? -11.698 33.594 26.701 1.00 96.81 382 ASP A O 1
ATOM 3016 N N . GLY A 1 383 ? -11.013 31.574 27.376 1.00 96.56 383 GLY A N 1
ATOM 3017 C CA . GLY A 1 383 ? -12.290 30.891 27.169 1.00 96.56 383 GLY A CA 1
ATOM 3018 C C . GLY A 1 383 ? -12.649 30.647 25.700 1.00 96.56 383 GLY A C 1
ATOM 3019 O O . GLY A 1 383 ? -13.760 30.203 25.411 1.00 96.56 383 GLY A O 1
ATOM 3020 N N . ARG A 1 384 ? -11.726 30.908 24.766 1.00 97.56 384 ARG A N 1
ATOM 3021 C CA . ARG A 1 384 ? -11.904 30.654 23.324 1.00 97.56 384 ARG A CA 1
ATOM 3022 C C . ARG A 1 384 ? -11.795 29.164 22.991 1.00 97.56 384 ARG A C 1
ATOM 3024 O O . ARG A 1 384 ? -12.378 28.721 22.007 1.00 97.56 384 ARG A O 1
ATOM 3031 N N . VAL A 1 385 ? -11.104 28.389 23.830 1.00 97.56 385 VAL A N 1
ATOM 3032 C CA . VAL A 1 385 ? -11.084 26.920 23.799 1.00 97.56 385 VAL A CA 1
ATOM 3033 C C . VAL A 1 385 ? -11.548 26.383 25.150 1.00 97.56 385 VAL A C 1
ATOM 3035 O O . VAL A 1 385 ? -10.963 26.681 26.185 1.00 97.56 385 VAL A O 1
ATOM 3038 N N . SER A 1 386 ? -12.602 25.569 25.160 1.00 97.44 386 SER A N 1
ATOM 3039 C CA . SER A 1 386 ? -13.096 24.955 26.400 1.00 97.44 386 SER A CA 1
ATOM 3040 C C . SER A 1 386 ? -12.190 23.815 26.875 1.00 97.44 386 SER A C 1
ATOM 3042 O O . SER A 1 386 ? -11.739 23.022 26.047 1.00 97.44 386 SER A O 1
ATOM 3044 N N . GLU A 1 387 ? -12.053 23.628 28.190 1.00 96.19 387 GLU A N 1
ATOM 3045 C CA . GLU A 1 387 ? -11.364 22.458 28.766 1.00 96.19 387 GLU A CA 1
ATOM 3046 C C . GLU A 1 387 ? -11.954 21.129 28.268 1.00 96.19 387 GLU A C 1
ATOM 3048 O O . GLU A 1 387 ? -11.210 20.222 27.916 1.00 96.19 387 GLU A O 1
ATOM 3053 N N . ALA A 1 388 ? -13.279 21.041 28.101 1.00 96.31 388 ALA A N 1
ATOM 3054 C CA . ALA A 1 388 ? -13.940 19.844 27.572 1.00 96.31 388 ALA A CA 1
ATOM 3055 C C . ALA A 1 388 ? -13.432 19.434 26.174 1.00 96.31 388 ALA A C 1
ATOM 3057 O O . ALA A 1 388 ? -13.326 18.245 25.872 1.00 96.31 388 ALA A O 1
ATOM 3058 N N . ARG A 1 389 ? -13.083 20.410 25.325 1.00 95.75 389 ARG A N 1
ATOM 3059 C CA . ARG A 1 389 ? -12.505 20.146 23.999 1.00 95.75 389 ARG A CA 1
ATOM 3060 C C . ARG A 1 389 ? -11.093 19.569 24.111 1.00 95.75 389 ARG A C 1
ATOM 3062 O O . ARG A 1 389 ? -10.738 18.703 23.312 1.00 95.75 389 ARG A O 1
ATOM 3069 N N . ILE A 1 390 ? -10.316 20.024 25.096 1.00 95.44 390 ILE A N 1
ATOM 3070 C CA . ILE A 1 390 ? -8.982 19.494 25.407 1.00 95.44 390 ILE A CA 1
ATOM 3071 C C . ILE A 1 390 ? -9.088 18.079 25.978 1.00 95.44 390 ILE A C 1
ATOM 3073 O O . ILE A 1 390 ? -8.361 17.191 25.537 1.00 95.44 390 ILE A O 1
ATOM 3077 N N . ASP A 1 391 ? -10.030 17.843 26.893 1.00 95.25 391 ASP A N 1
ATOM 3078 C CA . ASP A 1 391 ? -10.287 16.529 27.489 1.00 95.25 391 ASP A CA 1
ATOM 3079 C C . ASP A 1 391 ? -10.642 15.474 26.438 1.00 95.25 391 ASP A C 1
ATOM 3081 O O . ASP A 1 391 ? -10.238 14.314 26.553 1.00 95.25 391 ASP A O 1
ATOM 3085 N N . GLU A 1 392 ? -11.381 15.864 25.398 1.00 93.12 392 GLU A N 1
ATOM 3086 C CA . GLU A 1 392 ? -11.702 14.999 24.264 1.00 93.12 392 GLU A CA 1
ATOM 3087 C C . GLU A 1 392 ? -10.428 14.514 23.548 1.00 93.12 392 GLU A C 1
ATOM 3089 O O . GLU A 1 392 ? -10.217 13.303 23.416 1.00 93.12 392 GLU A O 1
ATOM 3094 N N . SER A 1 393 ? -9.541 15.439 23.162 1.00 95.31 393 SER A N 1
ATOM 3095 C CA . SER A 1 393 ? -8.258 15.117 22.521 1.00 95.31 393 SER A CA 1
ATOM 3096 C C . SER A 1 393 ? -7.355 14.298 23.444 1.00 95.31 393 SER A C 1
ATOM 3098 O O . SER A 1 393 ? -6.804 13.268 23.048 1.00 95.31 393 SER A O 1
ATOM 3100 N N . ALA A 1 394 ? -7.233 14.719 24.707 1.00 94.94 394 ALA A N 1
ATOM 3101 C CA . ALA A 1 394 ? -6.398 14.061 25.703 1.00 94.94 394 ALA A CA 1
ATOM 3102 C C . ALA A 1 394 ? -6.849 12.617 25.947 1.00 94.94 394 ALA A C 1
ATOM 3104 O O . ALA A 1 394 ? -6.012 11.716 26.024 1.00 94.94 394 ALA A O 1
ATOM 3105 N N . ARG A 1 395 ? -8.162 12.358 26.002 1.00 90.62 395 ARG A N 1
ATOM 3106 C CA . ARG A 1 395 ? -8.707 11.002 26.141 1.00 90.62 395 ARG A CA 1
ATOM 3107 C C . ARG A 1 395 ? -8.295 10.107 24.978 1.00 90.62 395 ARG A C 1
ATOM 3109 O O . ARG A 1 395 ? -7.881 8.977 25.233 1.00 90.62 395 ARG A O 1
ATOM 3116 N N . ARG A 1 396 ? -8.378 10.589 23.734 1.00 89.56 396 ARG A N 1
ATOM 3117 C CA . ARG A 1 396 ? -7.969 9.818 22.545 1.00 89.56 396 ARG A CA 1
ATOM 3118 C C . ARG A 1 396 ? -6.476 9.508 22.566 1.00 89.56 396 ARG A C 1
ATOM 3120 O O . ARG A 1 396 ? -6.091 8.349 22.423 1.00 89.56 396 ARG A O 1
ATOM 3127 N N . LEU A 1 397 ? -5.647 10.513 22.843 1.00 92.62 397 LEU A N 1
ATOM 3128 C CA . LEU A 1 397 ? -4.192 10.358 22.938 1.00 92.62 397 LEU A CA 1
ATOM 3129 C C . LEU A 1 397 ? -3.788 9.373 24.042 1.00 92.62 397 LEU A C 1
ATOM 3131 O O . LEU A 1 397 ? -2.961 8.485 23.829 1.00 92.62 397 LEU A O 1
ATOM 3135 N N . LEU A 1 398 ? -4.386 9.496 25.229 1.00 89.38 398 LEU A N 1
ATOM 3136 C CA . LEU A 1 398 ? -4.119 8.595 26.348 1.00 89.38 398 LEU A CA 1
ATOM 3137 C C . LEU A 1 398 ? -4.610 7.177 26.059 1.00 89.38 398 LEU A C 1
ATOM 3139 O O . LEU A 1 398 ? -3.903 6.224 26.382 1.00 89.38 398 LEU A O 1
ATOM 3143 N N . LEU A 1 399 ? -5.774 7.020 25.422 1.00 83.31 399 LEU A N 1
ATOM 3144 C CA . LEU A 1 399 ? -6.304 5.712 25.044 1.00 83.31 399 LEU A CA 1
ATOM 3145 C C . LEU A 1 399 ? -5.329 4.954 24.137 1.00 83.31 399 LEU A C 1
ATOM 3147 O O . LEU A 1 399 ? -5.063 3.783 24.404 1.00 83.31 399 LEU A O 1
ATOM 3151 N N . VAL A 1 400 ? -4.742 5.616 23.132 1.00 85.19 400 VAL A N 1
ATOM 3152 C CA . VAL A 1 400 ? -3.716 5.004 22.268 1.00 85.19 400 VAL A CA 1
ATOM 3153 C C . VAL A 1 400 ? -2.512 4.545 23.098 1.00 85.19 400 VAL A C 1
ATOM 3155 O O . VAL A 1 400 ? -2.068 3.406 22.963 1.00 85.19 400 VAL A O 1
ATOM 3158 N N . LYS A 1 401 ? -2.026 5.373 24.032 1.00 83.44 401 LYS A N 1
ATOM 3159 C CA . LYS A 1 401 ? -0.908 5.007 24.925 1.00 83.44 401 LYS A CA 1
ATOM 3160 C C . LYS A 1 401 ? -1.238 3.815 25.834 1.00 83.44 401 LYS A C 1
ATOM 3162 O O . LYS A 1 401 ? -0.382 2.958 26.046 1.00 83.44 401 LYS A O 1
ATOM 3167 N N . PHE A 1 402 ? -2.471 3.722 26.337 1.00 79.25 402 PHE A N 1
ATOM 3168 C CA . PHE A 1 402 ? -2.940 2.558 27.098 1.00 79.25 402 PHE A CA 1
ATOM 3169 C C . PHE A 1 402 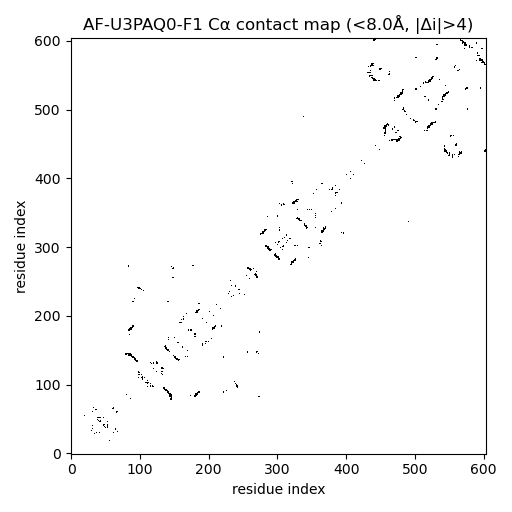? -3.020 1.298 26.234 1.00 79.25 402 PHE A C 1
ATOM 3171 O O . PHE A 1 402 ? -2.569 0.240 26.667 1.00 79.25 402 PHE A O 1
ATOM 3178 N N . GLN A 1 403 ? -3.557 1.400 25.017 1.00 79.56 403 GLN A N 1
ATOM 3179 C CA . GLN A 1 403 ? -3.672 0.272 24.087 1.00 79.56 403 GLN A CA 1
ATOM 3180 C C . GLN A 1 403 ? -2.307 -0.271 23.652 1.00 79.56 403 GLN A C 1
ATOM 3182 O O . GLN A 1 403 ? -2.153 -1.481 23.505 1.00 79.56 403 GLN A O 1
ATOM 3187 N N . LEU A 1 404 ? -1.316 0.610 23.498 1.00 78.19 404 LEU A N 1
ATOM 3188 C CA . LEU A 1 404 ? 0.076 0.243 23.234 1.00 78.19 404 LEU A CA 1
ATOM 3189 C C . LEU A 1 404 ? 0.790 -0.357 24.458 1.00 78.19 404 LEU A C 1
ATOM 3191 O O . LEU A 1 404 ? 1.909 -0.835 24.327 1.00 78.19 404 LEU A O 1
ATOM 3195 N N . GLY A 1 405 ? 0.162 -0.347 25.639 1.00 78.62 405 GLY A N 1
ATOM 3196 C CA . GLY A 1 405 ? 0.740 -0.895 26.866 1.00 78.62 405 GLY A CA 1
ATOM 3197 C C . GLY A 1 405 ? 1.782 0.004 27.535 1.00 78.62 405 GLY A C 1
ATOM 3198 O O . GLY A 1 405 ? 2.385 -0.418 28.517 1.00 78.62 405 GLY A O 1
ATOM 3199 N N . LEU A 1 406 ? 1.948 1.254 27.085 1.00 82.12 406 LEU A N 1
ATOM 3200 C CA . LEU A 1 406 ? 3.040 2.137 27.523 1.00 82.12 406 LEU A CA 1
ATOM 3201 C C . LEU A 1 406 ? 2.980 2.510 29.013 1.00 82.12 406 LEU A C 1
ATOM 3203 O O . LEU A 1 406 ? 3.980 2.911 29.588 1.00 82.12 406 LEU A O 1
ATOM 3207 N N . PHE A 1 407 ? 1.824 2.378 29.668 1.00 82.12 407 PHE A N 1
ATOM 3208 C CA . PHE A 1 407 ? 1.717 2.587 31.119 1.00 82.12 407 PHE A CA 1
ATOM 3209 C C . PHE A 1 407 ? 2.191 1.384 31.947 1.00 82.12 407 PHE A C 1
ATOM 3211 O O . PHE A 1 407 ? 2.469 1.542 33.133 1.00 82.12 407 PHE A O 1
ATOM 3218 N N . GLY A 1 408 ? 2.237 0.191 31.348 1.00 82.00 408 GLY A N 1
ATOM 3219 C CA . GLY A 1 408 ? 2.732 -1.028 31.989 1.00 82.00 408 GLY A CA 1
ATOM 3220 C C . GLY A 1 408 ? 4.177 -1.343 31.613 1.00 82.00 408 GLY A C 1
ATOM 3221 O O . GLY A 1 408 ? 4.950 -1.740 32.478 1.00 82.00 408 GLY A O 1
ATOM 3222 N N . ASP A 1 409 ? 4.527 -1.142 30.343 1.00 88.88 409 ASP A N 1
ATOM 3223 C CA . ASP A 1 409 ? 5.856 -1.404 29.790 1.00 88.88 409 ASP A CA 1
ATOM 3224 C C . ASP A 1 409 ? 6.223 -0.317 28.755 1.00 88.88 409 ASP A C 1
ATOM 3226 O O . ASP A 1 409 ? 5.927 -0.456 27.567 1.00 88.88 409 ASP A O 1
ATOM 3230 N N . PRO A 1 410 ? 6.758 0.836 29.203 1.00 86.25 410 PRO A N 1
ATOM 3231 C CA . PRO A 1 410 ? 7.014 1.990 28.335 1.00 86.25 410 PRO A CA 1
ATOM 3232 C C . PRO A 1 410 ? 8.265 1.869 27.460 1.00 86.25 410 PRO A C 1
ATOM 3234 O O . PRO A 1 410 ? 8.431 2.680 26.549 1.00 86.25 410 PRO A O 1
ATOM 3237 N N . PHE A 1 411 ? 9.172 0.940 27.765 1.00 88.00 411 PHE A N 1
ATOM 3238 C CA . PHE A 1 411 ? 10.506 0.898 27.168 1.00 88.00 411 PHE A CA 1
ATOM 3239 C C . PHE A 1 411 ? 10.665 -0.284 26.214 1.00 88.00 411 PHE A C 1
ATOM 3241 O O . PHE A 1 411 ? 9.923 -1.260 26.260 1.00 88.00 411 PHE A O 1
ATOM 3248 N N . VAL A 1 412 ? 11.651 -0.180 25.327 1.00 86.00 412 VAL A N 1
ATOM 3249 C CA . VAL A 1 412 ? 12.019 -1.241 24.385 1.00 86.00 412 VAL A CA 1
ATOM 3250 C C . VAL A 1 412 ? 13.375 -1.830 24.758 1.00 86.00 412 VAL A C 1
ATOM 3252 O O . VAL A 1 412 ? 14.182 -1.182 25.420 1.00 86.00 412 VAL A O 1
ATOM 3255 N N . ASP A 1 413 ? 13.635 -3.055 24.308 1.00 87.50 413 ASP A N 1
ATOM 3256 C CA . ASP A 1 413 ? 14.957 -3.676 24.396 1.00 87.50 413 ASP A CA 1
ATOM 3257 C C . ASP A 1 413 ? 15.844 -3.179 23.241 1.00 87.50 413 ASP A C 1
ATOM 3259 O O . ASP A 1 413 ? 15.695 -3.595 22.086 1.00 87.50 413 ASP A O 1
ATOM 3263 N N . GLU A 1 414 ? 16.755 -2.259 23.555 1.00 90.94 414 GLU A N 1
ATOM 3264 C CA . GLU A 1 414 ? 17.701 -1.688 22.591 1.00 90.94 414 GLU A CA 1
ATOM 3265 C C . GLU A 1 414 ?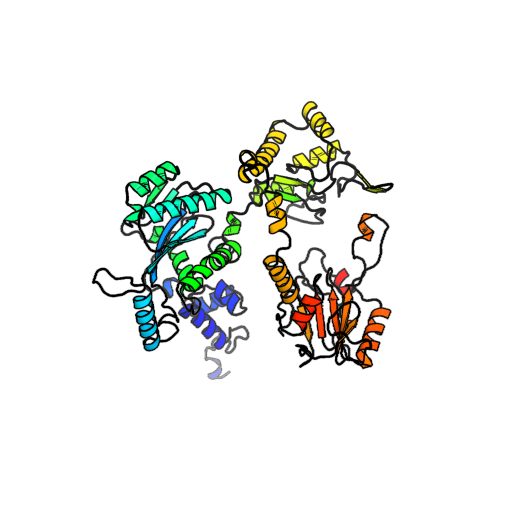 18.697 -2.731 22.057 1.00 90.94 414 GLU A C 1
ATOM 3267 O O . GLU A 1 414 ? 19.091 -2.663 20.891 1.00 90.94 414 GLU A O 1
ATOM 3272 N N . GLU A 1 415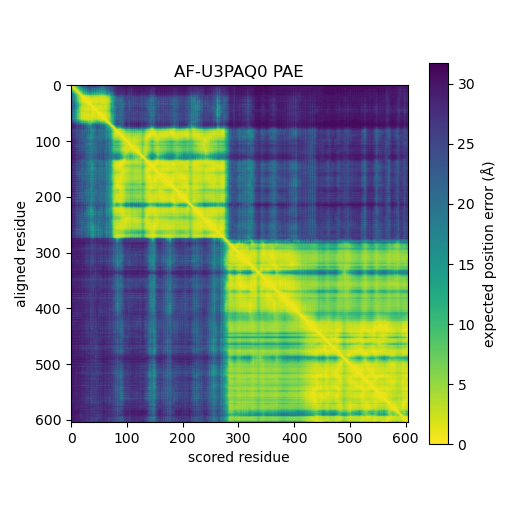 ? 19.071 -3.735 22.857 1.00 91.19 415 GLU A N 1
ATOM 3273 C CA . GLU A 1 415 ? 19.997 -4.786 22.424 1.00 91.19 415 GLU A CA 1
ATOM 3274 C C . GLU A 1 415 ? 19.336 -5.705 21.389 1.00 91.19 415 GLU A C 1
ATOM 3276 O O . GLU A 1 415 ? 19.942 -6.051 20.367 1.00 91.19 415 GLU A O 1
ATOM 3281 N N . ALA A 1 416 ? 18.057 -6.038 21.593 1.00 89.88 416 ALA A N 1
ATOM 3282 C CA . ALA A 1 416 ? 17.278 -6.820 20.635 1.00 89.88 416 ALA A CA 1
ATOM 3283 C C . ALA A 1 416 ? 17.149 -6.127 19.267 1.00 89.88 416 ALA A C 1
ATOM 3285 O O . ALA A 1 416 ? 17.085 -6.807 18.235 1.00 89.88 416 ALA A O 1
ATOM 3286 N N . ALA A 1 417 ? 17.153 -4.790 19.224 1.00 91.12 417 ALA A N 1
ATOM 3287 C CA . ALA A 1 417 ? 17.081 -4.041 17.973 1.00 91.12 417 ALA A CA 1
ATOM 3288 C C . ALA A 1 417 ? 18.269 -4.355 17.048 1.00 91.12 417 ALA A C 1
ATOM 3290 O O . ALA A 1 417 ? 18.063 -4.553 15.849 1.00 91.12 417 ALA A O 1
ATOM 3291 N N . PHE A 1 418 ? 19.484 -4.503 17.588 1.00 89.00 418 PHE A N 1
ATOM 3292 C CA . PHE A 1 418 ? 20.671 -4.846 16.792 1.00 89.00 418 PHE A CA 1
ATOM 3293 C C . PHE A 1 418 ? 20.602 -6.250 16.183 1.00 89.00 418 PHE A C 1
ATOM 3295 O O . PHE A 1 418 ? 21.136 -6.477 15.099 1.00 89.00 418 PHE A O 1
ATOM 3302 N N . ALA A 1 419 ? 19.924 -7.192 16.846 1.00 89.12 419 ALA A N 1
ATOM 3303 C CA . ALA A 1 419 ? 19.705 -8.532 16.305 1.00 89.12 419 ALA A CA 1
ATOM 3304 C C . ALA A 1 419 ? 18.596 -8.564 15.235 1.00 89.12 419 ALA A C 1
ATOM 3306 O O . ALA A 1 419 ? 18.619 -9.407 14.334 1.00 89.12 419 ALA A O 1
ATOM 3307 N N . LEU A 1 420 ? 17.611 -7.664 15.330 1.00 90.00 420 LEU A N 1
ATOM 3308 C CA . LEU A 1 420 ? 16.455 -7.618 14.432 1.00 90.00 420 LEU A CA 1
ATOM 3309 C C . LEU A 1 420 ? 16.706 -6.780 13.175 1.00 90.00 420 LEU A C 1
ATOM 3311 O O . LEU A 1 420 ? 16.361 -7.217 12.071 1.00 90.00 420 LEU A O 1
ATOM 3315 N N . VAL A 1 421 ? 17.280 -5.586 13.314 1.00 92.81 421 VAL A N 1
ATOM 3316 C CA . VAL A 1 421 ? 17.470 -4.644 12.206 1.00 92.81 421 VAL A CA 1
ATOM 3317 C C . VAL A 1 421 ? 18.525 -5.179 11.243 1.00 92.81 421 VAL A C 1
ATOM 3319 O O . VAL A 1 421 ? 19.653 -5.479 11.613 1.00 92.81 421 VAL A O 1
ATOM 3322 N N . GLY A 1 422 ? 18.154 -5.302 9.968 1.00 89.75 422 GLY A N 1
ATOM 3323 C CA . GLY A 1 422 ? 19.081 -5.741 8.926 1.00 89.75 422 GLY A CA 1
ATOM 3324 C C . GLY A 1 422 ? 19.469 -7.222 8.987 1.00 89.75 422 GLY A C 1
ATOM 3325 O O . GLY A 1 422 ? 20.407 -7.609 8.292 1.00 89.75 422 GLY A O 1
ATOM 3326 N N . ASN A 1 423 ? 18.757 -8.057 9.753 1.00 95.00 423 ASN A N 1
ATOM 3327 C CA . ASN A 1 423 ? 19.025 -9.496 9.776 1.00 95.00 423 ASN A CA 1
ATOM 3328 C C . ASN A 1 423 ? 18.891 -10.138 8.380 1.00 95.00 423 ASN A C 1
ATOM 3330 O O . ASN A 1 423 ? 18.186 -9.641 7.495 1.00 95.00 423 ASN A O 1
ATOM 3334 N N . GLU A 1 424 ? 19.556 -11.278 8.192 1.00 96.44 424 GLU A N 1
ATOM 3335 C CA . GLU A 1 424 ? 19.658 -11.953 6.895 1.00 96.44 424 GLU A CA 1
ATOM 3336 C C . GLU A 1 424 ? 18.292 -12.314 6.294 1.00 96.44 424 GLU A C 1
ATOM 3338 O O . GLU A 1 424 ? 18.062 -12.087 5.106 1.00 96.44 424 GLU A O 1
ATOM 3343 N N . ALA A 1 425 ? 17.354 -12.807 7.108 1.00 95.69 425 ALA A N 1
ATOM 3344 C CA . ALA A 1 425 ? 16.028 -13.198 6.638 1.00 95.69 425 ALA A CA 1
ATOM 3345 C C . ALA A 1 425 ? 15.229 -11.994 6.112 1.00 95.69 425 ALA A C 1
ATOM 3347 O O . ALA A 1 425 ? 14.578 -12.092 5.068 1.00 95.69 425 ALA A O 1
ATOM 3348 N N . PHE A 1 426 ? 15.303 -10.844 6.788 1.00 95.69 426 PHE A N 1
ATOM 3349 C CA . PHE A 1 426 ? 14.634 -9.615 6.353 1.00 95.69 426 PHE A CA 1
ATOM 3350 C C . PHE A 1 426 ? 15.301 -9.018 5.116 1.00 95.69 426 PHE A C 1
ATOM 3352 O O . PHE A 1 426 ? 14.603 -8.603 4.191 1.00 95.69 426 PHE A O 1
ATOM 3359 N N . ARG A 1 427 ? 16.637 -9.044 5.039 1.00 96.00 427 ARG A N 1
ATOM 3360 C CA . ARG A 1 427 ? 17.369 -8.619 3.836 1.00 96.00 427 ARG A CA 1
ATOM 3361 C C . ARG A 1 427 ? 17.039 -9.500 2.632 1.00 96.00 427 ARG A C 1
ATOM 3363 O O . ARG A 1 427 ? 16.806 -8.971 1.549 1.00 96.00 427 ARG A O 1
ATOM 3370 N N . ALA A 1 428 ? 16.951 -10.817 2.817 1.00 96.50 428 ALA A N 1
ATOM 3371 C CA . ALA A 1 428 ? 16.554 -11.753 1.769 1.00 96.50 428 ALA A CA 1
ATOM 3372 C C . ALA A 1 428 ? 15.099 -11.530 1.318 1.00 96.50 428 ALA A C 1
ATOM 3374 O O . ALA A 1 428 ? 14.816 -11.538 0.119 1.00 96.50 428 ALA A O 1
ATOM 3375 N N . ALA A 1 429 ? 14.180 -11.278 2.257 1.00 96.50 429 ALA A N 1
ATOM 3376 C CA . ALA A 1 429 ? 12.798 -10.924 1.938 1.00 96.50 429 ALA A CA 1
ATOM 3377 C C . ALA A 1 429 ? 12.708 -9.596 1.164 1.00 96.50 429 ALA A C 1
ATOM 3379 O O . ALA A 1 429 ? 11.993 -9.524 0.166 1.00 96.50 429 ALA A O 1
ATOM 3380 N N . GLY A 1 430 ? 13.475 -8.579 1.573 1.00 96.88 430 GLY A N 1
ATOM 3381 C CA . GLY A 1 430 ? 13.567 -7.289 0.887 1.00 96.88 430 GLY A CA 1
ATOM 3382 C C . GLY A 1 430 ? 14.150 -7.405 -0.522 1.00 96.88 430 GLY A C 1
ATOM 3383 O O . GLY A 1 430 ? 13.565 -6.879 -1.464 1.00 96.88 430 GLY A O 1
ATOM 3384 N N . HIS A 1 431 ? 15.240 -8.161 -0.697 1.00 97.88 431 HIS A N 1
ATOM 3385 C CA . HIS A 1 431 ? 15.804 -8.466 -2.016 1.00 97.88 431 HIS A CA 1
ATOM 3386 C C . HIS A 1 431 ? 14.742 -9.117 -2.906 1.00 97.88 431 HIS A C 1
ATOM 3388 O O . HIS A 1 431 ? 14.479 -8.650 -4.013 1.00 97.88 431 HIS A O 1
ATOM 3394 N N . ARG A 1 432 ? 14.087 -10.175 -2.415 1.00 97.88 432 ARG A N 1
ATOM 3395 C CA . ARG A 1 432 ? 13.047 -10.874 -3.173 1.00 97.88 432 ARG A CA 1
ATOM 3396 C C . ARG A 1 432 ? 11.904 -9.941 -3.570 1.00 97.88 432 ARG A C 1
ATOM 3398 O O . ARG A 1 432 ? 11.463 -10.006 -4.711 1.00 97.88 432 ARG A O 1
ATOM 3405 N N . ALA A 1 433 ? 11.452 -9.076 -2.662 1.00 97.94 433 ALA A N 1
ATOM 3406 C CA . ALA A 1 433 ? 10.411 -8.095 -2.953 1.00 97.94 433 ALA A CA 1
ATOM 3407 C C . ALA A 1 433 ? 10.837 -7.124 -4.067 1.00 97.94 433 ALA A C 1
ATOM 3409 O O . ALA A 1 433 ? 10.049 -6.865 -4.972 1.00 97.94 433 ALA A O 1
ATOM 3410 N N . GLN A 1 434 ? 12.089 -6.655 -4.048 1.00 98.06 434 GLN A N 1
ATOM 3411 C CA . GLN A 1 434 ? 12.644 -5.796 -5.099 1.00 98.06 434 GLN A CA 1
ATOM 3412 C C . GLN A 1 434 ? 12.744 -6.498 -6.461 1.00 98.06 434 GLN A C 1
ATOM 3414 O O . GLN A 1 434 ? 12.501 -5.871 -7.486 1.00 98.06 434 GLN A O 1
ATOM 3419 N N . ALA A 1 435 ? 13.111 -7.782 -6.494 1.00 98.12 435 ALA A N 1
ATOM 3420 C CA . ALA A 1 435 ? 13.207 -8.540 -7.743 1.00 98.12 435 ALA A CA 1
ATOM 3421 C C . ALA A 1 435 ? 11.815 -8.878 -8.306 1.00 98.12 435 ALA A C 1
ATOM 3423 O O . ALA A 1 435 ? 11.565 -8.736 -9.501 1.00 98.12 435 ALA A O 1
ATOM 3424 N N . GLU A 1 436 ? 10.871 -9.270 -7.442 1.00 97.75 436 GLU A N 1
ATOM 3425 C CA . GLU A 1 436 ? 9.487 -9.540 -7.842 1.00 97.75 436 GLU A CA 1
ATOM 3426 C C . GLU A 1 436 ? 8.743 -8.259 -8.275 1.00 97.75 436 GLU A C 1
ATOM 3428 O O . GLU A 1 436 ? 7.824 -8.366 -9.088 1.00 97.75 436 GLU A O 1
ATOM 3433 N N . SER A 1 437 ? 9.132 -7.065 -7.797 1.00 97.81 437 SER A N 1
ATOM 3434 C CA . SER A 1 437 ? 8.509 -5.780 -8.172 1.00 97.81 437 SER A CA 1
ATOM 3435 C C . SER A 1 437 ? 8.938 -5.237 -9.539 1.00 97.81 437 SER A C 1
ATOM 3437 O O . SER A 1 437 ? 8.257 -4.362 -10.081 1.00 97.81 437 SER A O 1
ATOM 3439 N N . VAL A 1 438 ? 10.019 -5.765 -10.126 1.00 98.50 438 VAL A N 1
ATOM 3440 C CA . VAL A 1 438 ? 10.452 -5.404 -11.483 1.00 98.50 438 VAL A CA 1
ATOM 3441 C C . VAL A 1 438 ? 9.298 -5.631 -12.463 1.00 98.50 438 VAL A C 1
ATOM 3443 O O . VAL A 1 438 ? 8.685 -6.703 -12.490 1.00 98.50 438 VAL A O 1
ATOM 3446 N N . THR A 1 439 ? 8.981 -4.604 -13.254 1.00 98.62 439 THR A N 1
ATOM 3447 C CA . THR A 1 439 ? 7.820 -4.584 -14.151 1.00 98.62 439 THR A CA 1
ATOM 3448 C C . THR A 1 439 ? 8.281 -4.584 -15.602 1.00 98.62 439 THR A C 1
ATOM 3450 O O . THR A 1 439 ? 8.866 -3.617 -16.078 1.00 98.62 439 THR A O 1
ATOM 3453 N N . LEU A 1 440 ? 8.008 -5.667 -16.327 1.00 98.50 440 LEU A N 1
ATOM 3454 C CA . LEU A 1 440 ? 8.322 -5.774 -17.753 1.00 98.50 440 LEU A CA 1
ATOM 3455 C C . LEU A 1 440 ? 7.248 -5.037 -18.568 1.00 98.50 440 LEU A C 1
ATOM 3457 O O . LEU A 1 440 ? 6.093 -5.452 -18.552 1.00 98.50 440 LEU A O 1
ATOM 3461 N N . LEU A 1 441 ? 7.595 -3.956 -19.264 1.00 98.38 441 LEU A N 1
ATOM 3462 C CA . LEU A 1 441 ? 6.635 -3.143 -20.027 1.00 98.38 441 LEU A CA 1
ATOM 3463 C C . LEU A 1 441 ? 6.529 -3.619 -21.476 1.00 98.38 441 LEU A C 1
ATOM 3465 O O . LEU A 1 441 ? 5.430 -3.805 -21.995 1.00 98.38 441 LEU A O 1
ATOM 3469 N N . GLN A 1 442 ? 7.674 -3.881 -22.094 1.00 98.06 442 GLN A N 1
ATOM 3470 C CA . GLN A 1 442 ? 7.797 -4.414 -23.444 1.00 98.06 442 GLN A CA 1
ATOM 3471 C C . GLN A 1 442 ? 9.015 -5.328 -23.494 1.00 98.06 442 GLN A C 1
ATOM 3473 O O . GLN A 1 442 ? 10.049 -4.997 -22.924 1.00 98.06 442 GLN A O 1
ATOM 3478 N N . VAL A 1 443 ? 8.903 -6.482 -24.148 1.00 97.88 443 VAL A N 1
ATOM 3479 C CA . VAL A 1 443 ? 10.010 -7.436 -24.294 1.00 97.88 443 VAL A CA 1
ATOM 3480 C C . VAL A 1 443 ? 9.908 -8.081 -25.671 1.00 97.88 443 VAL A C 1
ATOM 3482 O O . VAL A 1 443 ? 8.863 -8.632 -26.017 1.00 97.88 443 VAL A O 1
ATOM 3485 N N . ALA A 1 444 ? 10.977 -7.998 -26.458 1.00 96.75 444 ALA A N 1
ATOM 3486 C CA . ALA A 1 444 ? 11.100 -8.692 -27.731 1.00 96.75 444 ALA A CA 1
ATOM 3487 C C . ALA A 1 444 ? 11.214 -10.209 -27.510 1.00 96.75 444 ALA A C 1
ATOM 3489 O O . ALA A 1 444 ? 11.726 -10.676 -26.490 1.00 96.75 444 ALA A O 1
ATOM 3490 N N . GLU A 1 445 ? 10.738 -10.996 -28.474 1.00 93.00 445 GLU A N 1
ATOM 3491 C CA . GLU A 1 445 ? 10.738 -12.455 -28.365 1.00 93.00 445 GLU A CA 1
ATOM 3492 C C . GLU A 1 445 ? 12.160 -12.999 -28.145 1.00 93.00 445 GLU A C 1
ATOM 3494 O O . GLU A 1 445 ? 13.083 -12.693 -28.897 1.00 93.00 445 GLU A O 1
ATOM 3499 N N . GLY A 1 446 ? 12.340 -13.794 -27.086 1.00 91.62 446 GLY A N 1
ATOM 3500 C CA . GLY A 1 446 ? 13.629 -14.397 -26.733 1.00 91.62 446 GLY A CA 1
ATOM 3501 C C . GLY A 1 446 ? 14.664 -13.446 -26.118 1.00 91.62 446 GLY A C 1
ATOM 3502 O O . GLY A 1 446 ? 15.768 -13.897 -25.827 1.00 91.62 446 GLY A O 1
ATOM 3503 N N . ALA A 1 447 ? 14.339 -12.168 -25.889 1.00 95.12 447 ALA A N 1
ATOM 3504 C CA . ALA A 1 447 ? 15.277 -11.204 -25.301 1.00 95.12 447 ALA A CA 1
ATOM 3505 C C . ALA A 1 447 ? 15.535 -11.435 -23.801 1.00 95.12 447 ALA A C 1
ATOM 3507 O O . ALA A 1 447 ? 16.619 -11.140 -23.301 1.00 95.12 447 ALA A O 1
ATOM 3508 N N . LEU A 1 448 ? 14.541 -11.958 -23.080 1.00 96.25 448 LEU A N 1
ATOM 3509 C CA . LEU A 1 448 ? 14.628 -12.334 -21.670 1.00 96.25 448 LEU A CA 1
ATOM 3510 C C . LEU A 1 448 ? 14.037 -13.745 -21.471 1.00 96.25 448 LEU A C 1
ATOM 3512 O O . LEU A 1 448 ? 13.148 -14.130 -22.236 1.00 96.25 448 LEU A O 1
ATOM 3516 N N . PRO A 1 449 ? 14.475 -14.508 -20.449 1.00 96.75 449 PRO A N 1
ATOM 3517 C CA . PRO A 1 449 ? 15.526 -14.177 -19.480 1.00 96.75 449 PRO A CA 1
ATOM 3518 C C . PRO A 1 449 ? 16.943 -14.176 -20.056 1.00 96.75 449 PRO A C 1
ATOM 3520 O O . PRO A 1 449 ? 17.264 -14.942 -20.961 1.00 96.75 449 PRO A O 1
ATOM 3523 N N . LEU A 1 450 ? 17.819 -13.375 -19.448 1.00 94.81 450 LEU A N 1
ATOM 3524 C CA . LEU A 1 450 ? 19.254 -13.404 -19.724 1.00 94.81 450 LEU A CA 1
ATOM 3525 C C . LEU A 1 450 ? 19.870 -14.708 -19.212 1.00 94.81 450 LEU A C 1
ATOM 3527 O O . LEU A 1 450 ? 19.694 -15.076 -18.044 1.00 94.81 450 LEU A O 1
ATOM 3531 N N . ALA A 1 451 ? 20.646 -15.378 -20.061 1.00 92.31 451 ALA A N 1
ATOM 3532 C CA . ALA A 1 451 ? 21.361 -16.579 -19.664 1.00 92.31 451 ALA A CA 1
ATOM 3533 C C . ALA A 1 451 ? 22.413 -16.260 -18.575 1.00 92.31 451 ALA A C 1
ATOM 3535 O O . ALA A 1 451 ? 22.921 -15.138 -18.490 1.00 92.31 451 ALA A O 1
ATOM 3536 N N . PRO A 1 452 ? 22.788 -17.236 -17.725 1.00 87.00 452 PRO A N 1
ATOM 3537 C CA . PRO A 1 452 ? 23.758 -17.002 -16.654 1.00 87.00 452 PRO A CA 1
ATOM 3538 C C . PRO A 1 452 ? 25.114 -16.462 -17.128 1.00 87.00 452 PRO A C 1
ATOM 3540 O O . PRO A 1 452 ? 25.720 -15.684 -16.406 1.00 87.00 452 PRO A O 1
ATOM 3543 N N . ALA A 1 453 ? 25.564 -16.848 -18.326 1.00 88.44 453 ALA A N 1
ATOM 3544 C CA . ALA A 1 453 ? 26.866 -16.475 -18.887 1.00 88.44 453 ALA A CA 1
ATOM 3545 C C . ALA A 1 453 ? 26.802 -15.331 -19.920 1.00 88.44 453 ALA A C 1
ATOM 3547 O O . ALA A 1 453 ? 27.781 -15.108 -20.626 1.00 88.44 453 ALA A O 1
ATOM 3548 N N . THR A 1 454 ? 25.663 -14.640 -20.043 1.00 93.44 454 THR A N 1
ATOM 3549 C CA . THR A 1 454 ? 25.521 -13.506 -20.965 1.00 93.44 454 THR A CA 1
ATOM 3550 C C . THR A 1 454 ? 26.479 -12.382 -20.574 1.00 93.44 454 THR A C 1
ATOM 3552 O O . THR A 1 454 ? 26.462 -11.933 -19.428 1.00 93.44 454 THR A O 1
ATOM 3555 N N . ARG A 1 455 ? 27.281 -11.901 -21.528 1.00 95.44 455 ARG A N 1
ATOM 3556 C CA . ARG A 1 455 ? 28.150 -10.729 -21.344 1.00 95.44 455 ARG A CA 1
ATOM 3557 C C . ARG A 1 455 ? 27.317 -9.457 -21.401 1.00 95.44 455 ARG A C 1
ATOM 3559 O O . ARG A 1 455 ? 26.705 -9.170 -22.431 1.00 95.44 455 ARG A O 1
ATOM 3566 N N . ILE A 1 456 ? 27.285 -8.712 -20.301 1.00 97.00 456 ILE A N 1
ATOM 3567 C CA . ILE A 1 456 ? 26.419 -7.540 -20.154 1.00 97.00 456 ILE A CA 1
ATOM 3568 C C . ILE A 1 456 ? 27.271 -6.275 -20.184 1.00 97.00 456 ILE A C 1
ATOM 3570 O O . ILE A 1 456 ? 28.243 -6.188 -19.453 1.00 97.00 456 ILE A O 1
ATOM 3574 N N . TYR A 1 457 ? 26.911 -5.268 -20.969 1.00 98.12 457 TYR A N 1
ATOM 3575 C CA . TYR A 1 457 ? 27.412 -3.911 -20.739 1.00 98.12 457 TYR A CA 1
ATOM 3576 C C . TYR A 1 457 ? 26.458 -3.207 -19.772 1.00 98.12 457 TYR A C 1
ATOM 3578 O O . TYR A 1 457 ? 25.252 -3.203 -20.007 1.00 98.12 457 TYR A O 1
ATOM 3586 N N . ALA A 1 458 ? 26.963 -2.659 -18.670 1.00 97.75 458 ALA A N 1
ATOM 3587 C CA . ALA A 1 458 ? 26.140 -1.963 -17.684 1.00 97.75 458 ALA A CA 1
ATOM 3588 C C . ALA A 1 458 ? 26.352 -0.451 -17.796 1.00 97.75 458 ALA A C 1
ATOM 3590 O O . ALA A 1 458 ? 27.486 0.024 -17.766 1.00 97.75 458 ALA A O 1
ATOM 3591 N N . ASP A 1 459 ? 25.256 0.293 -17.904 1.00 97.50 459 ASP A N 1
ATOM 3592 C CA . ASP A 1 459 ? 25.246 1.754 -17.941 1.00 97.50 459 ASP A CA 1
ATOM 3593 C C . ASP A 1 459 ? 24.206 2.271 -16.941 1.00 97.50 459 ASP A C 1
ATOM 3595 O O . ASP A 1 459 ? 23.096 1.744 -16.866 1.00 97.50 459 ASP A O 1
ATOM 3599 N N . GLY A 1 460 ? 24.583 3.237 -16.102 1.00 96.19 460 GLY A N 1
ATOM 3600 C CA . GLY A 1 460 ? 23.749 3.724 -14.994 1.00 96.19 460 GLY A CA 1
ATOM 3601 C C . GLY A 1 460 ? 23.463 2.701 -13.879 1.00 96.19 460 GLY A C 1
ATOM 3602 O O . GLY A 1 460 ? 22.633 2.958 -13.007 1.00 96.19 460 GLY A O 1
ATOM 3603 N N . CYS A 1 461 ? 24.123 1.539 -13.886 1.00 95.81 461 CYS A N 1
ATOM 3604 C CA . CYS A 1 461 ? 24.016 0.500 -12.857 1.00 95.81 461 CYS A CA 1
ATOM 3605 C C . CYS A 1 461 ? 25.320 -0.304 -12.729 1.00 95.81 461 CYS A C 1
ATOM 3607 O O . CYS A 1 461 ? 26.185 -0.245 -13.602 1.00 95.81 461 CYS A O 1
ATOM 3609 N N . SER A 1 462 ? 25.461 -1.064 -11.642 1.00 94.50 462 SER A N 1
ATOM 3610 C CA . SER A 1 462 ? 26.615 -1.927 -11.378 1.00 94.50 462 SER A CA 1
ATOM 3611 C C . SER A 1 462 ? 26.193 -3.393 -11.318 1.00 94.50 462 SER A C 1
ATOM 3613 O O . SER A 1 462 ? 25.586 -3.854 -10.348 1.00 94.50 462 SER A O 1
ATOM 3615 N N . LEU A 1 463 ? 26.513 -4.143 -12.375 1.00 91.88 463 LEU A N 1
ATOM 3616 C CA . LEU A 1 463 ? 26.212 -5.570 -12.484 1.00 91.88 463 LEU A CA 1
ATOM 3617 C C . LEU A 1 463 ? 27.507 -6.390 -12.385 1.00 91.88 463 LEU A C 1
ATOM 3619 O O . LEU A 1 463 ? 28.502 -6.026 -13.007 1.00 91.88 463 LEU A O 1
ATOM 3623 N N . PRO A 1 464 ? 27.516 -7.513 -11.644 1.00 82.31 464 PRO A N 1
ATOM 3624 C CA . PRO A 1 464 ? 28.741 -8.275 -11.378 1.00 82.31 464 PRO A CA 1
ATOM 3625 C C . PRO A 1 464 ? 29.370 -8.899 -12.634 1.00 82.31 464 PRO A C 1
ATOM 3627 O O . PRO A 1 464 ? 30.576 -9.111 -12.665 1.00 82.31 464 PRO A O 1
ATOM 3630 N N . ASP A 1 465 ? 28.565 -9.161 -13.666 1.00 82.94 465 ASP A N 1
ATOM 3631 C CA . ASP A 1 465 ? 28.987 -9.807 -14.916 1.00 82.94 465 ASP A CA 1
ATOM 3632 C C . ASP A 1 465 ? 29.252 -8.779 -16.041 1.00 82.94 465 ASP A C 1
ATOM 3634 O O . ASP A 1 465 ? 29.159 -9.109 -17.228 1.00 82.94 465 ASP A O 1
ATOM 3638 N N . ALA A 1 466 ? 29.496 -7.510 -15.681 1.00 93.06 466 ALA A N 1
ATOM 3639 C CA . ALA A 1 466 ? 29.612 -6.426 -16.648 1.00 93.06 466 ALA A CA 1
ATOM 3640 C C . ALA A 1 466 ? 30.965 -6.420 -17.385 1.00 93.06 466 ALA A C 1
ATOM 3642 O O . ALA A 1 466 ? 32.026 -6.473 -16.762 1.00 93.06 466 ALA A O 1
ATOM 3643 N N . VAL A 1 467 ? 30.931 -6.311 -18.715 1.00 96.44 467 VAL A N 1
ATOM 3644 C CA . VAL A 1 467 ? 32.107 -6.065 -19.563 1.00 96.44 467 VAL A CA 1
ATOM 3645 C C . VAL A 1 467 ? 32.392 -4.567 -19.687 1.00 96.44 467 VAL A C 1
ATOM 3647 O O . VAL A 1 467 ? 31.515 -3.732 -19.459 1.00 96.44 467 VAL A O 1
ATOM 3650 N N . ALA A 1 468 ? 33.625 -4.219 -20.059 1.00 94.69 468 ALA A N 1
ATOM 3651 C CA . ALA A 1 468 ? 34.085 -2.831 -20.058 1.00 94.69 468 ALA A CA 1
ATOM 3652 C C . ALA A 1 468 ? 33.497 -1.992 -21.204 1.00 94.69 468 ALA A C 1
ATOM 3654 O O . ALA A 1 468 ? 33.327 -0.782 -21.052 1.00 94.69 468 ALA A O 1
ATOM 3655 N N . THR A 1 469 ? 33.205 -2.615 -22.350 1.00 96.19 469 THR A N 1
ATOM 3656 C CA . THR A 1 469 ? 32.759 -1.914 -23.560 1.00 96.19 469 THR A CA 1
ATOM 3657 C C . THR A 1 469 ? 31.482 -2.529 -24.144 1.00 96.19 469 THR A C 1
ATOM 3659 O O . THR A 1 469 ? 31.278 -3.740 -24.029 1.00 96.19 469 THR A O 1
ATOM 3662 N N . PRO A 1 470 ? 30.620 -1.730 -24.803 1.00 95.81 470 PRO A N 1
ATOM 3663 C CA . PRO A 1 470 ? 29.448 -2.251 -25.508 1.00 95.81 470 PRO A CA 1
ATOM 3664 C C . PRO A 1 470 ? 29.787 -3.304 -26.571 1.00 95.81 470 PRO A C 1
ATOM 3666 O O . PRO A 1 470 ? 29.006 -4.223 -26.785 1.00 95.81 470 PRO A O 1
ATOM 3669 N N . GLU A 1 471 ? 30.951 -3.192 -27.218 1.00 95.25 471 GLU A N 1
ATOM 3670 C CA . GLU A 1 471 ? 31.429 -4.108 -28.265 1.00 95.25 471 GLU A CA 1
ATOM 3671 C C . GLU A 1 471 ? 31.668 -5.537 -27.764 1.00 95.25 471 GLU A C 1
ATOM 3673 O O . GLU A 1 471 ? 31.571 -6.497 -28.528 1.00 95.25 471 GLU A O 1
ATOM 3678 N N . GLU A 1 472 ? 32.018 -5.684 -26.488 1.00 95.75 472 GLU A N 1
ATOM 3679 C CA . GLU A 1 472 ? 32.269 -6.981 -25.857 1.00 95.75 472 GLU A CA 1
ATOM 3680 C C . GLU A 1 472 ? 30.979 -7.656 -25.369 1.00 95.75 472 GLU A C 1
ATOM 3682 O O . GLU A 1 472 ? 30.995 -8.848 -25.034 1.00 95.75 472 GLU A O 1
ATOM 3687 N N . ALA A 1 473 ? 29.879 -6.902 -25.310 1.00 97.12 473 ALA A N 1
ATOM 3688 C CA . ALA A 1 473 ? 28.620 -7.329 -24.729 1.00 97.12 473 ALA A CA 1
ATOM 3689 C C . ALA A 1 473 ? 27.697 -8.000 -25.750 1.00 97.12 473 ALA A C 1
ATOM 3691 O O . ALA A 1 473 ? 27.657 -7.664 -26.929 1.00 97.12 473 ALA A O 1
ATOM 3692 N N . GLU A 1 474 ? 26.902 -8.947 -25.263 1.00 96.75 474 GLU A N 1
ATOM 3693 C CA . GLU A 1 474 ? 25.779 -9.526 -26.007 1.00 96.75 474 GLU A CA 1
ATOM 3694 C C . GLU A 1 474 ? 24.497 -8.706 -25.807 1.00 96.75 474 GLU A C 1
ATOM 3696 O O . GLU A 1 474 ? 23.604 -8.725 -26.651 1.00 96.75 474 GLU A O 1
ATOM 3701 N N . VAL A 1 475 ? 24.411 -7.984 -24.686 1.00 97.75 475 VAL A N 1
ATOM 3702 C CA . VAL A 1 475 ? 23.303 -7.094 -24.335 1.00 97.75 475 VAL A CA 1
ATOM 3703 C C . VAL A 1 475 ? 23.815 -5.960 -23.446 1.00 97.75 475 VAL A C 1
ATOM 3705 O O . VAL A 1 475 ? 24.674 -6.171 -22.591 1.00 97.75 475 VAL A O 1
ATOM 3708 N N . ALA A 1 476 ? 23.274 -4.760 -23.604 1.00 98.38 476 ALA A N 1
ATOM 3709 C CA . ALA A 1 476 ? 23.459 -3.657 -22.675 1.00 98.38 476 ALA A CA 1
ATOM 3710 C C . ALA A 1 476 ? 22.256 -3.554 -21.730 1.00 98.38 476 ALA A C 1
ATOM 3712 O O . ALA A 1 476 ? 21.111 -3.585 -22.175 1.00 98.38 476 ALA A O 1
ATOM 3713 N N . VAL A 1 477 ? 22.502 -3.401 -20.432 1.00 98.56 477 VAL A N 1
ATOM 3714 C CA . VAL A 1 477 ? 21.489 -3.019 -19.443 1.00 98.56 477 VAL A CA 1
ATOM 3715 C C . VAL A 1 477 ? 21.730 -1.557 -19.099 1.00 98.56 477 VAL A C 1
ATOM 3717 O O . VAL A 1 477 ? 22.732 -1.218 -18.470 1.00 98.56 477 VAL A O 1
ATOM 3720 N N . VAL A 1 478 ? 20.818 -0.698 -19.545 1.00 98.62 478 VAL A N 1
ATOM 3721 C CA . VAL A 1 478 ? 20.914 0.756 -19.381 1.00 98.62 478 VAL A CA 1
ATOM 3722 C C . VAL A 1 478 ? 19.877 1.180 -18.361 1.00 98.62 478 VAL A C 1
ATOM 3724 O O . VAL A 1 478 ? 18.683 1.028 -18.607 1.00 98.62 478 VAL A O 1
ATOM 3727 N N . ARG A 1 479 ? 20.316 1.701 -17.218 1.00 98.44 479 ARG A N 1
ATOM 3728 C CA . ARG A 1 479 ? 19.437 2.195 -16.162 1.00 98.44 479 ARG A CA 1
ATOM 3729 C C . ARG A 1 479 ? 19.401 3.719 -16.166 1.00 98.44 479 ARG A C 1
ATOM 3731 O O . ARG A 1 479 ? 20.428 4.366 -16.006 1.00 98.44 479 ARG A O 1
ATOM 3738 N N . VAL A 1 480 ? 18.205 4.278 -16.301 1.00 97.88 480 VAL A N 1
ATOM 3739 C CA . VAL A 1 480 ? 17.946 5.725 -16.277 1.00 97.88 480 VAL A CA 1
ATOM 3740 C C . VAL A 1 480 ? 16.880 6.059 -15.239 1.00 97.88 480 VAL A C 1
ATOM 3742 O O . VAL A 1 480 ? 16.089 5.198 -14.848 1.00 97.88 480 VAL A O 1
ATOM 3745 N N . ASN A 1 481 ? 16.844 7.308 -14.788 1.00 96.75 481 ASN A N 1
ATOM 3746 C CA . ASN A 1 481 ? 15.743 7.812 -13.969 1.00 96.75 481 ASN A CA 1
ATOM 3747 C C . ASN A 1 481 ? 14.603 8.314 -14.858 1.00 96.75 481 ASN A C 1
ATOM 3749 O O . ASN A 1 481 ? 14.833 8.679 -16.013 1.00 96.75 481 ASN A O 1
ATOM 3753 N N . ALA A 1 482 ? 13.384 8.353 -14.317 1.00 96.38 482 ALA A N 1
ATOM 3754 C CA . ALA A 1 482 ? 12.336 9.184 -14.893 1.00 96.38 482 ALA A CA 1
ATOM 3755 C C . ALA A 1 482 ? 12.850 10.635 -15.031 1.00 96.38 482 ALA A C 1
ATOM 3757 O O . ALA A 1 482 ? 13.611 11.101 -14.175 1.00 96.38 482 ALA A O 1
ATOM 3758 N N . PRO A 1 483 ? 12.492 11.342 -16.114 1.00 95.88 483 PRO A N 1
ATOM 3759 C CA . PRO A 1 483 ? 12.981 12.687 -16.351 1.00 95.88 483 PRO A CA 1
ATOM 3760 C C . PRO A 1 483 ? 12.407 13.661 -15.322 1.00 95.88 483 PRO A C 1
ATOM 3762 O O . PRO A 1 483 ? 11.310 13.487 -14.774 1.00 95.88 483 PRO A O 1
ATOM 3765 N N . TRP A 1 484 ? 13.197 14.687 -15.043 1.00 94.81 484 TRP A N 1
ATOM 3766 C CA . TRP A 1 484 ? 12.840 15.743 -14.117 1.00 94.81 484 TRP A CA 1
ATOM 3767 C C . TRP A 1 484 ? 13.646 17.004 -14.416 1.00 94.81 484 TRP A C 1
ATOM 3769 O O . TRP A 1 484 ? 14.698 16.967 -15.058 1.00 94.81 484 TRP A O 1
ATOM 3779 N N . GLU A 1 485 ? 13.128 18.120 -13.929 1.00 91.88 485 GLU A N 1
ATOM 3780 C CA . GLU A 1 485 ? 13.750 19.433 -13.971 1.00 91.88 485 GLU A CA 1
ATOM 3781 C C . GLU A 1 485 ? 14.223 19.802 -12.572 1.00 91.88 485 GLU A C 1
ATOM 3783 O O . GLU A 1 485 ? 13.457 19.724 -11.608 1.00 91.88 485 GLU A O 1
ATOM 3788 N N . HIS A 1 486 ? 15.476 20.237 -12.471 1.00 87.69 486 HIS A N 1
ATOM 3789 C CA . HIS A 1 486 ? 15.978 20.791 -11.227 1.00 87.69 486 HIS A CA 1
ATOM 3790 C C . HIS A 1 486 ? 15.331 22.142 -10.948 1.00 87.69 486 HIS A C 1
ATOM 3792 O O . HIS A 1 486 ? 15.322 23.013 -11.818 1.00 87.69 486 HIS A O 1
ATOM 3798 N N . ARG A 1 487 ? 14.804 22.296 -9.732 1.00 83.88 487 ARG A N 1
ATOM 3799 C CA . ARG A 1 487 ? 14.356 23.573 -9.180 1.00 83.88 487 ARG A CA 1
ATOM 3800 C C . ARG A 1 487 ? 14.827 23.670 -7.742 1.00 83.88 487 ARG A C 1
ATOM 3802 O O . ARG A 1 487 ? 14.848 22.665 -7.036 1.00 83.88 487 ARG A O 1
ATOM 3809 N N . ASP A 1 488 ? 15.199 24.867 -7.343 1.00 81.88 488 ASP A N 1
ATOM 3810 C CA . ASP A 1 488 ? 15.785 25.178 -6.046 1.00 81.88 488 ASP A CA 1
ATOM 3811 C C . ASP A 1 488 ? 15.232 26.492 -5.471 1.00 81.88 488 ASP A C 1
ATOM 3813 O O . ASP A 1 488 ? 15.835 27.070 -4.565 1.00 81.88 488 ASP A O 1
ATOM 3817 N N . ASP A 1 489 ? 14.061 26.937 -5.954 1.00 75.69 489 ASP A N 1
ATOM 3818 C CA . ASP A 1 489 ? 13.387 28.148 -5.470 1.00 75.69 489 ASP A CA 1
ATOM 3819 C C . ASP A 1 489 ? 13.060 28.033 -3.967 1.00 75.69 489 ASP A C 1
ATOM 3821 O O . ASP A 1 489 ? 13.175 29.007 -3.220 1.00 75.69 489 ASP A O 1
ATOM 3825 N N . LEU A 1 490 ? 12.708 26.826 -3.500 1.00 70.31 490 LEU A N 1
ATOM 3826 C CA . LEU A 1 490 ? 12.586 26.478 -2.081 1.00 70.31 490 LEU A CA 1
ATOM 3827 C C . LEU A 1 490 ? 13.596 25.388 -1.689 1.00 70.31 490 LEU A C 1
ATOM 3829 O O . LEU A 1 490 ? 13.794 24.422 -2.422 1.00 70.31 490 LEU A O 1
ATOM 3833 N N . PHE A 1 491 ? 14.174 25.469 -0.482 1.00 73.31 491 PHE A N 1
ATOM 3834 C CA . 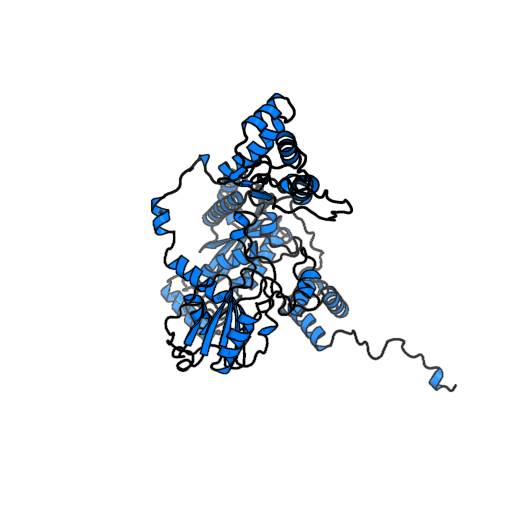PHE A 1 491 ? 15.180 24.504 -0.001 1.00 73.31 491 PHE A CA 1
ATOM 3835 C C . PHE A 1 491 ? 14.763 23.031 -0.154 1.00 73.31 491 PHE A C 1
ATOM 3837 O O . PHE A 1 491 ? 15.559 22.206 -0.598 1.00 73.31 491 PHE A O 1
ATOM 3844 N N . LEU A 1 492 ? 13.515 22.700 0.194 1.00 75.75 492 LEU A N 1
ATOM 3845 C CA . LEU A 1 492 ? 13.006 21.329 0.099 1.00 75.75 492 LEU A CA 1
ATOM 3846 C C . LEU A 1 492 ? 12.704 20.903 -1.342 1.00 75.75 492 LEU A C 1
ATOM 3848 O O . LEU A 1 492 ? 12.754 19.716 -1.642 1.00 75.75 492 LEU A O 1
ATOM 3852 N N . GLU A 1 493 ? 12.399 21.848 -2.231 1.00 78.69 493 GLU A N 1
ATOM 3853 C CA . GLU A 1 493 ? 12.036 21.572 -3.624 1.00 78.69 493 GLU A CA 1
ATOM 3854 C C . GLU A 1 493 ? 13.188 20.913 -4.392 1.00 78.69 493 GLU A C 1
ATOM 3856 O O . GLU A 1 493 ? 12.961 19.994 -5.178 1.00 78.69 493 GLU A O 1
ATOM 3861 N N . ALA A 1 494 ? 14.429 21.277 -4.056 1.00 82.69 494 ALA A N 1
ATOM 3862 C CA . ALA A 1 494 ? 15.639 20.691 -4.627 1.00 82.69 494 ALA A CA 1
ATOM 3863 C C . ALA A 1 494 ? 15.775 19.174 -4.395 1.00 82.69 494 ALA A C 1
ATOM 3865 O O . ALA A 1 494 ? 16.605 18.528 -5.040 1.00 82.69 494 ALA A O 1
ATOM 3866 N N . TRP A 1 495 ? 15.000 18.592 -3.473 1.00 83.19 495 TRP A N 1
ATOM 3867 C CA . TRP A 1 495 ? 15.031 17.161 -3.154 1.00 83.19 495 TRP A CA 1
ATOM 3868 C C . TRP A 1 495 ? 13.966 16.341 -3.894 1.00 83.19 495 TRP A C 1
ATOM 3870 O O . TRP A 1 495 ? 13.961 15.115 -3.769 1.00 83.19 495 TRP A O 1
ATOM 3880 N N . PHE A 1 496 ? 13.080 16.978 -4.666 1.00 83.94 496 PHE A N 1
ATOM 3881 C CA . PHE A 1 496 ? 11.990 16.301 -5.366 1.00 83.94 496 PHE A CA 1
ATOM 3882 C C . PHE A 1 496 ? 12.157 16.351 -6.887 1.00 83.94 496 PHE A C 1
ATOM 3884 O O . PHE A 1 496 ? 12.478 17.377 -7.481 1.00 83.94 496 PHE A O 1
ATOM 3891 N N . HIS A 1 497 ? 11.880 15.223 -7.542 1.00 91.00 497 HIS A N 1
ATOM 3892 C CA . HIS A 1 497 ? 11.804 15.155 -8.998 1.00 91.00 497 HIS A CA 1
ATOM 3893 C C . HIS A 1 497 ? 10.451 15.678 -9.491 1.00 91.00 497 HIS A C 1
ATOM 3895 O O . HIS A 1 497 ? 9.394 15.149 -9.143 1.00 91.00 497 HIS A O 1
ATOM 3901 N N . GLN A 1 498 ? 10.492 16.701 -10.341 1.00 87.94 498 GLN A N 1
ATOM 3902 C CA . GLN A 1 498 ? 9.312 17.413 -10.830 1.00 87.94 498 GLN A CA 1
ATOM 3903 C C . GLN A 1 498 ? 9.533 17.989 -12.235 1.00 87.94 498 GLN A C 1
ATOM 3905 O O . GLN A 1 498 ? 10.539 17.702 -12.878 1.00 87.94 498 GLN A O 1
ATOM 3910 N N . GLY A 1 499 ? 8.567 18.750 -12.752 1.00 90.94 499 GLY A N 1
ATOM 3911 C CA . GLY A 1 499 ? 8.609 19.270 -14.123 1.00 90.94 499 GLY A CA 1
ATOM 3912 C C . GLY A 1 499 ? 8.219 18.221 -15.164 1.00 90.94 499 GLY A C 1
ATOM 3913 O O . GLY A 1 499 ? 7.489 17.274 -14.836 1.00 90.94 499 GLY A O 1
ATOM 3914 N N . SER A 1 500 ? 8.693 18.399 -16.399 1.00 94.25 500 SER A N 1
ATOM 3915 C CA . SER A 1 500 ? 8.329 17.563 -17.547 1.00 94.25 500 SER A CA 1
ATOM 3916 C C . SER A 1 500 ? 8.567 16.065 -17.321 1.00 94.25 500 SER A C 1
ATOM 3918 O O . SER A 1 500 ? 9.532 15.654 -16.675 1.00 94.25 500 SER A O 1
ATOM 3920 N N . LEU A 1 501 ? 7.668 15.248 -17.878 1.00 95.00 501 LEU A N 1
ATOM 3921 C CA . LEU A 1 501 ? 7.778 13.789 -17.926 1.00 95.00 501 LEU A CA 1
ATOM 3922 C C . LEU A 1 501 ? 8.439 13.288 -19.221 1.00 95.00 501 LEU A C 1
ATOM 3924 O O . LEU A 1 501 ? 8.580 12.074 -19.392 1.00 95.00 501 LEU A O 1
ATOM 3928 N N . ASP A 1 502 ? 8.824 14.193 -20.127 1.00 96.69 502 ASP A N 1
ATOM 3929 C CA . ASP A 1 502 ? 9.518 13.864 -21.372 1.00 96.69 502 ASP A CA 1
ATOM 3930 C C . ASP A 1 502 ? 11.016 13.671 -21.153 1.00 96.69 502 ASP A C 1
ATOM 3932 O O . ASP A 1 502 ? 11.687 14.452 -20.474 1.00 96.69 502 ASP A O 1
ATOM 3936 N N . PHE A 1 503 ? 11.569 12.642 -21.793 1.00 97.44 503 PHE A N 1
ATOM 3937 C CA . PHE A 1 503 ? 13.014 12.462 -21.826 1.00 97.44 503 PHE A CA 1
ATOM 3938 C C . PHE A 1 503 ? 13.671 13.542 -22.695 1.00 97.44 503 PHE A C 1
ATOM 3940 O O . PHE A 1 503 ? 13.223 13.771 -23.824 1.00 97.44 503 PHE A O 1
ATOM 3947 N N . PRO A 1 504 ? 14.775 14.160 -22.233 1.00 95.69 504 PRO A N 1
ATOM 3948 C CA . PRO A 1 504 ? 15.534 15.093 -23.053 1.00 95.69 504 PRO A CA 1
ATOM 3949 C C . PRO A 1 504 ? 15.961 14.444 -24.381 1.00 95.69 504 PRO A C 1
ATOM 3951 O O . PRO A 1 504 ? 16.457 13.312 -24.364 1.00 95.69 504 PRO A O 1
ATOM 3954 N N . PRO A 1 505 ? 15.867 15.145 -25.529 1.00 96.75 505 PRO A N 1
ATOM 3955 C CA . PRO A 1 505 ? 16.228 14.575 -26.830 1.00 96.75 505 PRO A CA 1
ATOM 3956 C C . PRO A 1 505 ? 17.647 13.992 -26.886 1.00 96.75 505 PRO A C 1
ATOM 3958 O O . PRO A 1 505 ? 17.877 12.982 -27.546 1.00 96.75 505 PRO A O 1
ATOM 3961 N N . ALA A 1 506 ? 18.593 14.589 -26.154 1.00 97.06 506 ALA A N 1
ATOM 3962 C CA . ALA A 1 506 ? 19.966 14.097 -26.062 1.00 97.06 506 ALA A CA 1
ATOM 3963 C C . ALA A 1 506 ? 20.056 12.699 -25.426 1.00 97.06 506 ALA A C 1
ATOM 3965 O O . ALA A 1 506 ? 20.848 11.876 -25.879 1.00 97.06 506 ALA A O 1
ATOM 3966 N N . GLU A 1 507 ? 19.228 12.412 -24.419 1.00 97.62 507 GLU A N 1
ATOM 3967 C CA . GLU A 1 507 ? 19.199 11.106 -23.756 1.00 97.62 507 GLU A CA 1
ATOM 3968 C C . GLU A 1 507 ? 18.559 10.045 -24.658 1.00 97.62 507 GLU A C 1
ATOM 3970 O O . GLU A 1 507 ? 19.068 8.929 -24.777 1.00 97.62 507 GLU A O 1
ATOM 3975 N N . VAL A 1 508 ? 17.497 10.421 -25.379 1.00 98.38 508 VAL A N 1
ATOM 3976 C CA . VAL A 1 508 ? 16.864 9.555 -26.383 1.00 98.38 508 VAL A CA 1
ATOM 3977 C C . VAL A 1 508 ? 17.862 9.172 -27.480 1.00 98.38 508 VAL A C 1
ATOM 3979 O O . VAL A 1 508 ? 17.986 7.993 -27.815 1.00 98.38 508 VAL A O 1
ATOM 3982 N N . GLU A 1 509 ? 18.617 10.138 -28.012 1.00 98.31 509 GLU A N 1
ATOM 3983 C CA . GLU A 1 509 ? 19.625 9.874 -29.045 1.00 98.31 509 GLU A CA 1
ATOM 3984 C C . GLU A 1 509 ? 20.831 9.086 -28.520 1.00 98.31 509 GLU A C 1
ATOM 3986 O O . GLU A 1 509 ? 21.361 8.234 -29.234 1.00 98.31 509 GLU A O 1
ATOM 3991 N N . ARG A 1 510 ? 21.233 9.288 -27.259 1.00 98.12 510 ARG A N 1
ATOM 3992 C CA . ARG A 1 510 ? 22.277 8.484 -26.607 1.00 98.12 510 ARG A CA 1
ATOM 3993 C C . ARG A 1 510 ? 21.883 7.007 -26.545 1.00 98.12 510 ARG A C 1
ATOM 3995 O O . ARG A 1 510 ? 22.670 6.144 -26.938 1.00 98.12 510 ARG A O 1
ATOM 4002 N N . ILE A 1 511 ? 20.653 6.722 -26.110 1.00 98.50 511 ILE A N 1
ATOM 4003 C CA . ILE A 1 511 ? 20.113 5.357 -26.052 1.00 98.50 511 ILE A CA 1
ATOM 4004 C C . ILE A 1 511 ? 19.976 4.778 -27.464 1.00 98.50 511 ILE A C 1
ATOM 4006 O O . ILE A 1 511 ? 20.398 3.645 -27.693 1.00 98.50 511 ILE A O 1
ATOM 4010 N N . ARG A 1 512 ? 19.480 5.558 -28.435 1.00 98.56 512 ARG A N 1
ATOM 4011 C CA . ARG A 1 512 ? 19.386 5.137 -29.844 1.00 98.56 512 ARG A CA 1
ATOM 4012 C C . ARG A 1 512 ? 20.751 4.755 -30.421 1.00 98.56 512 ARG A C 1
ATOM 4014 O O . ARG A 1 512 ? 20.877 3.721 -31.074 1.00 98.56 512 ARG A O 1
ATOM 4021 N N . ALA A 1 513 ? 21.776 5.571 -30.181 1.00 98.19 513 ALA A N 1
ATOM 4022 C CA . ALA A 1 513 ? 23.127 5.326 -30.677 1.00 98.19 513 ALA A CA 1
ATOM 4023 C C . ALA A 1 513 ? 23.744 4.052 -30.077 1.00 98.19 513 ALA A C 1
ATOM 4025 O O . ALA A 1 513 ? 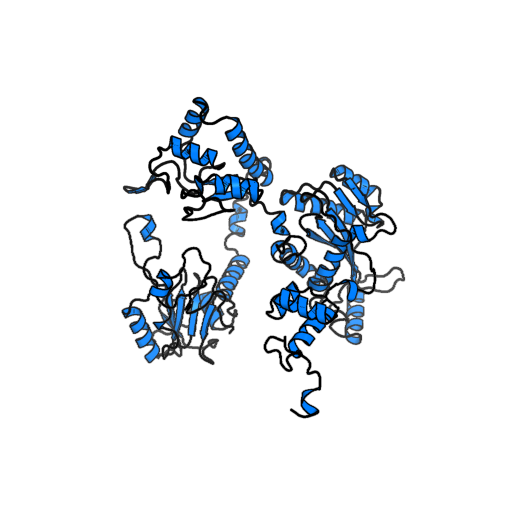24.454 3.325 -30.775 1.00 98.19 513 ALA A O 1
ATOM 4026 N N . LEU A 1 514 ? 23.459 3.754 -28.806 1.00 98.31 514 LEU A N 1
ATOM 4027 C CA . LEU A 1 514 ? 23.875 2.504 -28.169 1.00 98.31 514 LEU A CA 1
ATOM 4028 C C . LEU A 1 514 ? 23.095 1.300 -28.719 1.00 98.31 514 LEU A C 1
ATOM 4030 O O . LEU A 1 514 ? 23.705 0.295 -29.082 1.00 98.31 514 LEU A O 1
ATOM 4034 N N . ALA A 1 515 ? 21.773 1.430 -28.857 1.00 98.19 515 ALA A N 1
ATOM 4035 C CA . ALA A 1 515 ? 20.885 0.399 -29.395 1.00 98.19 515 ALA A CA 1
ATOM 4036 C C . ALA A 1 515 ? 21.230 0.002 -30.845 1.00 98.19 515 ALA A C 1
ATOM 4038 O O . ALA A 1 515 ? 20.990 -1.130 -31.259 1.00 98.19 515 ALA A O 1
ATOM 4039 N N . ALA A 1 516 ? 21.854 0.903 -31.611 1.00 97.81 516 ALA A N 1
ATOM 4040 C CA . ALA A 1 516 ? 22.374 0.606 -32.946 1.00 97.81 516 ALA A CA 1
ATOM 4041 C C . ALA A 1 516 ? 23.620 -0.309 -32.948 1.00 97.81 516 ALA A C 1
ATOM 4043 O O . ALA A 1 516 ? 23.953 -0.876 -33.989 1.00 97.81 516 ALA A O 1
ATOM 4044 N N . ARG A 1 517 ? 24.325 -0.440 -31.814 1.00 97.19 517 ARG A N 1
ATOM 4045 C CA . ARG A 1 517 ? 25.568 -1.225 -31.667 1.00 97.19 517 ARG A CA 1
ATOM 4046 C C . ARG A 1 517 ? 25.345 -2.554 -30.950 1.00 97.19 517 ARG A C 1
ATOM 4048 O O . ARG A 1 517 ? 25.982 -3.541 -31.301 1.00 97.19 517 ARG A O 1
ATOM 4055 N N . VAL A 1 518 ? 24.463 -2.571 -29.952 1.00 98.00 518 VAL A N 1
ATOM 4056 C CA . VAL A 1 518 ? 24.201 -3.727 -29.086 1.00 98.00 518 VAL A CA 1
ATOM 4057 C C . VAL A 1 518 ? 22.726 -3.732 -28.662 1.00 98.00 518 VAL A C 1
ATOM 4059 O O . VAL A 1 518 ? 22.168 -2.657 -28.444 1.00 98.00 518 VAL A O 1
ATOM 4062 N N . PRO A 1 519 ? 22.068 -4.899 -28.525 1.00 98.38 519 PRO A N 1
ATOM 4063 C CA . PRO A 1 519 ? 20.726 -4.978 -27.953 1.00 98.38 519 PRO A CA 1
ATOM 4064 C C . PRO A 1 519 ? 20.654 -4.325 -26.566 1.00 98.38 519 PRO A C 1
ATOM 4066 O O . PRO A 1 519 ? 21.483 -4.616 -25.710 1.00 98.38 519 PRO A O 1
ATOM 4069 N N . VAL A 1 520 ? 19.657 -3.475 -26.320 1.00 98.81 520 VAL A N 1
ATOM 4070 C CA . VAL A 1 520 ? 19.489 -2.721 -25.069 1.00 98.81 520 VAL A CA 1
ATOM 4071 C C . VAL A 1 520 ? 18.262 -3.204 -24.294 1.00 98.81 520 VAL A C 1
ATOM 4073 O O . VAL A 1 520 ? 17.144 -3.218 -24.807 1.00 98.81 520 VAL A O 1
ATOM 4076 N N . VAL A 1 521 ? 18.464 -3.542 -23.023 1.00 98.69 521 VAL A N 1
ATOM 4077 C CA . VAL A 1 521 ? 17.426 -3.604 -21.991 1.00 98.69 521 VAL A CA 1
ATOM 4078 C C . VAL A 1 521 ? 17.417 -2.249 -21.288 1.00 98.69 521 VAL A C 1
ATOM 4080 O O . VAL A 1 521 ? 18.310 -1.957 -20.490 1.00 98.69 521 VAL A O 1
ATOM 4083 N N . LEU A 1 522 ? 16.429 -1.410 -21.600 1.00 98.81 522 LEU A N 1
ATOM 4084 C CA . LEU A 1 522 ? 16.267 -0.099 -20.980 1.00 98.81 522 LEU A CA 1
ATOM 4085 C C . LEU A 1 522 ? 15.449 -0.237 -19.694 1.00 98.81 522 LEU A C 1
ATOM 4087 O O . LEU A 1 522 ? 14.283 -0.638 -19.714 1.00 98.81 522 LEU A O 1
ATOM 4091 N N . VAL A 1 523 ? 16.073 0.107 -18.576 1.00 98.75 523 VAL A N 1
ATOM 4092 C CA . VAL A 1 523 ? 15.510 0.049 -17.231 1.00 98.75 523 VAL A CA 1
ATOM 4093 C C . VAL A 1 523 ? 15.261 1.472 -16.744 1.00 98.75 523 VAL A C 1
ATOM 4095 O O . VAL A 1 523 ? 16.195 2.252 -16.594 1.00 98.75 523 VAL A O 1
ATOM 4098 N N . VAL A 1 524 ? 14.009 1.815 -16.467 1.00 98.50 524 VAL A N 1
ATOM 4099 C CA . VAL A 1 524 ? 13.614 3.149 -16.006 1.00 98.50 524 VAL A CA 1
ATOM 4100 C C . VAL A 1 524 ? 13.221 3.079 -14.535 1.00 98.50 524 VAL A C 1
ATOM 4102 O O . VAL A 1 524 ? 12.329 2.314 -14.161 1.00 98.50 524 VAL A O 1
ATOM 4105 N N . ASN A 1 525 ? 13.884 3.868 -13.690 1.00 97.44 525 ASN A N 1
ATOM 4106 C CA . ASN A 1 525 ? 13.472 4.075 -12.307 1.00 97.44 525 ASN A CA 1
ATOM 4107 C C . ASN A 1 525 ? 12.268 5.024 -12.273 1.00 97.44 525 ASN A C 1
ATOM 4109 O O . ASN A 1 525 ? 12.418 6.222 -12.489 1.00 97.44 525 ASN A O 1
ATOM 4113 N N . LEU A 1 526 ? 11.086 4.458 -12.035 1.00 96.62 526 LEU A N 1
ATOM 4114 C CA . LEU A 1 526 ? 9.785 5.124 -12.033 1.00 96.62 526 LEU A CA 1
ATOM 4115 C C . LEU A 1 526 ? 9.406 5.562 -10.610 1.00 96.62 526 LEU A C 1
ATOM 4117 O O . LEU A 1 526 ? 8.405 5.114 -10.052 1.00 96.62 526 LEU A O 1
ATOM 4121 N N . ASP A 1 527 ? 10.224 6.417 -10.001 1.00 92.25 527 ASP A N 1
ATOM 4122 C CA . ASP A 1 527 ? 9.841 7.154 -8.785 1.00 92.25 527 ASP A CA 1
ATOM 4123 C C . ASP A 1 527 ? 8.676 8.130 -9.037 1.00 92.25 527 ASP A C 1
ATOM 4125 O O . ASP A 1 527 ? 7.916 8.455 -8.126 1.00 92.25 527 ASP A O 1
ATOM 4129 N N . ARG A 1 528 ? 8.494 8.515 -10.302 1.00 91.88 528 ARG A N 1
ATOM 4130 C CA . ARG A 1 528 ? 7.318 9.167 -10.878 1.00 91.88 528 ARG A CA 1
ATOM 4131 C C . ARG A 1 528 ? 6.977 8.559 -12.245 1.00 91.88 528 ARG A C 1
ATOM 4133 O O . ARG A 1 528 ? 7.720 7.736 -12.783 1.00 91.88 528 ARG A O 1
ATOM 4140 N N . ALA A 1 529 ? 5.831 8.945 -12.808 1.00 92.69 529 ALA A N 1
ATOM 4141 C CA . ALA A 1 529 ? 5.475 8.586 -14.182 1.00 92.69 529 ALA A CA 1
ATOM 4142 C C . ALA A 1 529 ? 6.505 9.145 -15.182 1.00 92.69 529 ALA A C 1
ATOM 4144 O O . ALA A 1 529 ? 7.164 10.139 -14.902 1.00 92.69 529 ALA A O 1
ATOM 4145 N N . ALA A 1 530 ? 6.627 8.529 -16.356 1.00 96.00 530 ALA A N 1
ATOM 4146 C CA . ALA A 1 530 ? 7.517 8.996 -17.416 1.00 96.00 530 ALA A CA 1
ATOM 4147 C C . ALA A 1 530 ? 6.903 8.713 -18.790 1.00 96.00 530 ALA A C 1
ATOM 4149 O O . ALA A 1 530 ? 6.235 7.690 -18.970 1.00 96.00 530 ALA A O 1
ATOM 4150 N N . ILE A 1 531 ? 7.155 9.590 -19.762 1.00 97.12 531 ILE A N 1
ATOM 4151 C CA . ILE A 1 531 ? 6.719 9.407 -21.147 1.00 97.12 531 ILE A CA 1
ATOM 4152 C C . ILE A 1 531 ? 7.748 8.532 -21.857 1.00 97.12 531 ILE A C 1
ATOM 4154 O O . ILE A 1 531 ? 8.818 8.980 -22.267 1.00 97.12 531 ILE A O 1
ATOM 4158 N N . LEU A 1 532 ? 7.425 7.245 -21.985 1.00 98.19 532 LEU A N 1
ATOM 4159 C CA . LEU A 1 532 ? 8.324 6.255 -22.589 1.00 98.19 532 LEU A CA 1
ATOM 4160 C C . LEU A 1 532 ? 8.116 6.081 -24.096 1.00 98.19 532 LEU A C 1
ATOM 4162 O O . LEU A 1 532 ? 8.782 5.248 -24.710 1.00 98.19 532 LEU A O 1
ATOM 4166 N N . THR A 1 533 ? 7.221 6.869 -24.696 1.00 97.56 533 THR A N 1
ATOM 4167 C CA . THR A 1 533 ? 6.855 6.807 -26.117 1.00 97.56 533 THR A CA 1
ATOM 4168 C C . THR A 1 533 ? 8.066 6.770 -27.057 1.00 97.56 533 THR A C 1
ATOM 4170 O O . THR A 1 533 ? 8.042 5.957 -27.978 1.00 97.56 533 THR A O 1
ATOM 4173 N N . PRO A 1 534 ? 9.156 7.542 -26.837 1.00 98.00 534 PRO A N 1
ATOM 4174 C CA . PRO A 1 534 ? 10.324 7.486 -27.718 1.00 98.00 534 PRO A CA 1
ATOM 4175 C C . PRO A 1 534 ? 11.033 6.124 -27.766 1.00 98.00 534 PRO A C 1
ATOM 4177 O O . PRO A 1 534 ? 11.725 5.845 -28.743 1.00 98.00 534 PRO A O 1
ATOM 4180 N N . PHE A 1 535 ? 10.893 5.301 -26.721 1.00 98.38 535 PHE A N 1
ATOM 4181 C CA . PHE A 1 535 ? 11.600 4.024 -26.563 1.00 98.38 535 PHE A CA 1
ATOM 4182 C C . PHE A 1 535 ? 10.755 2.803 -26.928 1.00 98.38 535 PHE A C 1
ATOM 4184 O O . PHE A 1 535 ? 11.310 1.726 -27.153 1.00 98.38 535 PHE A O 1
ATOM 4191 N N . VAL A 1 536 ? 9.431 2.955 -26.989 1.00 97.44 536 VAL A N 1
ATOM 4192 C CA . VAL A 1 536 ? 8.520 1.895 -27.433 1.00 97.44 536 VAL A CA 1
ATOM 4193 C C . VAL A 1 536 ? 8.829 1.558 -28.889 1.00 97.44 536 VAL A C 1
ATOM 4195 O O . VAL A 1 536 ? 8.902 2.441 -29.739 1.00 97.44 536 VAL A O 1
ATOM 4198 N N . ASP A 1 537 ? 9.065 0.274 -29.155 1.00 96.25 537 ASP A N 1
ATOM 4199 C CA . ASP A 1 537 ? 9.446 -0.255 -30.473 1.00 96.25 537 ASP A CA 1
ATOM 4200 C C . ASP A 1 537 ? 10.702 0.391 -31.098 1.00 96.25 537 ASP A C 1
ATOM 4202 O O . ASP A 1 537 ? 10.948 0.251 -32.300 1.00 96.25 537 ASP A O 1
ATOM 4206 N N . MET A 1 538 ? 11.541 1.065 -30.297 1.00 98.06 538 MET A N 1
ATOM 4207 C CA . MET A 1 538 ? 12.807 1.618 -30.776 1.00 98.06 538 MET A CA 1
ATOM 4208 C C . MET A 1 538 ? 13.726 0.476 -31.256 1.00 98.06 538 MET A C 1
ATOM 4210 O O . MET A 1 538 ? 14.029 -0.431 -30.477 1.00 98.06 538 MET A O 1
ATOM 4214 N N . PRO A 1 539 ? 14.238 0.513 -32.505 1.00 97.75 539 PRO A N 1
ATOM 4215 C CA . PRO A 1 539 ? 15.149 -0.513 -33.002 1.00 97.75 539 PRO A CA 1
ATOM 4216 C C . PRO A 1 539 ? 16.376 -0.681 -32.102 1.00 97.75 539 PRO A C 1
ATOM 4218 O O . PRO A 1 539 ? 17.048 0.292 -31.769 1.00 97.75 539 PRO A O 1
ATOM 4221 N N . GLY A 1 540 ? 16.657 -1.927 -31.718 1.00 97.38 540 GLY A N 1
ATOM 4222 C CA . GLY A 1 540 ? 17.758 -2.280 -30.820 1.00 97.38 540 GLY A CA 1
ATOM 4223 C C . GLY A 1 540 ? 17.408 -2.229 -29.330 1.00 97.38 540 GLY A C 1
ATOM 4224 O O . GLY A 1 540 ? 18.092 -2.879 -28.546 1.00 97.38 540 GLY A O 1
ATOM 4225 N N . VAL A 1 541 ? 16.317 -1.569 -28.921 1.00 98.56 541 VAL A N 1
ATOM 4226 C CA . VAL A 1 541 ? 15.776 -1.701 -27.559 1.00 98.56 541 VAL A CA 1
ATOM 4227 C C . VAL A 1 541 ? 14.927 -2.969 -27.504 1.00 98.56 541 VAL A C 1
ATOM 4229 O O . VAL A 1 541 ? 13.802 -3.023 -27.996 1.00 98.56 541 VAL A O 1
ATOM 4232 N N . VAL A 1 542 ? 15.492 -4.028 -26.930 1.00 98.44 542 VAL A N 1
ATOM 4233 C CA . VAL A 1 542 ? 14.875 -5.361 -26.886 1.00 98.44 542 VAL A CA 1
ATOM 4234 C C . VAL A 1 542 ? 14.001 -5.574 -25.657 1.00 98.44 542 VAL A C 1
ATOM 4236 O O . VAL A 1 542 ? 13.175 -6.484 -25.652 1.00 98.44 542 VAL A O 1
ATOM 4239 N N . ALA A 1 543 ? 14.143 -4.749 -24.620 1.00 98.56 543 ALA A N 1
ATOM 4240 C CA . ALA A 1 543 ? 13.214 -4.733 -23.499 1.00 98.56 543 ALA A CA 1
ATOM 4241 C C . ALA A 1 543 ? 13.127 -3.348 -22.850 1.00 98.56 543 ALA A C 1
ATOM 4243 O O . ALA A 1 543 ? 14.129 -2.650 -22.715 1.00 98.56 543 ALA A O 1
ATOM 4244 N N . LEU A 1 544 ? 11.923 -3.001 -22.404 1.00 98.69 544 LEU A N 1
ATOM 4245 C CA . LEU A 1 544 ? 11.591 -1.815 -21.629 1.00 98.69 544 LEU A CA 1
ATOM 4246 C C . LEU A 1 544 ? 11.089 -2.272 -20.255 1.00 98.69 544 LEU A C 1
ATOM 4248 O O . LEU A 1 544 ? 10.122 -3.037 -20.163 1.00 98.69 544 LEU A O 1
ATOM 4252 N N . VAL A 1 545 ? 11.754 -1.843 -19.188 1.00 98.69 545 VAL A N 1
ATOM 4253 C CA . VAL A 1 545 ? 11.543 -2.351 -17.828 1.00 98.69 545 VAL A CA 1
ATOM 4254 C C . VAL A 1 545 ? 11.377 -1.188 -16.854 1.00 98.69 545 VAL A C 1
ATOM 4256 O O . VAL A 1 545 ? 12.208 -0.292 -16.817 1.00 98.69 545 VAL A O 1
ATOM 4259 N N . GLY A 1 546 ? 10.323 -1.210 -16.040 1.00 98.31 546 GLY A N 1
ATOM 4260 C CA . GLY A 1 546 ? 10.107 -0.265 -14.944 1.00 98.31 546 GLY A CA 1
ATOM 4261 C C . GLY A 1 546 ? 10.565 -0.831 -13.598 1.00 98.31 546 GLY A C 1
ATOM 4262 O O . GLY A 1 546 ? 10.270 -1.988 -13.274 1.00 98.31 546 GLY A O 1
ATOM 4263 N N . VAL A 1 547 ? 11.262 -0.019 -12.802 1.00 98.25 547 VAL A N 1
ATOM 4264 C CA . VAL A 1 547 ? 11.702 -0.349 -11.433 1.00 98.25 547 VAL A CA 1
ATOM 4265 C C . VAL A 1 547 ? 11.380 0.778 -10.451 1.00 98.25 547 VAL A C 1
ATOM 4267 O O . VAL A 1 547 ? 11.176 1.912 -10.864 1.00 98.25 547 VAL A O 1
ATOM 4270 N N . PHE A 1 548 ? 11.357 0.472 -9.151 1.00 95.31 548 PHE A N 1
ATOM 4271 C CA . PHE A 1 548 ? 10.939 1.402 -8.089 1.00 95.31 548 PHE A CA 1
ATOM 4272 C C . PHE A 1 548 ? 11.970 1.399 -6.951 1.00 95.31 548 PHE A C 1
ATOM 4274 O O . PHE A 1 548 ? 11.737 0.820 -5.891 1.00 95.31 548 PHE A O 1
ATOM 4281 N N . GLY A 1 549 ? 13.169 1.932 -7.207 1.00 91.88 549 GLY A N 1
ATOM 4282 C CA . GLY A 1 549 ? 14.282 1.869 -6.249 1.00 91.88 549 GLY A CA 1
ATOM 4283 C C . GLY A 1 549 ? 14.892 0.467 -6.078 1.00 91.88 549 GLY A C 1
ATOM 4284 O O . GLY A 1 549 ? 15.523 0.175 -5.065 1.00 91.88 549 GLY A O 1
ATOM 4285 N N . THR A 1 550 ? 14.706 -0.423 -7.058 1.00 96.69 550 THR A N 1
ATOM 4286 C CA . THR A 1 550 ? 15.259 -1.790 -7.064 1.00 96.69 550 THR A CA 1
ATOM 4287 C C . THR A 1 550 ? 16.791 -1.758 -7.050 1.00 96.69 550 THR A C 1
ATOM 4289 O O . THR A 1 550 ? 17.396 -1.015 -7.820 1.00 96.69 550 THR A O 1
ATOM 4292 N N . SER A 1 551 ? 17.439 -2.566 -6.211 1.00 97.06 551 SER A N 1
ATOM 4293 C CA . SER A 1 551 ? 18.902 -2.720 -6.222 1.00 97.06 551 SER A CA 1
ATOM 4294 C C . SER A 1 551 ? 19.391 -3.465 -7.466 1.00 97.06 551 SER A C 1
ATOM 4296 O O . SER A 1 551 ? 18.678 -4.296 -8.027 1.00 97.06 551 SER A O 1
ATOM 4298 N N . ASP A 1 552 ? 20.635 -3.222 -7.874 1.00 97.25 552 ASP A N 1
ATOM 4299 C CA . ASP A 1 552 ? 21.195 -3.825 -9.091 1.00 97.25 552 ASP A CA 1
ATOM 4300 C C . ASP A 1 552 ? 21.271 -5.361 -9.014 1.00 97.25 552 ASP A C 1
ATOM 4302 O O . ASP A 1 552 ? 21.005 -6.055 -9.996 1.00 97.25 552 ASP A O 1
ATOM 4306 N N . ALA A 1 553 ? 21.531 -5.916 -7.825 1.00 96.06 553 ALA A N 1
ATOM 4307 C CA . ALA A 1 553 ? 21.504 -7.362 -7.601 1.00 96.06 553 ALA A CA 1
ATOM 4308 C C . ALA A 1 553 ? 20.098 -7.956 -7.806 1.00 96.06 553 ALA A C 1
ATOM 4310 O O . ALA A 1 553 ? 19.946 -8.970 -8.485 1.00 96.06 553 ALA A O 1
ATOM 4311 N N . ALA A 1 554 ? 19.063 -7.295 -7.277 1.00 97.38 554 ALA A N 1
ATOM 4312 C CA . ALA A 1 554 ? 17.679 -7.728 -7.454 1.00 97.38 554 ALA A CA 1
ATOM 4313 C C . ALA A 1 554 ? 17.211 -7.581 -8.911 1.00 97.38 554 ALA A C 1
ATOM 4315 O O . ALA A 1 554 ? 16.502 -8.447 -9.426 1.00 97.38 554 ALA A O 1
ATOM 4316 N N . LEU A 1 555 ? 17.655 -6.526 -9.603 1.00 97.38 555 LEU A N 1
ATOM 4317 C CA . LEU A 1 555 ? 17.428 -6.348 -11.036 1.00 97.38 555 LEU A CA 1
ATOM 4318 C C . LEU A 1 555 ? 18.063 -7.492 -11.844 1.00 97.38 555 LEU A C 1
ATOM 4320 O O . LEU A 1 555 ? 17.405 -8.068 -12.709 1.00 97.38 555 LEU A O 1
ATOM 4324 N N . ARG A 1 556 ? 19.308 -7.881 -11.540 1.00 95.75 556 ARG A N 1
ATOM 4325 C CA . ARG A 1 556 ? 19.984 -9.021 -12.186 1.00 95.75 556 ARG A CA 1
ATOM 4326 C C . ARG A 1 556 ? 19.222 -10.335 -11.987 1.00 95.75 556 ARG A C 1
ATOM 4328 O O . ARG A 1 556 ? 19.079 -11.119 -12.934 1.00 95.75 556 ARG A O 1
ATOM 4335 N N . ASP A 1 557 ? 18.725 -10.575 -10.777 1.00 96.50 557 ASP A N 1
ATOM 4336 C CA . ASP A 1 557 ? 17.935 -11.762 -10.437 1.00 96.50 557 ASP A CA 1
ATOM 4337 C C . ASP A 1 557 ? 16.600 -11.801 -11.189 1.00 96.50 557 ASP A C 1
ATOM 4339 O O . ASP A 1 557 ? 16.187 -12.871 -11.648 1.00 96.50 557 ASP A O 1
ATOM 4343 N N . ALA A 1 558 ? 15.972 -10.640 -11.384 1.00 97.31 558 ALA A N 1
ATOM 4344 C CA . ALA A 1 558 ? 14.769 -10.496 -12.193 1.00 97.31 558 ALA A CA 1
ATOM 4345 C C . ALA A 1 558 ? 15.031 -10.750 -13.684 1.00 97.31 558 ALA A C 1
ATOM 4347 O O . ALA A 1 558 ? 14.364 -11.586 -14.295 1.00 97.31 558 ALA A O 1
ATOM 4348 N N . LEU A 1 559 ? 16.035 -10.088 -14.269 1.00 96.69 559 LEU A N 1
ATOM 4349 C CA . LEU A 1 559 ? 16.347 -10.202 -15.701 1.00 96.69 559 LEU A CA 1
ATOM 4350 C C . LEU A 1 559 ? 16.833 -11.604 -16.098 1.00 96.69 559 LEU A C 1
ATOM 4352 O O . LEU A 1 559 ? 16.620 -12.026 -17.230 1.00 96.69 559 LEU A O 1
ATOM 4356 N N . SER A 1 560 ? 17.454 -12.351 -15.180 1.00 95.38 560 SER A N 1
ATOM 4357 C CA . SER A 1 560 ? 17.821 -13.764 -15.397 1.00 95.38 560 SER A CA 1
ATOM 4358 C C . SER A 1 560 ? 16.684 -14.757 -15.159 1.00 95.38 560 SER A C 1
ATOM 4360 O O . SER A 1 560 ? 16.840 -15.946 -15.431 1.00 95.38 560 SER A O 1
ATOM 4362 N N . GLY A 1 561 ? 15.564 -14.312 -14.585 1.00 95.69 561 GLY A N 1
ATOM 4363 C CA . GLY A 1 561 ? 14.494 -15.196 -14.133 1.00 95.69 561 GLY A CA 1
ATOM 4364 C C . GLY A 1 561 ? 14.843 -16.045 -12.904 1.00 95.69 561 GLY A C 1
ATOM 4365 O O . GLY A 1 561 ? 14.035 -16.891 -12.519 1.00 95.69 561 GLY A O 1
ATOM 4366 N N . ARG A 1 562 ? 15.998 -15.820 -12.249 1.00 95.62 562 ARG A N 1
ATOM 4367 C CA . ARG A 1 562 ? 16.349 -16.467 -10.969 1.00 95.62 562 ARG A CA 1
ATOM 4368 C C . ARG A 1 562 ? 15.281 -16.182 -9.916 1.00 95.62 562 ARG A C 1
ATOM 4370 O O . ARG A 1 562 ? 14.848 -17.093 -9.208 1.00 95.62 562 ARG A O 1
ATOM 4377 N N . ILE A 1 563 ? 14.824 -14.932 -9.862 1.00 97.00 563 ILE A N 1
ATOM 4378 C CA . ILE A 1 563 ? 13.604 -14.529 -9.165 1.00 97.00 563 ILE A CA 1
ATOM 4379 C C . ILE A 1 563 ? 12.679 -13.911 -10.218 1.00 97.00 563 ILE A C 1
ATOM 4381 O O . ILE A 1 563 ? 12.909 -12.776 -10.617 1.00 97.00 563 ILE A O 1
ATOM 4385 N N . PRO A 1 564 ? 11.653 -14.632 -10.706 1.00 95.25 564 PRO A N 1
ATOM 4386 C CA . PRO A 1 564 ? 10.840 -14.148 -11.816 1.00 95.25 564 PRO A CA 1
ATOM 4387 C C . PRO A 1 564 ? 10.146 -12.813 -11.498 1.00 95.25 564 PRO A C 1
ATOM 4389 O O . PRO A 1 564 ? 9.465 -12.734 -10.466 1.00 95.25 564 PRO A O 1
ATOM 4392 N N . PRO A 1 565 ? 10.250 -11.800 -12.379 1.00 97.19 565 PRO A N 1
ATOM 4393 C CA . PRO A 1 565 ? 9.574 -10.523 -12.196 1.00 97.19 565 PRO A CA 1
ATOM 4394 C C . PRO A 1 565 ? 8.056 -10.706 -12.272 1.00 97.19 565 PRO A C 1
ATOM 4396 O O . PRO A 1 565 ? 7.532 -11.472 -13.088 1.00 97.19 565 PRO A O 1
ATOM 4399 N N . ARG A 1 566 ? 7.330 -10.016 -11.391 1.00 96.44 566 ARG A N 1
ATOM 4400 C CA . ARG A 1 566 ? 5.861 -10.075 -11.286 1.00 96.44 566 ARG A CA 1
ATOM 4401 C C . ARG A 1 566 ? 5.225 -8.696 -11.182 1.00 96.44 566 ARG A C 1
ATOM 4403 O O . ARG A 1 566 ? 4.010 -8.614 -10.994 1.00 96.44 566 ARG A O 1
ATOM 4410 N N . GLY A 1 567 ? 6.028 -7.644 -11.315 1.00 96.69 567 GLY A N 1
ATOM 4411 C CA . GLY A 1 567 ? 5.596 -6.269 -11.192 1.00 96.69 567 GLY A CA 1
ATOM 4412 C C . GLY A 1 567 ? 4.449 -5.950 -12.141 1.00 96.69 567 GLY A C 1
ATOM 4413 O O . GLY A 1 567 ? 4.324 -6.512 -13.238 1.00 96.69 567 GLY A O 1
ATOM 4414 N N . ARG A 1 568 ? 3.567 -5.083 -11.663 1.00 96.38 568 ARG A N 1
ATOM 4415 C CA . ARG A 1 568 ? 2.464 -4.491 -12.408 1.00 96.38 568 ARG A CA 1
ATOM 4416 C C . ARG A 1 568 ? 2.475 -3.013 -12.082 1.00 96.38 568 ARG A C 1
ATOM 4418 O O . ARG A 1 568 ? 2.662 -2.660 -10.919 1.00 96.38 568 ARG A O 1
ATOM 4425 N N . LEU A 1 569 ? 2.273 -2.178 -13.091 1.00 94.94 569 LEU A N 1
ATOM 4426 C CA . LEU A 1 569 ? 2.291 -0.738 -12.910 1.00 94.94 569 LEU A CA 1
ATOM 4427 C C . LEU A 1 569 ? 1.221 -0.301 -11.891 1.00 94.94 569 LEU A C 1
ATOM 4429 O O . LEU A 1 569 ? 0.041 -0.601 -12.097 1.00 94.94 569 LEU A O 1
ATOM 4433 N N . PRO A 1 570 ? 1.601 0.399 -10.805 1.00 90.06 570 PRO A N 1
ATOM 4434 C CA . PRO A 1 570 ? 0.648 0.947 -9.841 1.00 90.06 570 PRO A CA 1
ATOM 4435 C C . PRO A 1 570 ? 0.018 2.264 -10.323 1.00 90.06 570 PRO A C 1
ATOM 4437 O O . PRO A 1 570 ? -0.943 2.734 -9.722 1.00 90.06 570 PRO A O 1
ATOM 4440 N N . LEU A 1 571 ? 0.559 2.843 -11.398 1.00 87.50 571 LEU A N 1
ATOM 4441 C CA . LEU A 1 571 ? 0.156 4.104 -12.010 1.00 87.50 571 LEU A CA 1
ATOM 4442 C C . LEU A 1 571 ? 0.145 3.970 -13.534 1.00 87.50 571 LEU A C 1
ATOM 4444 O O . LEU A 1 571 ? 0.787 3.083 -14.092 1.00 87.50 571 LEU A O 1
ATOM 4448 N N . GLU A 1 572 ? -0.601 4.833 -14.203 1.00 89.88 572 GLU A N 1
ATOM 4449 C CA . GLU A 1 572 ? -0.637 4.897 -15.662 1.00 89.88 572 GLU A CA 1
ATOM 4450 C C . GLU A 1 572 ? 0.599 5.633 -16.192 1.00 89.88 572 GLU A C 1
ATOM 4452 O O . GLU A 1 572 ? 0.978 6.666 -15.640 1.00 89.88 572 GLU A O 1
ATOM 4457 N N . LEU A 1 573 ? 1.232 5.122 -17.253 1.00 94.62 573 LEU A N 1
ATOM 4458 C CA . LEU A 1 573 ? 2.301 5.848 -17.942 1.00 94.62 573 LEU A CA 1
ATOM 4459 C C . LEU A 1 573 ? 1.712 6.627 -19.127 1.00 94.62 573 LEU A C 1
ATOM 4461 O O . LEU A 1 573 ? 1.108 6.005 -20.009 1.00 94.62 573 LEU A O 1
ATOM 4465 N N . PRO A 1 574 ? 1.874 7.961 -19.166 1.00 93.56 574 PRO A N 1
ATOM 4466 C CA . PRO A 1 574 ? 1.306 8.803 -20.211 1.00 93.56 574 PRO A CA 1
ATOM 4467 C C . PRO A 1 574 ? 2.055 8.644 -21.538 1.00 93.56 574 PRO A C 1
ATOM 4469 O O . PRO A 1 574 ? 3.240 8.309 -21.576 1.00 93.56 574 PRO A O 1
ATOM 4472 N N . SER A 1 575 ? 1.362 8.919 -22.642 1.00 94.81 575 SER A N 1
ATOM 4473 C CA . SER A 1 575 ? 1.948 8.913 -23.990 1.00 94.81 575 SER A CA 1
ATOM 4474 C C . SER A 1 575 ? 2.619 10.228 -24.388 1.00 94.81 575 SER A C 1
ATOM 4476 O O . SER A 1 575 ? 3.441 10.232 -25.304 1.00 94.81 575 SER A O 1
ATOM 4478 N N . SER A 1 576 ? 2.269 11.341 -23.740 1.00 94.75 576 SER A N 1
ATOM 4479 C CA . SER A 1 576 ? 2.777 12.684 -24.045 1.00 94.75 576 SER A CA 1
ATOM 4480 C C . SER A 1 576 ? 2.473 13.660 -22.908 1.00 94.75 576 SER A C 1
ATOM 4482 O O . SER A 1 576 ? 1.595 13.389 -22.089 1.00 94.75 576 SER A O 1
ATOM 4484 N N . MET A 1 577 ? 3.140 14.819 -22.887 1.00 93.50 577 MET A N 1
ATOM 4485 C CA . MET A 1 577 ? 2.822 15.893 -21.937 1.00 93.50 577 MET A CA 1
ATOM 4486 C C . MET A 1 577 ? 1.423 16.474 -22.163 1.00 93.50 577 MET A C 1
ATOM 4488 O O . MET A 1 577 ? 0.738 16.766 -21.193 1.00 93.50 577 MET A O 1
ATOM 4492 N N . ALA A 1 578 ? 0.940 16.531 -23.409 1.00 92.62 578 ALA A N 1
ATOM 4493 C CA . ALA A 1 578 ? -0.442 16.929 -23.691 1.00 92.62 578 ALA A CA 1
ATOM 4494 C C . ALA A 1 578 ? -1.453 15.994 -23.001 1.00 92.62 578 ALA A C 1
ATOM 4496 O O . ALA A 1 578 ? -2.413 16.455 -22.392 1.00 92.62 578 ALA A O 1
ATOM 4497 N N . ALA A 1 579 ? -1.200 14.679 -23.013 1.00 90.81 579 ALA A N 1
ATOM 4498 C CA . ALA A 1 579 ? -2.037 13.722 -22.289 1.00 90.81 579 ALA A CA 1
ATOM 4499 C C . ALA A 1 579 ? -1.966 13.909 -20.762 1.00 90.81 579 ALA A C 1
ATOM 4501 O O . ALA A 1 579 ? -2.944 13.628 -20.079 1.00 90.81 579 ALA A O 1
ATOM 4502 N N . VAL A 1 580 ? -0.831 14.377 -20.227 1.00 89.50 580 VAL A N 1
ATOM 4503 C CA . VAL A 1 580 ? -0.676 14.712 -18.800 1.00 89.50 580 VAL A CA 1
ATOM 4504 C C . VAL A 1 580 ? -1.476 15.966 -18.448 1.00 89.50 580 VAL A C 1
ATOM 4506 O O . VAL A 1 580 ? -2.171 15.968 -17.441 1.00 89.50 580 VAL A O 1
ATOM 4509 N N . GLU A 1 581 ? -1.405 17.008 -19.277 1.00 89.62 581 GLU A N 1
ATOM 4510 C CA . GLU A 1 581 ? -2.120 18.278 -19.079 1.00 89.62 581 GLU A CA 1
ATOM 4511 C C . GLU A 1 581 ? -3.643 18.121 -19.193 1.00 89.62 581 GLU A C 1
ATOM 4513 O O . GLU A 1 581 ? -4.392 18.784 -18.479 1.00 89.62 581 GLU A O 1
ATOM 4518 N N . GLU A 1 582 ? -4.113 17.227 -20.066 1.00 88.19 582 GLU A N 1
ATOM 4519 C CA . GLU A 1 582 ? -5.535 16.890 -20.196 1.00 88.19 582 GLU A CA 1
ATOM 4520 C C . GLU A 1 582 ? -6.043 15.953 -19.086 1.00 88.19 582 GLU A C 1
ATOM 4522 O O . GLU A 1 582 ? -7.257 15.827 -18.891 1.00 88.19 582 GLU A O 1
ATOM 4527 N N . HIS A 1 583 ? -5.143 15.260 -18.383 1.00 83.44 583 HIS A N 1
ATOM 4528 C CA . HIS A 1 583 ? -5.511 14.286 -17.360 1.00 83.44 583 HIS A CA 1
ATOM 4529 C C . HIS A 1 583 ? -5.960 14.982 -16.075 1.00 83.44 583 HIS A C 1
ATOM 4531 O O . HIS A 1 583 ? -5.283 15.863 -15.547 1.00 83.44 583 HIS A O 1
ATOM 4537 N N . ALA A 1 584 ? -7.098 14.548 -15.534 1.00 80.31 584 ALA A N 1
ATOM 4538 C CA . ALA A 1 584 ? -7.593 15.069 -14.267 1.00 80.31 584 ALA A CA 1
ATOM 4539 C C . ALA A 1 584 ? -6.640 14.647 -13.128 1.00 80.31 584 ALA A C 1
ATOM 4541 O O . ALA A 1 584 ? -6.446 13.446 -12.916 1.00 80.31 584 ALA A O 1
ATOM 4542 N N . PRO A 1 585 ? -6.039 15.592 -12.383 1.00 73.00 585 PRO A N 1
ATOM 4543 C CA . PRO A 1 585 ? -4.964 15.291 -11.433 1.00 73.00 585 PRO A CA 1
ATOM 4544 C C . PRO A 1 585 ? -5.410 14.406 -10.256 1.00 73.00 585 PRO A C 1
ATOM 4546 O O . PRO A 1 585 ? -4.583 13.756 -9.622 1.00 73.00 585 PRO A O 1
ATOM 4549 N N . ASP A 1 586 ? -6.710 14.355 -9.975 1.00 71.12 586 ASP A N 1
ATOM 4550 C CA . ASP A 1 586 ? -7.350 13.551 -8.933 1.00 71.12 586 ASP A CA 1
ATOM 4551 C C . ASP A 1 586 ? -7.844 12.175 -9.428 1.00 71.12 586 ASP A C 1
ATOM 4553 O O . ASP A 1 586 ? -8.274 11.336 -8.629 1.00 71.12 586 ASP A O 1
ATOM 4557 N N . ALA A 1 587 ? -7.762 11.900 -10.734 1.00 72.69 587 ALA A N 1
ATOM 4558 C CA . ALA A 1 587 ? -8.188 10.635 -11.315 1.00 72.69 587 ALA A CA 1
ATOM 4559 C C . ALA A 1 587 ? -7.081 9.568 -11.271 1.00 72.69 587 ALA A C 1
ATOM 4561 O O . ALA A 1 587 ? -5.957 9.761 -11.742 1.00 72.69 587 ALA A O 1
ATOM 4562 N N . VAL A 1 588 ? -7.436 8.378 -10.772 1.00 65.50 588 VAL A N 1
ATOM 4563 C CA . VAL A 1 588 ? -6.580 7.179 -10.772 1.00 65.50 588 VAL A CA 1
ATOM 4564 C C . VAL A 1 588 ? -6.604 6.539 -12.171 1.00 65.50 588 VAL A C 1
ATOM 4566 O O . VAL A 1 588 ? -7.243 5.510 -12.395 1.00 65.50 588 VAL A O 1
ATOM 4569 N N . GLY A 1 589 ? -5.937 7.191 -13.127 1.00 75.56 589 GLY A N 1
ATOM 4570 C CA . GLY A 1 589 ? -5.873 6.801 -14.542 1.00 75.56 589 GLY A CA 1
ATOM 4571 C C . GLY A 1 589 ? -7.097 7.215 -15.364 1.00 75.56 589 GLY A C 1
ATOM 4572 O O . GLY A 1 589 ? -7.950 7.972 -14.900 1.00 75.56 589 GLY A O 1
ATOM 4573 N N . GLY A 1 590 ? -7.190 6.698 -16.592 1.00 68.06 590 GLY A N 1
ATOM 4574 C CA . GLY A 1 590 ? -8.284 7.034 -17.509 1.00 68.06 590 GLY A CA 1
ATOM 4575 C C . GLY A 1 590 ? -7.949 8.146 -18.499 1.00 68.06 590 GLY A C 1
ATOM 4576 O O . GLY A 1 590 ? -8.872 8.704 -19.104 1.00 68.06 590 GLY A O 1
ATOM 4577 N N . SER A 1 591 ? -6.660 8.433 -18.710 1.00 75.56 591 SER A N 1
ATOM 4578 C CA . SER A 1 591 ? -6.253 9.217 -19.872 1.00 75.56 591 SER A CA 1
ATOM 4579 C C . SER A 1 591 ? -6.689 8.487 -21.148 1.00 75.56 591 SER A C 1
ATOM 4581 O O . SER A 1 591 ? -6.745 7.253 -21.211 1.00 75.56 591 SER A O 1
ATOM 4583 N N . ARG A 1 592 ? -7.072 9.251 -22.175 1.00 70.75 592 ARG A N 1
ATOM 4584 C CA . ARG A 1 592 ? -7.580 8.671 -23.430 1.00 70.75 592 ARG A CA 1
ATOM 4585 C C . ARG A 1 592 ? -6.534 7.809 -24.133 1.00 70.75 592 ARG A C 1
ATOM 4587 O O . ARG A 1 592 ? -6.895 6.787 -24.709 1.00 70.75 592 ARG A O 1
ATOM 4594 N N . ASP A 1 593 ? -5.268 8.201 -24.012 1.00 81.19 593 ASP A N 1
ATOM 4595 C CA . ASP A 1 593 ? -4.137 7.643 -24.747 1.00 81.19 593 ASP A CA 1
ATOM 4596 C C . ASP A 1 593 ? -3.005 7.227 -23.795 1.00 81.19 593 ASP A C 1
ATOM 4598 O O . ASP A 1 593 ? -1.851 7.624 -23.958 1.00 81.19 593 ASP A O 1
ATOM 4602 N N . ALA A 1 594 ? -3.327 6.440 -22.769 1.00 88.75 594 ALA A N 1
ATOM 4603 C CA . ALA A 1 594 ? -2.328 5.845 -21.888 1.00 88.75 594 ALA A CA 1
ATOM 4604 C C . ALA A 1 594 ? -1.334 4.979 -22.681 1.00 88.75 594 ALA A C 1
ATOM 4606 O O . ALA A 1 594 ? -1.745 4.055 -23.388 1.00 88.75 594 ALA A O 1
ATOM 4607 N N . LEU A 1 595 ? -0.029 5.222 -22.523 1.00 95.44 595 LEU A N 1
ATOM 4608 C CA . LEU A 1 595 ? 1.002 4.401 -23.164 1.00 95.44 595 LEU A CA 1
ATOM 4609 C C . LEU A 1 595 ? 1.042 3.003 -22.543 1.00 95.44 595 LEU A C 1
ATOM 4611 O O . LEU A 1 595 ? 1.021 1.995 -23.246 1.00 95.44 595 LEU A O 1
ATOM 4615 N N . PHE A 1 596 ? 1.053 2.952 -21.209 1.00 95.81 596 PHE A N 1
ATOM 4616 C CA . PHE A 1 596 ? 0.893 1.719 -20.449 1.00 95.81 596 PHE A CA 1
ATOM 4617 C C . PHE A 1 596 ? -0.151 1.928 -19.347 1.00 95.81 596 PHE A C 1
ATOM 4619 O O . PHE A 1 596 ? 0.052 2.774 -18.472 1.00 95.81 596 PHE A O 1
ATOM 4626 N N . PRO A 1 597 ? -1.264 1.173 -19.355 1.00 92.75 597 PRO A N 1
ATOM 4627 C CA . PRO A 1 597 ? -2.324 1.349 -18.372 1.00 92.75 597 PRO A CA 1
ATOM 4628 C C . PRO A 1 597 ? -1.918 0.832 -16.986 1.00 92.75 597 PRO A C 1
ATOM 4630 O O . PRO A 1 597 ? -1.018 -0.002 -16.842 1.00 92.75 597 PRO A O 1
ATOM 4633 N N . ILE A 1 598 ? -2.657 1.260 -15.958 1.00 91.62 598 ILE A N 1
ATOM 4634 C CA . ILE A 1 598 ? -2.554 0.691 -14.606 1.00 91.62 598 ILE A CA 1
ATOM 4635 C C . ILE A 1 598 ? -2.716 -0.831 -14.674 1.00 91.62 598 ILE A C 1
ATOM 4637 O O . ILE A 1 598 ? -3.609 -1.367 -15.334 1.00 91.62 598 ILE A O 1
ATOM 4641 N N . GLY A 1 599 ? -1.847 -1.546 -13.965 1.00 93.56 599 GLY A N 1
ATOM 4642 C CA . GLY A 1 599 ? -1.833 -3.000 -13.953 1.00 93.56 599 GLY A CA 1
ATOM 4643 C C . GLY A 1 599 ? -1.163 -3.631 -15.175 1.00 93.56 599 GLY A C 1
ATOM 4644 O O . GLY A 1 599 ? -1.175 -4.858 -15.278 1.00 93.56 599 GLY A O 1
ATOM 4645 N N . HIS A 1 600 ? -0.572 -2.850 -16.086 1.00 95.44 600 HIS A N 1
ATOM 4646 C CA . HIS A 1 600 ? 0.265 -3.388 -17.159 1.00 95.44 600 HIS A CA 1
ATOM 4647 C C . HIS A 1 600 ? 1.552 -4.000 -16.600 1.00 95.44 600 HIS A C 1
ATOM 4649 O O . HIS A 1 600 ? 2.117 -3.530 -15.613 1.00 95.44 600 HIS A O 1
ATOM 4655 N N . GLY A 1 601 ? 2.001 -5.080 -17.226 1.00 97.00 601 GLY A N 1
ATOM 4656 C CA . GLY A 1 601 ? 3.222 -5.786 -16.868 1.00 97.00 601 GLY A CA 1
ATOM 4657 C C . GLY A 1 601 ? 3.217 -7.189 -17.459 1.00 97.00 601 GLY A C 1
ATOM 4658 O O . GLY A 1 601 ? 2.302 -7.984 -17.217 1.00 97.00 601 GLY A O 1
ATOM 4659 N N . LEU A 1 602 ? 4.235 -7.491 -18.251 1.00 96.81 602 LEU A N 1
ATOM 4660 C CA . LEU A 1 602 ? 4.410 -8.778 -18.902 1.00 96.81 602 LEU A CA 1
ATOM 4661 C C . LEU A 1 602 ? 4.928 -9.815 -17.901 1.00 96.81 602 LEU A C 1
ATOM 4663 O O . LEU A 1 602 ? 5.490 -9.498 -16.850 1.00 96.81 602 LEU A O 1
ATOM 4667 N N . THR A 1 603 ? 4.683 -11.082 -18.210 1.00 90.56 603 THR A N 1
ATOM 4668 C CA . THR A 1 603 ? 5.307 -12.206 -17.512 1.00 90.56 603 THR A CA 1
ATOM 4669 C C . THR A 1 603 ? 6.470 -12.698 -18.345 1.00 90.56 603 THR A C 1
ATOM 4671 O O . THR A 1 603 ? 6.307 -12.866 -19.553 1.00 90.56 603 THR A O 1
ATOM 4674 N N . LEU A 1 604 ? 7.595 -12.921 -17.675 1.00 85.12 604 LEU A N 1
ATOM 4675 C CA . LEU A 1 604 ? 8.771 -13.569 -18.236 1.00 85.12 604 LEU A CA 1
ATOM 4676 C C . LEU A 1 604 ? 8.462 -15.000 -18.704 1.00 85.12 604 LEU A C 1
ATOM 4678 O O . LEU A 1 604 ? 7.680 -15.686 -17.995 1.00 85.12 604 LEU A O 1
#

Radius of gyration: 31.52 Å; Cα contacts (8 Å, |Δi|>4): 969; chains: 1; bounding box: 87×86×86 Å

Foldseek 3Di:
DDPVVPDDDDPDDPDDPPPDDPVLLVQLVCCCQPVVDALVVSCVVVVHDSVNSLVSCVVVVNNDSCVNDDPDPDDQDQDFDDAWQAEKEKDKDKDFWAFQQGACVPPNDVVNVVSQVVQLVVVVDADPVRHRGNAIWIKIKMATRHLRQIDIDTDRDDALVVNLVSVVVVQVVCVLLVHQHAEYEYEPDPSCPDPSVVVSCVVSNHHYHYDDPPRCSVNVSVVVVVVVCCCQQVPVDTDNGRVSSNVCVVVSSCCQQQPAQDVVNVRHHSCLSRDPPQEDEQDLAFDDQDDDPNHGFQRWRRLLGLCVQPVCVCPVSVRLHAYEYAAFQQAWDDDPPDIRGGSGGPNSVDHSLRSVLSSLNSPHLYYHNDPPVVSVVVCCVVVVDDVVSNVSSVVNVVVVCVSVVCVPPVDDDPVVCVCVPPDPVVVVVVLLVQLQQKFWQAAAPPRDQDAPQFEEDEAPADDPNYDDDLQVGQEYEHEDEQDADADPPDVCSRVDGDDDLEDDVVVLVVVLVSLVRHQYAYEYQPCDAHQCQSVVVRRSPRTYMYGHPRHPVSNNCCSNVVNPHNHFAQAFHQNGVVLVVPDDPPDRDDRPGTPAHGRHGDTD

InterPro domains:
  IPR001584 Integrase, catalytic core [PF13683] (205-270)
  IPR001584 Integrase, catalytic core [PS50994] (95-277)
  IPR001764 Glycoside hydrolase, family 3, N-terminal [PF00933] (304-398)
  IPR002772 Glycoside hydrolase family 3 C-terminal domain [PF01915] (462-603)
  IPR012337 Ribonuclease H-like superfamily [SSF53098] (135-277)
  IPR017853 Glycoside hydrolase superfamily [SSF51445] (301-437)
  IPR036397 Ribonuclease H superfamily [G3DSA:3.30.420.10] (126-280)
  IPR036881 Glycoside hydrolase family 3 C-terminal domain superfamily [G3DSA:3.40.50.1700] (453-604)
  IPR036881 Glycoside hydrolase family 3 C-terminal domain superfamily [SSF52279] (437-603)
  IPR036962 Glycoside hydrolase, family 3, N-terminal domain superfamily [G3DSA:3.20.20.300] (281-421)
  IPR047656 IS481-like transposase [NF033577] (2-274)
  IPR051915 Cellulose Degradation Glycosyl Hydrolase 3 [PTHR30620] (304-456)

pLDDT: mean 87.51, std 11.87, range [35.03, 98.81]

Secondary structure (DSSP, 8-state):
--GGGSS----S-S--TTSPPHHHHHHHHHHHHHH---HHHHHHHHT--HHHHHHHHHHTT--SGGGT-SS--S-------SSTTS-EEEEEEEEEPPPTT--HHHH-HHHHHHHHHHHHHHH--B-TTS-B---EEEEEEEEETTT--EEEEEES---HHHHHHHHHHHHHHHHTTT----EEEE-S-TTTTSHHHHHHHHHTT-EEEEPPTT-GGGGHHHHHHHHHHIIIIITTS--SSHHHHHHHHHHHHHHHHHT--BGGGTTB-GGGGT---SEEEEPS---SS-EETTEEPPSS-GGG-HIIIIIIIIIIT---SEEEEEE-SSS-EEETTEEE----TT-TTS-HHHHHHHHHHHT--EEES---HHHHHHHHHTTSS-HHHHHHHHHHHHHHHHHTTTTT-----HHHHHHHTT-HHHHHHHHHHHHHT-EEEEE-TT--SPPTT--EEEESS--TTEESSGGG-SEEEEEEEPP-B---SSTTGGGS-BS--BPPHHHHHHHHHHHTTS-EEEEEE-SS--B-TTTTT-TTEEEEEEESS--HHHHHHHHTTSS------SSPEES-HHHHHHS-TTSSS--TTEEE-TT--B--

Solvent-accessible surface area (backbone atoms only — not comparable to full-atom values): 33551 Å² total; per-residue (Å²): 134,62,82,86,73,74,62,89,72,75,90,67,72,95,70,62,93,84,55,78,53,71,69,57,51,50,50,53,50,44,41,39,74,74,66,66,45,53,36,58,60,47,10,68,75,66,80,40,60,35,68,58,41,38,53,51,28,46,77,69,66,52,60,48,68,64,67,78,46,94,80,65,96,66,86,80,85,82,84,67,53,95,44,58,21,57,31,30,36,41,53,70,49,79,39,76,44,38,20,52,80,14,35,35,92,74,61,36,62,72,53,13,52,52,22,36,55,51,37,8,63,75,68,65,37,61,43,98,86,66,47,69,36,71,55,51,38,23,33,43,36,38,30,30,52,47,33,60,36,63,49,75,48,80,39,81,59,78,46,40,69,57,52,48,54,50,48,55,51,47,50,52,56,36,43,80,51,79,28,64,60,41,24,39,39,30,58,86,48,72,30,69,67,31,66,68,39,53,51,54,28,54,76,66,63,26,48,78,42,62,51,55,87,98,40,70,74,76,52,47,66,56,57,52,46,50,51,51,44,38,59,68,53,78,62,55,62,90,44,54,23,40,67,59,50,58,70,48,45,64,65,49,47,48,43,49,24,66,66,35,64,31,76,94,62,83,45,40,24,19,40,69,65,54,62,68,62,68,62,46,72,31,57,97,50,55,49,74,94,38,65,58,100,86,41,79,51,71,59,26,19,42,46,51,24,34,65,52,45,36,46,42,38,29,65,72,66,62,47,75,50,34,30,31,33,44,69,25,51,49,51,64,47,69,64,84,94,43,80,44,71,34,63,30,49,74,48,69,86,52,52,48,68,56,36,46,50,37,23,51,70,9,55,44,50,43,72,27,80,62,85,64,59,68,60,56,54,48,36,38,75,72,60,79,38,56,67,70,63,50,50,54,29,50,49,35,55,49,47,54,40,54,75,70,34,41,85,83,55,72,76,79,67,69,71,58,43,67,66,58,59,84,28,69,71,58,48,51,51,50,41,50,51,36,9,31,49,30,19,36,72,45,71,44,91,82,58,62,57,44,59,96,83,57,36,26,15,54,37,79,55,73,53,98,63,48,41,97,43,61,88,74,23,71,31,31,42,38,42,44,69,42,41,53,47,93,50,65,94,44,85,71,47,57,78,51,85,36,77,57,37,58,64,57,67,68,58,56,48,53,50,46,60,48,17,72,75,28,40,22,37,41,33,35,34,47,88,50,63,36,35,53,55,84,57,61,87,30,73,35,46,36,27,38,32,42,31,70,85,49,51,51,68,24,49,51,32,21,48,42,47,80,38,59,32,62,13,50,36,93,54,49,23,39,48,42,69,68,52,51,75,70,36,61,90,88,49,95,57,82,52,94,61,50,65,40,49,62,62,42,45,49,75,123

Sequence (604 aa):
MGEAGMLDRSSRPHHSPNKTPRRLVRKVVHLRWKKRLGPVGIGAQLGMPASTVHTVLSRCRINRPSHVDVRTGEPARRYEHEHPGSMIHVDIKKLGNIPDGGGWRYVGRLQGERNKAITAKRTGKHGITGDMITGTAFVHTVIDDHSRVAYAEIHDDETAATAIAVLRRAVGWFASRGVTVEQVLSDNGSAYRSYAWRDACAELSIQPKRTRPYHPQTNGKIERFHRTLADGWAYARHYNSESARRNALPAWLHSYNHHRPHTAIGSQPPISRLTNVPEKHTYYGMPIALEIDGEEIEPVGFGYNKQIVTGLLRQKLGYDGVVVTDWELVNDNHVGDQALPARAWGVEELNPEERMLRILDAGADQFGGEECVDLLLALVRDGRVSEARIDESARRLLLVKFQLGLFGDPFVDEEAAFALVGNEAFRAAGHRAQAESVTLLQVAEGALPLAPATRIYADGCSLPDAVATPEEAEVAVVRVNAPWEHRDDLFLEAWFHQGSLDFPPAEVERIRALAARVPVVLVVNLDRAAILTPFVDMPGVVALVGVFGTSDAALRDALSGRIPPRGRLPLELPSSMAAVEEHAPDAVGGSRDALFPIGHGLTL

Nearest PDB structures (foldseek):
  7ouf-assembly1_E  TM=6.452E-01  e=1.440E-12  Simian T-lymphotropic virus 1
  7pel-assembly1_E  TM=6.418E-01  e=4.106E-11  Simian T-lymphotropic virus 1
  8fnn-assembly1_A  TM=6.444E-01  e=1.740E-10  Homo sapiens
  8fnj-assembly1_G  TM=6.434E-01  e=1.953E-10  Homo sapiens
  8fnp-assembly1_G  TM=6.423E-01  e=2.607E-10  Homo sapiens

Organism: NCBI:txid1389489

Mean predicted aligned error: 16.83 Å